Protein AF-D4X879-F1 (afdb_monomer)

Nearest PDB structures (foldseek):
  1i7d-assembly1_A  TM=6.572E-01  e=2.184E-10  Escherichia coli
  2o59-assembly2_B  TM=6.241E-01  e=7.096E-10  Escherichia coli
  2o19-assembly2_B  TM=5.779E-01  e=1.585E-09  Escherichia coli
  2o59-assembly1_A  TM=5.267E-01  e=1.349E-09  Escherichia coli
  1d6m-assembly1_A  TM=5.645E-01  e=8.336E-09  Escherichia coli

Secondary structure (DSSP, 8-state):
------S--SEE-HHHHHHHHTT-GGGHHHHHHH-SBTTB--S--SSTTHHHHHHHHHHHHHHHHTTSS--EETTEE---GGGTT-TTEEEEHHHHHHHHHHH-TTT--TTTS-HHHHHS-SS--HHHHHHHHHHHHHHHHHHHHHHHHHHHHHHHHHHHHHHHHHHHHH------HHHHHHHHHHHHHHHHHHTSB-TTS-B-S--SSHHHHHHHHHHHHTTSTT-SHHHHHHHHHHHHHHHHHHHHHHHTTSPP-EEEEEEEEEEETTEEEEEEEEEEEE-TTHHHH--S-------SS---PPPP---TT--------------PPPPPPPBHHHHHHHHHTGGGG---HHHHHHHHHTTSSS-HHHHHHHHHHHHHTTSEEEETTEEEE-HHHHHHHHHS-HHHH-HHHHHHHHHHHHHHHTTSS-HHHHHHHHHHHHHHHHHHHTT-------------------PPP-----

Sequence (478 aa):
MHKDISTSKVFYRPIEAAIRWAGLLRYLPMILATIASPRVLPRSLNCPRWNECRLHSERIYDGILNGELPYGKNGITLNDPKLLNSLDLTVRHVDLKRWMRTHYPEHRPGFLFSRGERMAHPFITMETGQAILVERLALQAALEQARREMRELQEQHDTLLKQSSVLLASKQCEISERAETTYLNIIGGMLTLMLSQSPSGVPYSSFKTQEALVSALVAHYGGTMGITERTLNGKFANAKRYRLIRAHYLAQFLPHHEFDRTVAELFCGQQKLVATGKQVVAKGWRLLLAEPQADEDGDGAARSQVLPALRDGMACQIAGADIKALKTMPPKPYTQGELVKAMKGVARFVTDPRLKQKLKDTTGIGTEATRANIISGLIARGYIVKKGRSIRASDAAFTLIDAVPAAIADPGTTAVWEQALDMIEGGQLTLDVFIGKQAAWISQLIAQYGSTSLSIKVHRRRALAPDRREHPRREGGP

Foldseek 3Di:
DPPPDDLADQKDQLLRVLCLLQVNNVCVVVLVVPDPWLLDHDPDDPDPCVVSSNVSSVVQLVCLVVVNFFKDFPNDGDSDPVCSRPPRIMGGLVRVLVSCCPPPVQSQGCRNDPPVSNPDRPDCDPVVVVVVVVVVVVVVVVVVVVVVVVVVVVVVVVVVVVVVVVVCVVDPPPQPPLNVQLVCLLVVLLVVQLQDADPVRHHNVDDPDPVVSLVSSCVPPPPRRNNDSVSSVVVVVVVVVVLQVVLVVVLVVKDDWDWDWDWDWDDDPPDTDIDIEIGTPDRISVVSVDDPDDPPPPDPDDDNHHDDDDDPPDDDDDPDDDDDPDDDDDDDADFLVVVVVCQQQVLVVDDDPVLSVLCPVVSGPDDPVCSSVVVVVCVVVVQWDDDPRGIDGDLVVVLVVVLDPPCVVDSSVVSVVVVQVVCCVVVNDPPVRVVVVVVVVVVVVCVVCVPPDRPRPPPPDPPDDPDPDDDDDDDDDD

Mean predicted aligned error: 19.26 Å

Radius of gyration: 40.66 Å; Cα contacts (8 Å, |Δi|>4): 377; chains: 1; bounding box: 103×74×108 Å

Structure (mmCIF, N/CA/C/O backbone):
data_AF-D4X879-F1
#
_entry.id   AF-D4X879-F1
#
loop_
_atom_site.group_PDB
_atom_site.id
_atom_site.type_symbol
_atom_site.label_atom_id
_atom_site.label_alt_id
_atom_site.label_comp_id
_atom_site.label_asym_id
_atom_site.label_entity_id
_atom_site.label_seq_id
_atom_site.pdbx_PDB_ins_code
_atom_site.Cartn_x
_atom_site.Cartn_y
_atom_site.Cartn_z
_atom_site.occupancy
_atom_site.B_iso_or_equiv
_atom_site.auth_seq_id
_atom_site.auth_comp_id
_atom_site.auth_asym_id
_atom_site.auth_atom_id
_atom_site.pdbx_PDB_model_num
ATOM 1 N N . MET A 1 1 ? 5.295 -4.634 -41.785 1.00 31.09 1 MET A N 1
ATOM 2 C CA . MET A 1 1 ? 5.923 -5.967 -41.644 1.00 31.09 1 MET A CA 1
ATOM 3 C C . MET A 1 1 ? 7.384 -5.867 -42.055 1.00 31.09 1 MET A C 1
ATOM 5 O O . MET A 1 1 ? 7.693 -5.990 -43.234 1.00 31.09 1 MET A O 1
ATOM 9 N N . HIS A 1 2 ? 8.286 -5.581 -41.117 1.00 37.91 2 HIS A N 1
ATOM 10 C CA . HIS A 1 2 ? 9.714 -5.727 -41.390 1.00 37.91 2 HIS A CA 1
ATOM 11 C C . HIS A 1 2 ? 10.026 -7.225 -41.359 1.00 37.91 2 HIS A C 1
ATOM 13 O O . HIS A 1 2 ? 9.906 -7.851 -40.314 1.00 37.91 2 HIS A O 1
ATOM 19 N N . LYS A 1 3 ? 10.341 -7.823 -42.515 1.00 43.50 3 LYS A N 1
ATOM 20 C CA . LYS A 1 3 ? 10.988 -9.142 -42.553 1.00 43.50 3 LYS A CA 1
ATOM 21 C C . LYS A 1 3 ? 12.293 -8.997 -41.775 1.00 43.50 3 LYS A C 1
ATOM 23 O O . LYS A 1 3 ? 13.151 -8.235 -42.219 1.00 43.50 3 LYS A O 1
ATOM 28 N N . ASP A 1 4 ? 12.435 -9.688 -40.649 1.00 51.38 4 ASP A N 1
ATOM 29 C CA . ASP A 1 4 ? 13.714 -9.778 -39.949 1.00 51.38 4 ASP A CA 1
ATOM 30 C C . ASP A 1 4 ? 14.750 -10.371 -40.910 1.00 51.38 4 ASP A C 1
ATOM 32 O O . ASP A 1 4 ? 14.702 -11.543 -41.291 1.00 51.38 4 ASP A O 1
ATOM 36 N N . ILE A 1 5 ? 15.656 -9.522 -41.398 1.00 68.50 5 ILE A N 1
ATOM 37 C CA . ILE A 1 5 ? 16.722 -9.937 -42.305 1.00 68.50 5 ILE A CA 1
ATOM 38 C C . ILE A 1 5 ? 17.733 -10.706 -41.460 1.00 68.50 5 ILE A C 1
ATOM 40 O O . ILE A 1 5 ? 18.400 -10.114 -40.613 1.00 68.50 5 ILE A O 1
ATOM 44 N N . SER A 1 6 ? 17.873 -12.010 -41.719 1.00 75.12 6 SER A N 1
ATOM 45 C CA . SER A 1 6 ? 18.851 -12.846 -41.017 1.00 75.12 6 SER A CA 1
ATOM 46 C C . SER A 1 6 ? 20.248 -12.216 -41.050 1.00 75.12 6 SER A C 1
ATOM 48 O O . SER A 1 6 ? 20.764 -11.820 -42.110 1.00 75.12 6 SER A O 1
ATOM 50 N N . THR A 1 7 ? 20.857 -12.129 -39.868 1.00 78.88 7 THR A N 1
ATOM 51 C CA . THR A 1 7 ? 22.186 -11.548 -39.651 1.00 78.88 7 THR A CA 1
ATOM 52 C C . THR A 1 7 ? 23.265 -12.372 -40.354 1.00 78.88 7 THR A C 1
ATOM 54 O O . THR A 1 7 ? 24.156 -11.798 -40.982 1.00 78.88 7 THR A O 1
ATOM 57 N N . SER A 1 8 ? 23.135 -13.703 -40.361 1.00 86.69 8 SER A N 1
ATOM 58 C CA . SER A 1 8 ? 24.001 -14.644 -41.081 1.00 86.69 8 SER A CA 1
ATOM 59 C C . SER A 1 8 ? 23.238 -15.452 -42.149 1.00 86.69 8 SER A C 1
ATOM 61 O O . SER A 1 8 ? 22.017 -15.592 -42.108 1.00 86.69 8 SER A O 1
ATOM 63 N N . LYS A 1 9 ? 23.962 -15.950 -43.156 1.00 91.06 9 LYS A N 1
ATOM 64 C CA . LYS A 1 9 ? 23.484 -16.809 -44.250 1.00 91.06 9 LYS A CA 1
ATOM 65 C C . LYS A 1 9 ? 24.536 -17.893 -44.511 1.00 91.06 9 LYS A C 1
ATOM 67 O O . LYS A 1 9 ? 25.695 -17.723 -44.142 1.00 91.06 9 LYS A O 1
ATOM 72 N N . VAL A 1 10 ? 24.146 -18.972 -45.191 1.00 91.88 10 VAL A N 1
ATOM 73 C CA . VAL A 1 10 ? 25.059 -20.064 -45.598 1.00 91.88 10 VAL A CA 1
ATOM 74 C C . VAL A 1 10 ? 26.029 -19.616 -46.705 1.00 91.88 10 VAL A C 1
ATOM 76 O O . VAL A 1 10 ? 27.157 -20.100 -46.792 1.00 91.88 10 VAL A O 1
ATOM 79 N N . PHE A 1 11 ? 25.614 -18.652 -47.527 1.00 94.06 11 PHE A N 1
ATOM 80 C CA . PHE A 1 11 ? 26.414 -18.009 -48.568 1.00 94.06 11 PHE A CA 1
ATOM 81 C C . PHE A 1 11 ? 25.920 -16.576 -48.807 1.00 94.06 11 PHE A C 1
ATOM 83 O O . PHE A 1 11 ? 24.808 -16.214 -48.412 1.00 94.06 11 PHE A O 1
ATOM 90 N N . TYR A 1 12 ? 26.749 -15.764 -49.458 1.00 94.31 12 TYR A N 1
ATOM 91 C CA . TYR A 1 12 ? 26.496 -14.344 -49.693 1.00 94.31 12 TYR A CA 1
ATOM 92 C C . TYR A 1 12 ? 26.890 -13.958 -51.114 1.00 94.31 12 TYR A C 1
ATOM 94 O O . TYR A 1 12 ? 27.888 -14.455 -51.632 1.00 94.31 12 TYR A O 1
ATOM 102 N N . ARG A 1 13 ? 26.166 -13.013 -51.721 1.00 92.88 13 ARG A N 1
ATOM 103 C CA . ARG A 1 13 ? 26.720 -12.256 -52.856 1.00 92.88 13 ARG A CA 1
ATOM 104 C C . ARG A 1 13 ? 27.835 -11.328 -52.340 1.00 92.88 13 ARG A C 1
ATOM 106 O O . ARG A 1 13 ? 27.693 -10.834 -51.218 1.00 92.88 13 ARG A O 1
ATOM 113 N N . PRO A 1 14 ? 28.893 -11.021 -53.114 1.00 93.69 14 PRO A N 1
ATOM 114 C CA . PRO A 1 14 ? 29.991 -10.158 -52.655 1.00 93.69 14 PRO A CA 1
ATOM 115 C C . PRO A 1 14 ? 29.515 -8.831 -52.061 1.00 93.69 14 PRO A C 1
ATOM 117 O O . PRO A 1 14 ? 29.904 -8.456 -50.958 1.00 93.69 14 PRO A O 1
ATOM 120 N N . ILE A 1 15 ? 28.567 -8.177 -52.735 1.00 91.56 15 ILE A N 1
ATOM 121 C CA . ILE A 1 15 ? 27.972 -6.929 -52.257 1.00 91.56 15 ILE A CA 1
ATOM 122 C C . ILE A 1 15 ? 27.161 -7.105 -50.964 1.00 91.56 15 ILE A C 1
ATOM 124 O O . ILE A 1 15 ? 27.210 -6.266 -50.071 1.00 91.56 15 ILE A O 1
ATOM 128 N N . GLU A 1 16 ? 26.457 -8.227 -50.798 1.00 92.31 16 GLU A N 1
ATOM 129 C CA . GLU A 1 16 ? 25.711 -8.525 -49.573 1.00 92.31 16 GLU A CA 1
ATOM 130 C C . GLU A 1 16 ? 26.634 -8.786 -48.375 1.00 92.31 16 GLU A C 1
ATOM 132 O O . GLU A 1 16 ? 26.268 -8.463 -47.238 1.00 92.31 16 GLU A O 1
ATOM 137 N N . ALA A 1 17 ? 27.798 -9.393 -48.617 1.00 93.81 17 ALA A N 1
ATOM 138 C CA . ALA A 1 17 ? 28.842 -9.584 -47.619 1.00 93.81 17 ALA A CA 1
ATOM 139 C C . ALA A 1 17 ? 29.510 -8.250 -47.260 1.00 93.81 17 ALA A C 1
ATOM 141 O O . ALA A 1 17 ? 29.666 -7.957 -46.078 1.00 93.81 17 ALA A O 1
ATOM 142 N N . ALA A 1 18 ? 29.807 -7.402 -48.249 1.00 93.88 18 ALA A N 1
ATOM 143 C CA . ALA A 1 18 ? 30.372 -6.070 -48.037 1.00 93.88 18 ALA A CA 1
ATOM 144 C C . ALA A 1 18 ? 29.451 -5.162 -47.203 1.00 93.88 18 ALA A C 1
ATOM 146 O O . ALA A 1 18 ? 29.901 -4.535 -46.245 1.00 9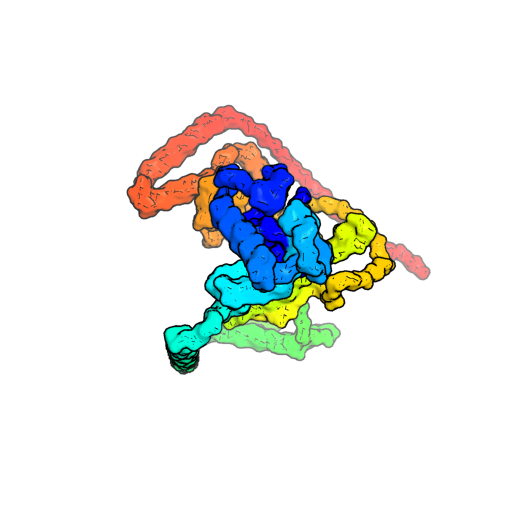3.88 18 ALA A O 1
ATOM 147 N N . ILE A 1 19 ? 28.143 -5.164 -47.489 1.00 92.75 19 ILE A N 1
ATOM 148 C CA . ILE A 1 19 ? 27.133 -4.424 -46.711 1.00 92.75 19 ILE A CA 1
ATOM 149 C C . ILE A 1 19 ? 27.111 -4.892 -45.250 1.00 92.75 19 ILE A C 1
ATOM 151 O O . ILE A 1 19 ? 27.023 -4.076 -44.331 1.00 92.75 19 ILE A O 1
ATOM 155 N N . ARG A 1 20 ? 27.199 -6.208 -45.014 1.00 93.62 20 ARG A N 1
ATOM 156 C CA . ARG A 1 20 ? 27.253 -6.780 -43.658 1.00 93.62 20 ARG A CA 1
ATOM 157 C C . ARG A 1 20 ? 28.563 -6.459 -42.950 1.00 93.62 20 ARG A C 1
ATOM 159 O O . ARG A 1 20 ? 28.537 -6.173 -41.756 1.00 93.62 20 ARG A O 1
ATOM 166 N N . TRP A 1 21 ? 29.677 -6.465 -43.676 1.00 94.06 21 TRP A N 1
ATOM 167 C CA . TRP A 1 21 ? 30.990 -6.096 -43.158 1.00 94.06 21 TRP A CA 1
ATOM 168 C C . TRP A 1 21 ? 31.023 -4.620 -42.731 1.00 94.06 21 TRP A C 1
ATOM 170 O O . TRP A 1 21 ? 31.459 -4.320 -41.624 1.00 94.06 21 TRP A O 1
ATOM 180 N N . ALA A 1 22 ? 30.434 -3.719 -43.521 1.00 91.88 22 ALA A N 1
ATOM 181 C CA . ALA A 1 22 ? 30.335 -2.291 -43.201 1.00 91.88 22 ALA A CA 1
ATOM 182 C C . ALA A 1 22 ? 29.278 -1.952 -42.122 1.00 91.88 22 ALA A C 1
ATOM 184 O O . ALA A 1 22 ? 29.148 -0.798 -41.715 1.00 91.88 22 ALA A O 1
ATOM 185 N N . GLY A 1 23 ? 28.489 -2.931 -41.656 1.00 89.94 23 GLY A N 1
ATOM 186 C CA . GLY A 1 23 ? 27.417 -2.707 -40.678 1.00 89.94 23 GLY A CA 1
ATOM 187 C C . GLY A 1 23 ? 26.180 -1.996 -41.246 1.00 89.94 23 GLY A C 1
ATOM 188 O O . GLY A 1 23 ? 25.425 -1.371 -40.503 1.00 89.94 23 GLY A O 1
ATOM 189 N N . LEU A 1 24 ? 25.944 -2.091 -42.558 1.00 91.00 24 LEU A N 1
ATOM 190 C CA . LEU A 1 24 ? 24.885 -1.373 -43.280 1.00 91.00 24 LEU A CA 1
ATOM 191 C C . LEU A 1 24 ? 23.652 -2.233 -43.583 1.00 91.00 24 LEU A C 1
ATOM 193 O O . LEU A 1 24 ? 22.895 -1.932 -44.503 1.00 91.00 24 LEU A O 1
ATOM 197 N N . LEU A 1 25 ? 23.404 -3.284 -42.793 1.00 88.38 25 LEU A N 1
ATOM 198 C CA . LEU A 1 25 ? 22.318 -4.245 -43.038 1.00 88.38 25 LEU A CA 1
ATOM 199 C C . LEU A 1 25 ? 20.932 -3.579 -43.149 1.00 88.38 25 LEU A C 1
ATOM 201 O O . LEU A 1 25 ? 20.115 -4.005 -43.961 1.00 88.38 25 LEU A O 1
ATOM 205 N N . ARG A 1 26 ? 20.695 -2.486 -42.408 1.00 88.12 26 ARG A N 1
ATOM 206 C CA . ARG A 1 26 ? 19.449 -1.697 -42.474 1.00 88.12 26 ARG A CA 1
ATOM 207 C C . ARG A 1 26 ? 19.214 -1.006 -43.824 1.00 88.12 26 ARG A C 1
ATOM 209 O O . ARG A 1 26 ? 18.073 -0.747 -44.180 1.00 88.12 26 ARG A O 1
ATOM 216 N N . TYR A 1 27 ? 20.279 -0.735 -44.579 1.00 88.06 27 TYR A N 1
ATOM 217 C CA . TYR A 1 27 ? 20.226 -0.107 -45.903 1.00 88.06 27 TYR A CA 1
ATOM 218 C C . TYR A 1 27 ? 20.260 -1.131 -47.046 1.00 88.06 27 TYR A C 1
ATOM 220 O O . TYR A 1 27 ? 20.237 -0.735 -48.208 1.00 88.06 27 TYR A O 1
ATOM 228 N N . LEU A 1 28 ? 20.294 -2.438 -46.743 1.00 87.12 28 LEU A N 1
ATOM 229 C CA . LEU A 1 28 ? 20.413 -3.510 -47.736 1.00 87.12 28 LEU A CA 1
ATOM 230 C C . LEU A 1 28 ? 19.389 -3.387 -48.886 1.00 87.12 28 LEU A C 1
ATOM 232 O O . LEU A 1 28 ? 19.827 -3.434 -50.034 1.00 87.12 28 LEU A O 1
ATOM 236 N N . PRO A 1 29 ? 18.074 -3.176 -48.648 1.00 86.50 29 PRO A N 1
ATOM 237 C CA . PRO A 1 29 ? 17.106 -3.066 -49.744 1.00 86.50 29 PRO A CA 1
ATOM 238 C C . PRO A 1 29 ? 17.358 -1.852 -50.649 1.00 86.50 29 PRO A C 1
ATOM 240 O O . PRO A 1 29 ? 17.282 -1.968 -51.867 1.00 86.50 29 PRO A O 1
ATOM 243 N N . MET A 1 30 ? 17.710 -0.706 -50.059 1.00 88.00 30 MET A N 1
ATOM 244 C CA . MET A 1 30 ? 17.992 0.539 -50.783 1.00 88.00 30 MET A CA 1
ATOM 245 C C . MET A 1 30 ? 19.259 0.418 -51.638 1.00 88.00 30 MET A C 1
ATOM 247 O O . MET A 1 30 ? 19.271 0.811 -52.803 1.00 88.00 30 MET A O 1
ATOM 251 N N . ILE A 1 31 ? 20.321 -0.157 -51.070 1.00 86.56 31 ILE A N 1
ATOM 252 C CA . ILE A 1 31 ? 21.598 -0.342 -51.763 1.00 86.56 31 ILE A CA 1
ATOM 253 C C . ILE A 1 31 ? 21.418 -1.311 -52.935 1.00 86.56 31 ILE A C 1
ATOM 255 O O . ILE A 1 31 ? 21.822 -0.996 -54.051 1.00 86.56 31 ILE A O 1
ATOM 259 N N . LEU A 1 32 ? 20.761 -2.456 -52.714 1.00 86.19 32 LEU A N 1
ATOM 260 C CA . LEU A 1 32 ? 20.522 -3.439 -53.775 1.00 86.19 32 LEU A CA 1
ATOM 261 C C . LEU A 1 32 ? 19.632 -2.893 -54.898 1.00 86.19 32 LEU A C 1
ATOM 263 O O . LEU A 1 32 ? 19.857 -3.245 -56.049 1.00 86.19 32 LEU A O 1
ATOM 267 N N . ALA A 1 33 ? 18.673 -2.014 -54.590 1.00 84.81 33 ALA A N 1
ATOM 268 C CA . ALA A 1 33 ? 17.827 -1.377 -55.601 1.00 84.81 33 ALA A CA 1
ATOM 269 C C . ALA A 1 33 ? 18.582 -0.364 -56.484 1.00 84.81 33 ALA A C 1
ATOM 271 O O . ALA A 1 33 ? 18.148 -0.084 -57.596 1.00 84.81 33 ALA A O 1
ATOM 272 N N . THR A 1 34 ? 19.704 0.182 -56.004 1.00 82.38 34 THR A N 1
ATOM 273 C CA . THR A 1 34 ? 20.465 1.231 -56.710 1.00 82.38 34 THR A CA 1
ATOM 274 C C . THR A 1 34 ? 21.604 0.663 -57.566 1.00 82.38 34 THR A C 1
ATOM 276 O O . THR A 1 34 ? 22.155 1.350 -58.424 1.00 82.38 34 THR A O 1
ATOM 279 N N . ILE A 1 35 ? 21.997 -0.592 -57.338 1.00 80.75 35 ILE A N 1
ATOM 280 C CA . ILE A 1 35 ? 23.139 -1.210 -58.015 1.00 80.75 35 ILE A CA 1
ATOM 281 C C . ILE A 1 35 ? 22.664 -1.933 -59.276 1.00 80.75 35 ILE A C 1
ATOM 283 O O . ILE A 1 35 ? 22.012 -2.969 -59.199 1.00 80.75 35 ILE A O 1
ATOM 287 N N . ALA A 1 36 ? 23.056 -1.414 -60.441 1.00 70.44 36 ALA A N 1
ATOM 288 C CA . ALA A 1 36 ? 22.773 -2.038 -61.735 1.00 70.44 36 ALA A CA 1
ATOM 289 C C . ALA A 1 36 ? 23.758 -3.167 -62.096 1.00 70.44 36 ALA A C 1
ATOM 291 O O . ALA A 1 36 ? 23.415 -4.069 -62.855 1.00 70.44 36 ALA A O 1
ATOM 292 N N . SER A 1 37 ? 24.984 -3.132 -61.559 1.00 77.38 37 SER A N 1
ATOM 293 C CA . SER A 1 37 ? 26.033 -4.116 -61.845 1.00 77.38 37 SER A CA 1
ATOM 294 C C . SER A 1 37 ? 26.783 -4.508 -60.572 1.00 77.38 37 SER A C 1
ATOM 296 O O . SER A 1 37 ? 27.181 -3.631 -59.805 1.00 77.38 37 SER A O 1
ATOM 298 N N . PRO A 1 38 ? 27.053 -5.807 -60.350 1.00 72.06 38 PRO A N 1
ATOM 299 C CA . PRO A 1 38 ? 27.671 -6.286 -59.118 1.00 72.06 38 PRO A CA 1
ATOM 300 C C . PRO A 1 38 ? 29.138 -5.850 -58.954 1.00 72.06 38 PRO A C 1
ATOM 302 O O . PRO A 1 38 ? 29.683 -6.018 -57.863 1.00 72.06 38 PRO A O 1
ATOM 305 N N . ARG A 1 39 ? 29.762 -5.283 -60.001 1.00 75.44 39 ARG A N 1
ATOM 306 C CA . ARG A 1 39 ? 31.142 -4.761 -59.991 1.00 75.44 39 ARG A CA 1
ATOM 307 C C . ARG A 1 39 ? 31.242 -3.237 -60.092 1.00 75.44 39 ARG A C 1
ATOM 309 O O . ARG A 1 39 ? 32.292 -2.687 -59.781 1.00 75.44 39 ARG A O 1
ATOM 316 N N . VAL A 1 40 ? 30.180 -2.553 -60.518 1.00 79.56 40 VAL A N 1
ATOM 317 C CA . VAL A 1 40 ? 30.189 -1.095 -60.712 1.00 79.56 40 VAL A CA 1
ATOM 318 C C . VAL A 1 40 ? 29.271 -0.460 -59.679 1.00 79.56 40 VAL A C 1
ATOM 320 O O . VAL A 1 40 ? 28.054 -0.407 -59.845 1.00 79.56 40 VAL A O 1
ATOM 323 N N . LEU A 1 41 ? 29.877 0.002 -58.585 1.00 85.19 41 LEU A N 1
ATOM 324 C CA . LEU A 1 41 ? 29.170 0.653 -57.488 1.00 85.19 41 LEU A CA 1
ATOM 325 C C . LEU A 1 41 ? 29.151 2.183 -57.682 1.00 85.19 41 LEU A C 1
ATOM 327 O O . LEU A 1 41 ? 30.182 2.754 -58.049 1.00 85.19 41 LEU A O 1
ATOM 331 N N . PRO A 1 42 ? 28.021 2.867 -57.410 1.00 84.75 42 PRO A N 1
ATOM 332 C CA . PRO A 1 42 ? 27.931 4.327 -57.468 1.00 84.75 42 PRO A CA 1
ATOM 333 C C . PRO A 1 42 ? 29.010 5.031 -56.637 1.00 84.75 42 PRO A C 1
ATOM 335 O O . PRO A 1 42 ? 29.320 4.609 -55.518 1.00 84.75 42 PRO A O 1
ATOM 338 N N . ARG A 1 43 ? 29.557 6.143 -57.153 1.00 80.94 43 ARG A N 1
ATOM 339 C CA . ARG A 1 43 ? 30.625 6.890 -56.463 1.00 80.94 43 ARG A CA 1
ATOM 340 C C . ARG A 1 43 ? 30.171 7.460 -55.121 1.00 80.94 43 ARG A C 1
ATOM 342 O O . ARG A 1 43 ? 30.924 7.379 -54.155 1.00 80.94 43 ARG A O 1
ATOM 349 N N . SER A 1 44 ? 28.944 7.963 -55.062 1.00 80.50 44 SER A N 1
ATOM 350 C CA . SER A 1 44 ? 28.284 8.449 -53.855 1.00 80.50 44 SER A CA 1
ATOM 351 C C . SER A 1 44 ? 26.899 7.817 -53.730 1.00 80.50 44 SER A C 1
ATOM 353 O O . SER A 1 44 ? 26.220 7.558 -54.723 1.00 80.50 44 SER A O 1
ATOM 355 N N . LEU A 1 45 ? 26.492 7.547 -52.494 1.00 85.06 45 LEU A N 1
ATOM 356 C CA . LEU A 1 45 ? 25.159 7.076 -52.141 1.00 85.06 45 LEU A CA 1
ATOM 357 C C . LEU A 1 45 ? 24.805 7.682 -50.783 1.00 85.06 45 LEU A C 1
ATOM 359 O O . LEU A 1 45 ? 25.684 7.821 -49.931 1.00 85.06 45 LEU A O 1
ATOM 363 N N . ASN A 1 46 ? 23.537 8.042 -50.573 1.00 82.62 46 ASN A N 1
ATOM 364 C CA . ASN A 1 46 ? 23.071 8.624 -49.314 1.00 82.62 46 ASN A CA 1
ATOM 365 C C . ASN A 1 46 ? 22.942 7.549 -48.215 1.00 82.62 46 ASN A C 1
ATOM 367 O O . ASN A 1 46 ? 21.849 7.211 -47.762 1.00 82.62 46 ASN A O 1
ATOM 371 N N . CYS A 1 47 ? 24.069 6.953 -47.824 1.00 82.62 47 CYS A N 1
ATOM 372 C CA . CYS A 1 47 ? 24.160 6.043 -46.693 1.00 82.62 47 CYS A CA 1
ATOM 373 C C . CYS A 1 47 ? 25.475 6.249 -45.924 1.00 82.62 47 CYS A C 1
ATOM 375 O O . CYS A 1 47 ? 26.533 6.445 -46.533 1.00 82.62 47 CYS A O 1
ATOM 377 N N . PRO A 1 48 ? 25.444 6.170 -44.582 1.00 82.12 48 PRO A N 1
ATOM 378 C CA . PRO A 1 48 ? 26.651 6.274 -43.772 1.00 82.12 48 PRO A CA 1
ATOM 379 C C . PRO A 1 48 ? 27.638 5.164 -44.156 1.00 82.12 48 PRO A C 1
ATOM 381 O O . PRO A 1 48 ? 27.217 4.057 -44.474 1.00 82.12 48 PRO A O 1
ATOM 384 N N . ARG A 1 49 ? 28.946 5.451 -44.128 1.00 87.00 49 ARG A N 1
ATOM 385 C CA . ARG A 1 49 ? 30.026 4.474 -44.399 1.00 87.00 49 ARG A CA 1
ATOM 386 C C . ARG A 1 49 ? 29.963 3.802 -45.785 1.00 87.00 49 ARG A C 1
ATOM 388 O O . ARG A 1 49 ? 30.519 2.723 -45.977 1.00 87.00 49 ARG A O 1
ATOM 395 N N . TRP A 1 50 ? 29.336 4.443 -46.780 1.00 90.38 50 TRP A N 1
ATOM 396 C CA . TRP A 1 50 ? 29.269 3.924 -48.158 1.00 90.38 50 TRP A CA 1
ATOM 397 C C . TRP A 1 50 ? 30.648 3.610 -48.752 1.00 90.38 50 TRP A C 1
ATOM 399 O O . TRP A 1 50 ? 30.842 2.559 -49.361 1.00 90.38 50 TRP A O 1
ATOM 409 N N . ASN A 1 51 ? 31.621 4.495 -48.523 1.00 90.00 51 ASN A N 1
ATOM 410 C CA . ASN A 1 51 ? 32.992 4.324 -49.005 1.00 90.00 51 ASN A CA 1
ATOM 411 C C . ASN A 1 51 ? 33.644 3.048 -48.444 1.00 90.00 51 ASN A C 1
ATOM 413 O O . ASN A 1 51 ? 34.340 2.346 -49.172 1.00 90.00 51 ASN A O 1
ATOM 417 N N . GLU A 1 52 ? 33.364 2.698 -47.186 1.00 91.56 52 GLU A N 1
ATOM 418 C CA . GLU A 1 52 ? 33.855 1.457 -46.576 1.00 91.56 52 GLU A CA 1
ATOM 419 C C . GLU A 1 52 ? 33.179 0.225 -47.185 1.00 91.56 52 GLU A C 1
ATOM 421 O O . GLU A 1 52 ? 33.842 -0.768 -47.472 1.00 91.56 52 GLU A O 1
ATOM 426 N N . CYS A 1 53 ? 31.872 0.297 -47.455 1.00 92.06 53 CYS A N 1
ATOM 427 C CA . CYS A 1 53 ? 31.152 -0.771 -48.149 1.00 92.06 53 CYS A CA 1
ATOM 428 C C . CYS A 1 53 ? 31.721 -1.024 -49.553 1.00 92.06 53 CYS A C 1
ATOM 430 O O . CYS A 1 53 ? 31.869 -2.179 -49.956 1.00 92.06 53 CYS A O 1
ATOM 432 N N . ARG A 1 54 ? 32.071 0.037 -50.291 1.00 92.31 54 ARG A N 1
ATOM 433 C CA . ARG A 1 54 ? 32.736 -0.081 -51.597 1.00 92.31 54 ARG A CA 1
ATOM 434 C C . ARG A 1 54 ? 34.096 -0.757 -51.470 1.00 92.31 54 ARG A C 1
ATOM 436 O O . ARG A 1 54 ? 34.329 -1.749 -52.151 1.00 92.31 54 ARG A O 1
ATOM 443 N N . LEU A 1 55 ? 34.926 -0.290 -50.538 1.00 92.19 55 LEU A N 1
ATOM 444 C CA . LEU A 1 55 ? 36.242 -0.871 -50.276 1.00 92.19 55 LEU A CA 1
ATOM 445 C C . LEU A 1 55 ? 36.152 -2.358 -49.894 1.00 92.19 55 LEU A C 1
ATOM 447 O O . LEU A 1 55 ? 36.932 -3.176 -50.369 1.00 92.19 55 LEU A O 1
ATOM 451 N N . HIS A 1 56 ? 35.193 -2.741 -49.049 1.00 94.38 56 HIS A N 1
ATOM 452 C CA . HIS A 1 56 ? 34.968 -4.142 -48.686 1.00 94.38 56 HIS A CA 1
ATOM 453 C C . HIS A 1 56 ? 34.524 -4.990 -49.878 1.00 94.38 56 HIS A C 1
ATOM 455 O O . HIS A 1 56 ? 34.970 -6.126 -50.013 1.00 94.38 56 HIS A O 1
ATOM 461 N N . SER A 1 57 ? 33.677 -4.444 -50.753 1.00 93.12 57 SER A N 1
ATOM 462 C CA . SER A 1 57 ? 33.285 -5.127 -51.986 1.00 93.12 57 SER A CA 1
ATOM 463 C C . SER A 1 57 ? 34.486 -5.335 -52.906 1.00 93.12 57 SER A C 1
ATOM 465 O O . SER A 1 57 ? 34.661 -6.435 -53.421 1.00 93.12 57 SER A O 1
ATOM 467 N N . GLU A 1 58 ? 35.323 -4.312 -53.085 1.00 92.75 58 GLU A N 1
ATOM 468 C CA . GLU A 1 58 ? 36.549 -4.388 -53.887 1.00 92.75 58 GLU A CA 1
ATOM 469 C C . GLU A 1 58 ? 37.508 -5.447 -53.334 1.00 92.75 58 GLU A C 1
ATOM 471 O O . GLU A 1 58 ? 37.944 -6.304 -54.092 1.00 92.75 58 GLU A O 1
ATOM 476 N N . ARG A 1 59 ? 37.733 -5.487 -52.014 1.00 95.00 59 ARG A N 1
ATOM 477 C CA . ARG A 1 59 ? 38.563 -6.517 -51.357 1.00 95.00 59 ARG A CA 1
ATOM 478 C C . ARG A 1 59 ? 38.045 -7.939 -51.567 1.00 95.00 59 ARG A C 1
ATOM 480 O O . ARG A 1 59 ? 38.831 -8.853 -51.774 1.00 95.00 59 ARG A O 1
ATOM 487 N N . ILE A 1 60 ? 36.728 -8.143 -51.502 1.00 94.56 60 ILE A N 1
ATOM 488 C CA . ILE A 1 60 ? 36.139 -9.471 -51.736 1.00 94.56 60 ILE A CA 1
ATOM 489 C C . ILE A 1 60 ? 36.369 -9.905 -53.188 1.00 94.56 60 ILE A C 1
ATOM 491 O O . ILE A 1 60 ? 36.712 -11.060 -53.428 1.00 94.56 60 ILE A O 1
ATOM 495 N N . TYR A 1 61 ? 36.199 -8.999 -54.156 1.00 93.31 61 TYR A N 1
ATOM 496 C CA . TYR A 1 61 ? 36.496 -9.306 -55.557 1.00 93.31 61 TYR A CA 1
ATOM 497 C C . TYR A 1 61 ? 37.986 -9.503 -55.814 1.00 93.31 61 TYR A C 1
ATOM 499 O O . TYR A 1 61 ? 38.333 -10.366 -56.610 1.00 93.31 61 TYR A O 1
ATOM 507 N N . ASP A 1 62 ? 38.851 -8.752 -55.142 1.00 94.19 62 ASP A N 1
ATOM 508 C CA . ASP A 1 62 ? 40.299 -8.920 -55.222 1.00 94.19 62 ASP A CA 1
ATOM 509 C C . ASP A 1 62 ? 40.720 -10.319 -54.745 1.00 94.19 62 ASP A C 1
ATOM 511 O O . ASP A 1 62 ? 41.382 -11.046 -55.483 1.00 94.19 62 ASP A O 1
ATOM 515 N N . GLY A 1 63 ? 40.210 -10.772 -53.594 1.00 94.50 63 GLY 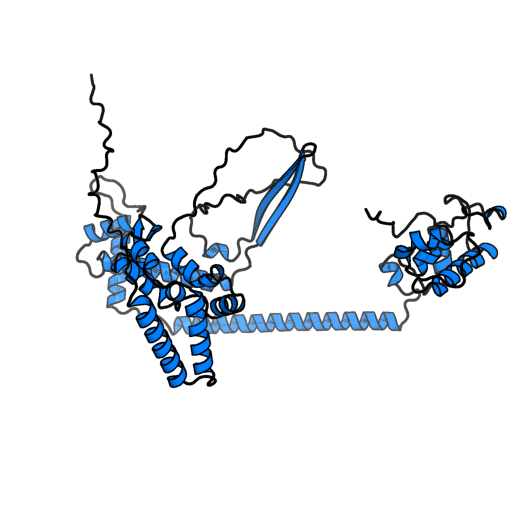A N 1
ATOM 516 C CA . GLY A 1 63 ? 40.440 -12.140 -53.116 1.00 94.50 63 GLY A CA 1
ATOM 517 C C . GLY A 1 63 ? 39.908 -13.214 -54.075 1.00 94.50 63 GLY A C 1
ATOM 518 O O . GLY A 1 63 ? 40.524 -14.264 -54.240 1.00 94.50 63 GLY A O 1
ATOM 519 N N . ILE A 1 64 ? 38.787 -12.958 -54.758 1.00 93.62 64 ILE A N 1
ATOM 520 C CA . ILE A 1 64 ? 38.246 -13.864 -55.785 1.00 93.62 64 ILE A CA 1
ATOM 521 C C . ILE A 1 64 ? 39.157 -13.916 -57.021 1.00 93.62 64 ILE A C 1
ATOM 523 O O . ILE A 1 64 ? 39.461 -14.999 -57.519 1.00 93.62 64 ILE A O 1
ATOM 527 N N . LEU A 1 65 ? 39.580 -12.756 -57.530 1.00 91.50 65 LEU A N 1
ATOM 528 C CA . LEU A 1 65 ? 40.371 -12.637 -58.758 1.00 91.50 65 LEU A CA 1
ATOM 529 C C . LEU A 1 65 ? 41.782 -13.212 -58.596 1.00 91.50 65 LEU A C 1
ATOM 531 O O . LEU A 1 65 ? 42.305 -13.787 -59.545 1.00 91.50 65 LEU A O 1
ATOM 535 N N . ASN A 1 66 ? 42.355 -13.112 -57.395 1.00 92.06 66 ASN A N 1
ATOM 536 C CA . ASN A 1 66 ? 43.664 -13.677 -57.065 1.00 92.06 66 ASN A CA 1
ATOM 537 C C . ASN A 1 66 ? 43.598 -15.142 -56.589 1.00 92.06 66 ASN A C 1
ATOM 539 O O . ASN A 1 66 ? 44.616 -15.720 -56.220 1.00 92.06 66 ASN A O 1
ATOM 543 N N . GLY A 1 67 ? 42.414 -15.768 -56.599 1.00 90.44 67 GLY A N 1
ATOM 544 C CA . GLY A 1 67 ? 42.245 -17.181 -56.242 1.00 90.44 67 GLY A CA 1
ATOM 545 C C . GLY A 1 67 ? 42.333 -17.489 -54.741 1.00 90.44 67 GLY A C 1
ATOM 546 O O . GLY A 1 67 ? 42.381 -18.658 -54.362 1.00 90.44 67 GLY A O 1
ATOM 547 N N . GLU A 1 68 ? 42.318 -16.472 -53.879 1.00 93.94 68 GLU A N 1
ATOM 548 C CA . GLU A 1 68 ? 42.353 -16.616 -52.417 1.00 93.94 68 GLU A CA 1
ATOM 549 C C . GLU A 1 68 ? 40.983 -16.983 -51.829 1.00 93.94 68 GLU A C 1
ATOM 551 O O . GLU A 1 68 ? 40.890 -17.645 -50.791 1.00 93.94 68 GLU A O 1
ATOM 556 N N . LEU A 1 69 ? 39.906 -16.534 -52.482 1.00 95.12 69 LEU A N 1
ATOM 557 C CA . LEU A 1 69 ? 38.531 -16.704 -52.030 1.00 95.12 69 LEU A CA 1
ATOM 558 C C . LEU A 1 69 ? 37.720 -17.542 -53.033 1.00 95.12 69 LEU A C 1
ATOM 560 O O . LEU A 1 69 ? 37.318 -17.029 -54.081 1.00 95.12 69 LEU A O 1
ATOM 564 N N . PRO A 1 70 ? 37.421 -18.814 -52.709 1.00 94.00 70 PRO A N 1
ATOM 565 C CA . PRO A 1 70 ? 36.586 -19.661 -53.551 1.00 94.00 70 PRO A CA 1
ATOM 566 C C . PRO A 1 70 ? 35.178 -19.088 -53.748 1.00 94.00 70 PRO A C 1
ATOM 568 O O . PRO A 1 70 ? 34.552 -18.581 -52.811 1.00 94.00 70 PRO A O 1
ATOM 571 N N . TYR A 1 71 ? 34.648 -19.225 -54.961 1.00 94.88 71 TYR A N 1
ATOM 572 C CA . TYR A 1 71 ? 33.341 -18.691 -55.338 1.00 94.88 71 TYR A CA 1
ATOM 573 C C . TYR A 1 71 ? 32.571 -19.651 -56.250 1.00 94.88 71 TYR A C 1
ATOM 575 O O . TYR A 1 71 ? 33.094 -20.625 -56.795 1.00 94.88 71 TYR A O 1
ATOM 583 N N . GLY A 1 72 ? 31.281 -19.394 -56.412 1.00 93.56 72 GLY A N 1
ATOM 584 C CA . GLY A 1 72 ? 30.444 -20.140 -57.341 1.00 93.56 72 GLY A CA 1
ATOM 585 C C . GLY A 1 72 ? 29.017 -19.624 -57.343 1.00 93.56 72 GLY A C 1
ATOM 586 O O . GLY A 1 72 ? 28.799 -18.419 -57.235 1.00 93.56 72 GLY A O 1
ATOM 587 N N . LYS A 1 73 ? 28.031 -20.509 -57.470 1.00 91.88 73 LYS A N 1
ATOM 588 C CA . LYS A 1 73 ? 26.620 -20.136 -57.637 1.00 91.88 73 LYS A CA 1
ATOM 589 C C . LYS A 1 73 ? 25.745 -20.896 -56.649 1.00 91.88 73 LYS A C 1
ATOM 591 O O . LYS A 1 73 ? 25.942 -22.088 -56.434 1.00 91.88 73 LYS A O 1
ATOM 596 N N . ASN A 1 74 ? 24.774 -20.204 -56.049 1.00 86.19 74 ASN A N 1
ATOM 597 C CA . ASN A 1 74 ? 23.820 -20.774 -55.088 1.00 86.19 74 ASN A CA 1
ATOM 598 C C . ASN A 1 74 ? 24.482 -21.557 -53.932 1.00 86.19 74 ASN A C 1
ATOM 600 O O . ASN A 1 74 ? 23.945 -22.556 -53.463 1.00 86.19 74 ASN A O 1
ATOM 604 N N . GLY A 1 75 ? 25.661 -21.115 -53.478 1.00 82.81 75 GLY A N 1
ATOM 605 C CA . GLY A 1 75 ? 26.395 -21.759 -52.384 1.00 82.81 75 GLY A CA 1
ATOM 606 C C . GLY A 1 75 ? 27.212 -22.998 -52.771 1.00 82.81 75 GLY A C 1
ATOM 607 O O . GLY A 1 75 ? 27.832 -23.591 -51.889 1.00 82.81 75 GLY A O 1
ATOM 608 N N . ILE A 1 76 ? 27.256 -23.364 -54.055 1.00 88.56 76 ILE A N 1
ATOM 609 C CA . ILE A 1 76 ? 28.140 -24.405 -54.593 1.00 88.56 76 ILE A CA 1
ATOM 610 C C . ILE A 1 76 ? 29.397 -23.730 -55.141 1.00 88.56 76 ILE A C 1
ATOM 612 O O . ILE A 1 76 ? 29.301 -22.839 -55.985 1.00 88.56 76 ILE A O 1
ATOM 616 N N . THR A 1 77 ? 30.568 -24.148 -54.664 1.00 90.44 77 THR A N 1
ATOM 617 C CA . THR A 1 77 ? 31.867 -23.656 -55.140 1.00 90.44 77 THR A CA 1
ATOM 618 C C . THR A 1 77 ? 32.179 -24.277 -56.501 1.00 90.44 77 THR A C 1
ATOM 620 O O . THR A 1 77 ? 32.202 -25.498 -56.623 1.00 90.44 77 THR A O 1
ATOM 623 N N . LEU A 1 78 ? 32.402 -23.440 -57.516 1.00 86.81 78 LEU A N 1
ATOM 624 C CA . LEU A 1 78 ? 32.657 -23.861 -58.902 1.00 86.81 78 LEU A CA 1
ATOM 625 C C . LEU A 1 78 ? 33.938 -23.238 -59.470 1.00 86.81 78 LEU A C 1
ATOM 627 O O . LEU A 1 78 ? 34.551 -23.828 -60.350 1.00 86.81 78 LEU A O 1
ATOM 631 N N . ASN A 1 79 ? 34.330 -22.054 -58.977 1.00 84.38 79 ASN A N 1
ATOM 632 C CA . ASN A 1 79 ? 35.449 -21.247 -59.475 1.00 84.38 79 ASN A CA 1
ATOM 633 C C . ASN A 1 79 ? 35.416 -21.010 -61.000 1.00 84.38 79 ASN A C 1
ATOM 635 O O . ASN A 1 79 ? 36.461 -20.865 -61.629 1.00 84.38 79 ASN A O 1
ATOM 639 N N . ASP A 1 80 ? 34.218 -20.969 -61.594 1.00 87.56 80 ASP A N 1
ATOM 640 C CA . ASP A 1 80 ? 34.022 -20.718 -63.025 1.00 87.56 80 ASP A CA 1
ATOM 641 C C . ASP A 1 80 ? 34.192 -19.216 -63.337 1.00 87.56 80 ASP A C 1
ATOM 643 O O . ASP A 1 80 ? 33.375 -18.408 -62.870 1.00 87.56 80 ASP A O 1
ATOM 647 N N . PRO A 1 81 ? 35.177 -18.820 -64.171 1.00 85.12 81 PRO A N 1
ATOM 648 C CA . PRO A 1 81 ? 35.394 -17.426 -64.560 1.00 85.12 81 PRO A CA 1
ATOM 649 C C . PRO A 1 81 ? 34.167 -16.748 -65.184 1.00 85.12 81 PRO A C 1
ATOM 651 O O . PRO A 1 81 ? 34.016 -15.529 -65.079 1.00 85.12 81 PRO A O 1
ATOM 654 N N . LYS A 1 82 ? 33.242 -17.509 -65.790 1.00 86.19 82 LYS A N 1
ATOM 655 C CA . LYS A 1 82 ? 31.996 -16.966 -66.363 1.00 86.19 82 LYS A CA 1
ATOM 656 C C . LYS A 1 82 ? 31.094 -16.319 -65.309 1.00 86.19 82 LYS A C 1
ATOM 658 O O . LYS A 1 82 ? 30.271 -15.466 -65.641 1.00 86.19 82 LYS A O 1
ATOM 663 N N . LEU A 1 83 ? 31.249 -16.689 -64.036 1.00 85.94 83 LEU A N 1
ATOM 664 C CA . LEU A 1 83 ? 30.466 -16.135 -62.934 1.00 85.94 83 LEU A CA 1
ATOM 665 C C . LEU A 1 83 ? 30.981 -14.778 -62.445 1.00 85.94 83 LEU A C 1
ATOM 667 O O . LEU A 1 83 ? 30.228 -14.086 -61.768 1.00 85.94 83 LEU A O 1
ATOM 671 N N . LEU A 1 84 ? 32.201 -14.355 -62.798 1.00 84.00 84 LEU A N 1
ATOM 672 C CA . LEU A 1 84 ? 32.826 -13.132 -62.264 1.00 84.00 84 LEU A CA 1
ATOM 673 C C . LEU A 1 84 ? 32.010 -11.854 -62.510 1.00 84.00 84 LEU A C 1
ATOM 675 O O . LEU A 1 84 ? 32.075 -10.915 -61.719 1.00 84.00 84 LEU A O 1
ATOM 679 N N . ASN A 1 85 ? 31.221 -11.825 -63.586 1.00 82.62 85 ASN A N 1
ATOM 680 C CA . ASN A 1 85 ? 30.335 -10.707 -63.922 1.00 82.62 85 ASN A CA 1
ATOM 681 C C . ASN A 1 85 ? 28.845 -11.032 -63.693 1.00 82.62 85 ASN A C 1
ATOM 683 O O . ASN A 1 85 ? 27.978 -10.233 -64.041 1.00 82.62 85 ASN A O 1
ATOM 687 N N . SER A 1 86 ? 28.531 -12.197 -63.118 1.00 85.50 86 SER A N 1
ATOM 688 C CA . SER A 1 86 ? 27.162 -12.651 -62.880 1.00 85.50 86 SER A CA 1
ATOM 689 C C . SER A 1 86 ? 26.610 -12.134 -61.552 1.00 85.50 86 SER A C 1
ATOM 691 O O . SER A 1 86 ? 27.285 -12.142 -60.523 1.00 85.50 86 SER A O 1
ATOM 693 N N . LEU A 1 87 ? 25.327 -11.763 -61.547 1.00 82.00 87 LEU A N 1
ATOM 694 C CA . LEU A 1 87 ? 24.573 -11.443 -60.327 1.00 82.00 87 LEU A CA 1
ATOM 695 C C . LEU A 1 87 ? 24.352 -12.666 -59.421 1.00 82.00 87 LEU A C 1
ATOM 697 O O . LEU A 1 87 ? 23.992 -12.512 -58.252 1.00 82.00 87 LEU A O 1
ATOM 701 N N . ASP A 1 88 ? 24.573 -13.869 -59.950 1.00 85.88 88 ASP A N 1
ATOM 702 C CA . ASP A 1 88 ? 24.426 -15.129 -59.225 1.00 85.88 88 ASP A CA 1
ATOM 703 C C . ASP A 1 88 ? 25.710 -15.573 -58.515 1.00 85.88 88 ASP A C 1
ATOM 705 O O . ASP A 1 88 ? 25.716 -16.631 -57.877 1.00 85.88 88 ASP A O 1
ATOM 709 N N . LEU A 1 89 ? 26.792 -14.790 -58.609 1.00 92.12 89 LEU A N 1
ATOM 710 C CA . LEU A 1 89 ? 28.031 -15.097 -57.909 1.00 92.12 89 LEU A CA 1
ATOM 711 C C . LEU A 1 89 ? 27.799 -15.070 -56.396 1.00 92.12 89 LEU A C 1
ATOM 713 O O . LEU A 1 89 ? 27.295 -14.102 -55.820 1.00 92.12 89 LEU A O 1
ATOM 717 N N . THR A 1 90 ? 28.206 -16.152 -55.746 1.00 94.25 90 THR A N 1
ATOM 718 C CA . THR A 1 90 ? 28.101 -16.350 -54.306 1.00 94.25 90 THR A CA 1
ATOM 719 C C . THR A 1 90 ? 29.411 -16.866 -53.733 1.00 94.25 90 THR A C 1
ATOM 721 O O . THR A 1 90 ? 30.126 -17.639 -54.368 1.00 94.25 90 THR A O 1
ATOM 724 N N . VAL A 1 91 ? 29.688 -16.458 -52.501 1.00 95.00 91 VAL A N 1
ATOM 725 C CA . VAL A 1 91 ? 30.789 -16.942 -51.671 1.00 95.00 91 VAL A CA 1
ATOM 726 C C . VAL A 1 91 ? 30.184 -17.629 -50.453 1.00 95.00 91 VAL A C 1
ATOM 728 O O . VAL A 1 91 ? 29.270 -17.091 -49.815 1.00 95.00 91 VAL A O 1
ATOM 731 N N . ARG A 1 92 ? 30.662 -18.829 -50.117 1.00 95.62 92 ARG A N 1
ATOM 732 C CA . ARG A 1 92 ? 30.174 -19.565 -48.944 1.00 95.62 92 ARG A CA 1
ATOM 733 C C . ARG A 1 92 ? 30.626 -18.878 -47.660 1.00 95.62 92 ARG A C 1
ATOM 735 O O . ARG A 1 92 ? 31.729 -18.347 -47.575 1.00 95.62 92 ARG A O 1
ATOM 742 N N . HIS A 1 93 ? 29.793 -18.950 -46.626 1.00 94.44 93 HIS A N 1
ATOM 743 C CA . HIS A 1 93 ? 30.101 -18.390 -45.310 1.00 94.44 93 HIS A CA 1
ATOM 744 C C . HIS A 1 93 ? 31.428 -18.914 -44.753 1.00 94.44 93 HIS A C 1
ATOM 746 O O . HIS A 1 93 ? 32.224 -18.145 -44.226 1.00 94.44 93 HIS A O 1
ATOM 752 N N . VAL A 1 94 ? 31.665 -20.223 -44.877 1.00 93.31 94 VAL A N 1
ATOM 753 C CA . VAL A 1 94 ? 32.867 -20.885 -44.350 1.00 93.31 94 VAL A CA 1
ATOM 754 C C . VAL A 1 94 ? 34.127 -20.390 -45.059 1.00 93.31 94 VAL A C 1
ATOM 756 O O . VAL A 1 94 ? 35.120 -20.104 -44.393 1.00 93.31 94 VAL A O 1
ATOM 759 N N . ASP A 1 95 ? 34.064 -20.232 -46.381 1.00 95.25 95 ASP A N 1
ATOM 760 C CA . ASP A 1 95 ? 35.194 -19.784 -47.198 1.00 95.25 95 ASP A CA 1
ATOM 761 C C . ASP A 1 95 ? 35.507 -18.308 -46.928 1.00 95.25 95 ASP A C 1
ATOM 763 O O . ASP A 1 95 ? 36.654 -17.961 -46.652 1.00 95.25 95 ASP A O 1
ATOM 767 N N . LEU A 1 96 ? 34.477 -17.457 -46.857 1.00 95.44 96 LEU A N 1
ATOM 768 C CA . LEU A 1 96 ? 34.636 -16.049 -46.492 1.00 95.44 96 LEU A CA 1
ATOM 769 C C . LEU A 1 96 ? 35.180 -15.884 -45.066 1.00 95.44 96 LEU A C 1
ATOM 771 O O . LEU A 1 96 ? 36.082 -15.082 -44.835 1.00 95.44 96 LEU A O 1
ATOM 775 N N . LYS A 1 97 ? 34.673 -16.664 -44.102 1.00 93.81 97 LYS A N 1
ATOM 776 C CA . LYS A 1 97 ? 35.163 -16.663 -42.717 1.00 93.81 97 LYS A CA 1
ATOM 777 C C . LYS A 1 97 ? 36.634 -17.077 -42.640 1.00 93.81 97 LYS A C 1
ATOM 779 O O . LYS A 1 97 ? 37.389 -16.468 -41.884 1.00 93.81 97 LYS A O 1
ATOM 784 N N . ARG A 1 98 ? 37.042 -18.096 -43.406 1.00 93.12 98 ARG A N 1
ATOM 785 C CA . ARG A 1 98 ? 38.434 -18.564 -43.469 1.00 93.12 98 ARG A CA 1
ATOM 786 C C . ARG A 1 98 ? 39.345 -17.501 -44.079 1.00 93.12 98 ARG A C 1
ATOM 788 O O . ARG A 1 98 ? 40.332 -17.146 -43.448 1.00 93.12 98 ARG A O 1
ATOM 795 N N . TRP A 1 99 ? 38.978 -16.951 -45.233 1.00 95.12 99 TRP A N 1
ATOM 796 C CA . TRP A 1 99 ? 39.744 -15.897 -45.902 1.00 95.12 99 TRP A CA 1
ATOM 797 C C . TRP A 1 99 ? 39.908 -14.658 -45.013 1.00 95.12 99 TRP A C 1
ATOM 799 O O . TRP A 1 99 ? 41.022 -14.181 -44.815 1.00 95.12 99 TRP A O 1
ATOM 809 N N . MET A 1 100 ? 38.837 -14.197 -44.354 1.00 92.81 100 MET A N 1
ATOM 810 C CA . MET A 1 100 ? 38.934 -13.064 -43.426 1.00 92.81 100 MET A CA 1
ATOM 811 C C . MET A 1 100 ? 39.809 -13.359 -42.206 1.00 92.81 100 MET A C 1
ATOM 813 O O . MET A 1 100 ? 40.488 -12.459 -41.726 1.00 92.81 100 MET A O 1
ATOM 817 N N . ARG A 1 101 ? 39.819 -14.600 -41.702 1.00 88.88 101 ARG A N 1
ATOM 818 C CA . ARG A 1 101 ? 40.693 -14.988 -40.584 1.00 88.88 101 ARG A CA 1
ATOM 819 C C . ARG A 1 101 ? 42.175 -14.905 -40.964 1.00 88.88 101 ARG A C 1
ATOM 821 O O . ARG A 1 101 ? 42.976 -14.567 -40.102 1.00 88.88 101 ARG A O 1
ATOM 828 N N . THR A 1 102 ? 42.511 -15.198 -42.217 1.00 86.94 102 THR A N 1
ATOM 829 C CA . THR A 1 102 ? 43.891 -15.181 -42.717 1.00 86.94 102 THR A CA 1
ATOM 830 C C . THR A 1 102 ? 44.345 -13.779 -43.129 1.00 86.94 102 THR A C 1
ATOM 832 O O . THR A 1 102 ? 45.402 -13.338 -42.698 1.00 86.94 102 THR A O 1
ATOM 835 N N . HIS A 1 103 ? 43.545 -13.059 -43.923 1.00 88.88 103 HIS A N 1
ATOM 836 C CA . HIS A 1 103 ? 43.967 -11.801 -44.560 1.00 88.88 103 HIS A CA 1
ATOM 837 C C . HIS A 1 103 ? 43.535 -10.536 -43.795 1.00 88.88 103 HIS A C 1
ATOM 839 O O . HIS A 1 103 ? 44.146 -9.483 -43.953 1.00 88.88 103 HIS A O 1
ATOM 845 N N . TYR A 1 104 ? 42.498 -10.616 -42.947 1.00 89.44 104 TYR A N 1
ATOM 846 C CA . TYR A 1 104 ? 41.967 -9.476 -42.180 1.00 89.44 104 TYR A CA 1
ATOM 847 C C . TYR A 1 104 ? 41.635 -9.850 -40.718 1.00 89.44 104 TYR A C 1
ATOM 849 O O . TYR A 1 104 ? 40.490 -9.656 -40.278 1.00 89.44 104 TYR A O 1
ATOM 857 N N . PRO A 1 105 ? 42.607 -10.374 -39.940 1.00 83.94 105 PRO A N 1
ATOM 858 C CA . PRO A 1 105 ? 42.368 -10.953 -38.613 1.00 83.94 105 PRO A CA 1
ATOM 859 C C . PRO A 1 105 ? 41.776 -9.973 -37.588 1.00 83.94 105 PRO A C 1
ATOM 861 O O . PRO A 1 105 ? 41.105 -10.427 -36.662 1.00 83.94 105 PRO A O 1
ATOM 864 N N . GLU A 1 106 ? 41.956 -8.663 -37.783 1.00 80.38 106 GLU A N 1
ATOM 865 C CA . GLU A 1 106 ? 41.475 -7.599 -36.888 1.00 80.38 106 GLU A CA 1
ATOM 866 C C . GLU A 1 106 ? 40.012 -7.180 -37.131 1.00 80.38 106 GLU A C 1
ATOM 868 O O . GLU A 1 106 ? 39.362 -6.623 -36.253 1.00 80.38 106 GLU A O 1
ATOM 873 N N . HIS A 1 107 ? 39.445 -7.438 -38.317 1.00 86.19 107 HIS A N 1
ATOM 874 C CA . HIS A 1 107 ? 38.137 -6.867 -38.685 1.00 86.19 107 HIS A CA 1
ATOM 875 C C . HIS A 1 107 ? 36.929 -7.666 -38.160 1.00 86.19 107 HIS A C 1
ATOM 877 O O . HIS A 1 107 ? 35.857 -7.095 -37.970 1.00 86.19 107 HIS A O 1
ATOM 883 N N . ARG A 1 108 ? 37.079 -8.989 -38.000 1.00 85.31 108 ARG A N 1
ATOM 884 C CA . ARG A 1 108 ? 36.107 -9.985 -37.481 1.00 85.31 108 ARG A CA 1
ATOM 885 C C . ARG A 1 108 ? 34.638 -9.526 -37.399 1.00 85.31 108 ARG A C 1
ATOM 887 O O . ARG A 1 108 ? 34.085 -9.369 -36.305 1.00 85.31 108 ARG A O 1
ATOM 894 N N . PRO A 1 109 ? 33.954 -9.338 -38.538 1.00 89.94 109 PRO A N 1
ATOM 895 C CA . PRO A 1 109 ? 32.597 -8.817 -38.531 1.00 89.94 109 PRO A CA 1
ATOM 896 C C . PRO A 1 109 ? 31.615 -9.821 -37.906 1.00 89.94 109 PRO A C 1
ATOM 898 O O . PRO A 1 109 ? 31.702 -11.034 -38.115 1.00 89.94 109 PRO A O 1
ATOM 901 N N . GLY A 1 110 ? 30.636 -9.310 -37.155 1.00 88.00 110 GLY A N 1
ATOM 902 C CA . GLY A 1 110 ? 29.724 -10.130 -36.343 1.00 88.00 110 GLY A CA 1
ATOM 903 C C . GLY A 1 110 ? 28.829 -11.103 -37.121 1.00 88.00 110 GLY A C 1
ATOM 904 O O . GLY A 1 110 ? 28.249 -11.995 -36.514 1.00 88.00 110 GLY A O 1
ATOM 905 N N . PHE A 1 111 ? 28.724 -10.964 -38.448 1.00 92.38 111 PHE A N 1
ATOM 906 C CA . PHE A 1 111 ? 27.979 -11.908 -39.286 1.00 92.38 111 PHE A CA 1
ATOM 907 C C . PHE A 1 111 ? 28.760 -13.189 -39.623 1.00 92.38 111 PHE A C 1
ATOM 909 O O . PHE A 1 111 ? 28.140 -14.142 -40.089 1.00 92.38 111 PHE A O 1
ATOM 916 N N . LEU A 1 112 ? 30.082 -13.214 -39.398 1.00 91.25 112 LEU A N 1
ATOM 917 C CA . LEU A 1 112 ? 30.963 -14.378 -39.606 1.00 91.25 112 LEU A CA 1
ATOM 918 C C . LEU A 1 112 ? 31.544 -14.919 -38.294 1.00 91.25 112 LEU A C 1
ATOM 920 O O . LEU A 1 112 ? 31.804 -16.118 -38.170 1.00 91.25 112 LEU A O 1
ATOM 924 N N . PHE A 1 113 ? 31.758 -14.046 -37.309 1.00 88.75 113 PHE A N 1
ATOM 925 C CA . PHE A 1 113 ? 32.418 -14.387 -36.051 1.00 88.75 113 PHE A CA 1
ATOM 926 C C . PHE A 1 113 ? 31.476 -14.190 -34.863 1.00 88.75 113 PHE A C 1
ATOM 928 O O . PHE A 1 113 ? 30.867 -13.130 -34.688 1.00 88.75 113 PHE A O 1
ATOM 935 N N . SER A 1 114 ? 31.379 -15.219 -34.021 1.00 84.25 114 SER A N 1
ATOM 936 C CA . SER A 1 114 ? 30.627 -15.171 -32.765 1.00 84.25 114 SER A CA 1
ATOM 937 C C . SER A 1 114 ? 31.198 -14.119 -31.803 1.00 84.25 114 SER A C 1
ATOM 939 O O . SER A 1 114 ? 32.310 -13.622 -31.979 1.00 84.25 114 SER A O 1
ATOM 941 N N . ARG A 1 115 ? 30.450 -13.752 -30.751 1.00 75.62 115 ARG A N 1
ATOM 942 C CA . ARG A 1 115 ? 30.941 -12.806 -29.729 1.00 75.62 115 ARG A CA 1
ATOM 943 C C . ARG A 1 115 ? 32.249 -13.290 -29.085 1.00 75.62 115 ARG A C 1
ATOM 945 O O . ARG A 1 115 ? 33.155 -12.482 -28.935 1.00 75.62 115 ARG A O 1
ATOM 952 N N . GLY A 1 116 ? 32.363 -14.587 -28.788 1.00 71.44 116 GLY A N 1
ATOM 953 C CA . GLY A 1 116 ? 33.591 -15.181 -28.249 1.00 71.44 116 GLY A CA 1
ATOM 954 C C . GLY A 1 116 ? 34.775 -15.068 -29.214 1.00 71.44 116 GLY A C 1
ATOM 955 O O . GLY A 1 116 ? 35.837 -14.602 -28.824 1.00 71.44 116 GLY A O 1
ATOM 956 N N . GLU A 1 117 ? 34.576 -15.383 -30.498 1.00 75.12 117 GLU A N 1
ATOM 957 C CA . GLU A 1 117 ? 35.626 -15.253 -31.525 1.00 75.12 117 GLU A CA 1
ATOM 958 C C . GLU A 1 117 ? 36.040 -13.797 -31.790 1.00 75.12 117 GLU A C 1
ATOM 960 O O . GLU A 1 117 ? 37.175 -13.541 -32.180 1.00 75.12 117 GLU A O 1
ATOM 965 N N . ARG A 1 118 ? 35.131 -12.835 -31.592 1.00 77.44 118 ARG A N 1
ATOM 966 C CA . ARG A 1 118 ? 35.438 -11.402 -31.709 1.00 77.44 118 ARG A CA 1
ATOM 967 C C . ARG A 1 118 ? 36.243 -10.875 -30.523 1.00 77.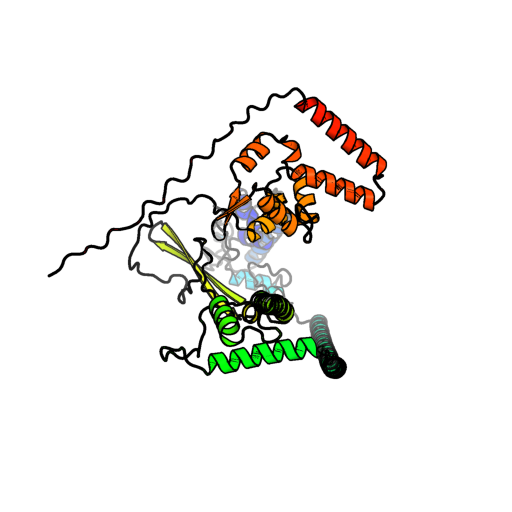44 118 ARG A C 1
ATOM 969 O O . ARG A 1 118 ? 37.067 -9.995 -30.725 1.00 77.44 118 ARG A O 1
ATOM 976 N N . MET A 1 119 ? 36.018 -11.419 -29.327 1.00 64.19 119 MET A N 1
ATOM 977 C CA . MET A 1 119 ? 36.736 -11.035 -28.106 1.00 64.19 119 MET A CA 1
ATOM 978 C C . MET A 1 119 ? 38.086 -11.751 -27.947 1.00 64.19 119 MET A C 1
ATOM 980 O O . MET A 1 119 ? 38.971 -11.239 -27.273 1.00 64.19 119 MET A O 1
ATOM 984 N N . ALA A 1 120 ? 38.271 -12.915 -28.573 1.00 59.56 120 ALA A N 1
ATOM 985 C CA . ALA A 1 120 ? 39.512 -13.682 -28.493 1.00 59.56 120 ALA A CA 1
ATOM 986 C C . ALA A 1 120 ? 40.583 -13.124 -29.448 1.00 59.56 120 ALA A C 1
ATOM 988 O O . ALA A 1 120 ? 40.599 -13.507 -30.617 1.00 59.56 120 ALA A O 1
ATOM 989 N N . HIS A 1 121 ? 41.461 -12.211 -29.012 1.00 53.94 121 HIS A N 1
ATOM 990 C CA . HIS A 1 121 ? 42.551 -11.676 -29.855 1.00 53.94 121 HIS A CA 1
ATOM 991 C C . HIS A 1 121 ? 43.373 -12.807 -30.524 1.00 53.94 121 HIS A C 1
ATOM 993 O O . HIS A 1 121 ? 43.566 -13.856 -29.912 1.00 53.94 121 HIS A O 1
ATOM 999 N N . PRO A 1 122 ? 43.823 -12.652 -31.791 1.00 57.09 122 PRO A N 1
ATOM 1000 C CA . PRO A 1 122 ? 44.447 -13.736 -32.570 1.00 57.09 122 PRO A CA 1
ATOM 1001 C C . PRO A 1 122 ? 45.771 -14.264 -31.992 1.00 57.09 122 PRO A C 1
ATOM 1003 O O . PRO A 1 122 ? 46.250 -15.310 -32.419 1.00 57.09 122 PRO A O 1
ATOM 1006 N N . PHE A 1 123 ? 46.342 -13.562 -31.018 1.00 53.28 123 PHE A N 1
ATOM 1007 C CA . PHE A 1 123 ? 47.543 -13.924 -30.286 1.00 53.28 123 PHE A CA 1
ATOM 1008 C C . PHE A 1 123 ? 47.255 -13.592 -28.819 1.00 53.28 123 PHE A C 1
ATOM 1010 O O . PHE A 1 123 ? 46.878 -12.457 -28.526 1.00 53.28 123 PHE A O 1
ATOM 1017 N N . ILE A 1 124 ? 47.383 -14.542 -27.889 1.00 56.97 124 ILE A N 1
ATOM 1018 C CA . ILE A 1 124 ? 47.387 -14.193 -26.462 1.00 56.97 124 ILE A CA 1
ATOM 1019 C C . ILE A 1 124 ? 48.700 -13.442 -26.230 1.00 56.97 124 ILE A C 1
ATOM 1021 O O . ILE A 1 124 ? 49.755 -14.050 -26.064 1.00 56.97 124 ILE A O 1
ATOM 1025 N N . THR A 1 125 ? 48.656 -12.116 -26.318 1.00 60.31 125 THR A N 1
ATOM 1026 C CA . THR A 1 125 ? 49.792 -11.257 -25.992 1.00 60.31 125 THR A CA 1
ATOM 1027 C C . THR A 1 125 ? 50.049 -11.311 -24.490 1.00 60.31 125 THR A C 1
ATOM 1029 O O . THR A 1 125 ? 49.128 -11.498 -23.689 1.00 60.31 125 THR A O 1
ATOM 1032 N N . MET A 1 126 ? 51.309 -11.129 -24.098 1.00 58.84 126 MET A N 1
ATOM 1033 C CA . MET A 1 126 ? 51.720 -11.079 -22.692 1.00 58.84 126 MET A CA 1
ATOM 1034 C C . MET A 1 126 ? 50.916 -10.023 -21.906 1.00 58.84 126 MET A C 1
ATOM 1036 O O . MET A 1 126 ? 50.503 -10.286 -20.781 1.00 58.84 126 MET A O 1
ATOM 1040 N N . GLU A 1 127 ? 50.553 -8.914 -22.556 1.00 60.75 127 GLU A N 1
ATOM 1041 C CA . GLU A 1 127 ? 49.672 -7.863 -22.028 1.00 60.75 127 GLU A CA 1
ATOM 1042 C C . GLU A 1 127 ? 48.244 -8.353 -21.722 1.00 60.75 127 GLU A C 1
ATOM 1044 O O . GLU A 1 127 ? 47.684 -8.011 -20.684 1.00 60.75 127 GLU A O 1
ATOM 1049 N N . THR A 1 128 ? 47.656 -9.210 -22.568 1.00 60.12 128 THR A N 1
ATOM 1050 C CA . THR A 1 128 ? 46.324 -9.794 -22.308 1.00 60.12 128 THR A CA 1
ATOM 1051 C C . THR A 1 128 ? 46.383 -10.781 -21.137 1.00 60.12 128 THR A C 1
ATOM 1053 O O . THR A 1 128 ? 45.486 -10.811 -20.296 1.00 60.12 128 THR A O 1
ATOM 1056 N N . GLY A 1 129 ? 47.466 -11.561 -21.039 1.00 69.69 129 GLY A N 1
ATOM 1057 C CA . GLY A 1 129 ? 47.722 -12.428 -19.886 1.00 69.69 129 GLY A CA 1
ATOM 1058 C C . GLY A 1 129 ? 47.899 -11.635 -18.587 1.00 69.69 129 GLY A C 1
ATOM 1059 O O . GLY A 1 129 ? 47.328 -12.001 -17.560 1.00 69.69 129 GLY A O 1
ATOM 1060 N N . GLN A 1 130 ? 48.624 -10.514 -18.639 1.00 75.62 130 GLN A N 1
ATOM 1061 C CA . GLN A 1 130 ? 48.763 -9.584 -17.519 1.00 75.62 130 GLN A CA 1
ATOM 1062 C C . GLN A 1 130 ? 47.422 -8.955 -17.128 1.00 75.62 130 GLN A C 1
ATOM 1064 O O . GLN A 1 130 ? 47.111 -8.909 -15.942 1.00 75.62 130 GLN A O 1
ATOM 1069 N N . ALA A 1 131 ? 46.592 -8.545 -18.090 1.00 72.25 131 ALA A N 1
ATOM 1070 C CA . ALA A 1 131 ? 45.269 -7.983 -17.817 1.00 72.25 131 ALA A CA 1
ATOM 1071 C C . ALA A 1 131 ? 44.346 -8.987 -17.102 1.00 72.25 131 ALA A C 1
ATOM 1073 O O . ALA A 1 131 ? 43.721 -8.641 -16.102 1.00 72.25 131 ALA A O 1
ATOM 1074 N N . ILE A 1 132 ? 44.322 -10.249 -17.547 1.00 74.75 132 ILE A N 1
ATOM 1075 C CA . ILE A 1 132 ? 43.543 -11.317 -16.897 1.00 74.75 132 ILE A CA 1
ATOM 1076 C C . ILE A 1 132 ? 44.085 -11.621 -15.491 1.00 74.75 132 ILE A C 1
ATOM 1078 O O . ILE A 1 132 ? 43.311 -11.873 -14.568 1.00 74.75 132 ILE A O 1
ATOM 1082 N N . LEU A 1 133 ? 45.407 -11.588 -15.295 1.00 86.75 133 LEU A N 1
ATOM 1083 C CA . LEU A 1 133 ? 46.011 -11.748 -13.970 1.00 86.75 133 LEU A CA 1
ATOM 1084 C C . LEU A 1 133 ? 45.630 -10.600 -13.030 1.00 86.75 133 LEU A C 1
ATOM 1086 O O . LEU A 1 133 ? 45.276 -10.863 -11.882 1.00 86.75 133 LEU A O 1
ATOM 1090 N N . VAL A 1 134 ? 45.648 -9.356 -13.512 1.00 87.56 134 VAL A N 1
ATOM 1091 C CA . VAL A 1 134 ? 45.198 -8.181 -12.750 1.00 87.56 134 VAL A CA 1
ATOM 1092 C C . VAL A 1 134 ? 43.716 -8.302 -12.395 1.00 87.56 134 VAL A C 1
ATOM 1094 O O . VAL A 1 134 ? 43.355 -8.082 -11.243 1.00 87.56 134 VAL A O 1
ATOM 1097 N N . GLU A 1 135 ? 42.863 -8.725 -13.331 1.00 83.94 135 GLU A N 1
ATOM 1098 C CA . GLU A 1 135 ? 41.433 -8.939 -13.075 1.00 83.94 135 GLU A CA 1
ATOM 1099 C C . GLU A 1 135 ? 41.195 -10.060 -12.052 1.00 83.94 135 GLU A C 1
ATOM 1101 O O . GLU A 1 135 ? 40.415 -9.895 -11.114 1.00 83.94 135 GLU A O 1
ATOM 1106 N N . ARG A 1 136 ? 41.924 -11.180 -12.154 1.00 91.19 136 ARG A N 1
ATOM 1107 C CA . ARG A 1 136 ? 41.870 -12.263 -11.161 1.00 91.19 136 ARG A CA 1
ATOM 1108 C C . ARG A 1 136 ? 42.288 -11.774 -9.774 1.00 91.19 136 ARG A C 1
ATOM 1110 O O . ARG A 1 136 ? 41.620 -12.111 -8.798 1.00 91.19 136 ARG A O 1
ATOM 1117 N N . LEU A 1 137 ? 43.375 -11.010 -9.679 1.00 95.12 137 LEU A N 1
ATOM 1118 C CA . LEU A 1 137 ? 43.849 -10.449 -8.412 1.00 95.12 137 LEU A CA 1
ATOM 1119 C C . LEU A 1 137 ? 42.837 -9.454 -7.832 1.00 95.12 137 LEU A C 1
ATOM 1121 O O . LEU A 1 137 ? 42.556 -9.503 -6.637 1.00 95.12 137 LEU A O 1
ATOM 1125 N N . ALA A 1 138 ? 42.226 -8.615 -8.673 1.00 90.06 138 ALA A N 1
ATOM 1126 C CA . ALA A 1 138 ? 41.164 -7.701 -8.263 1.00 90.06 138 ALA A CA 1
ATOM 1127 C C . ALA A 1 138 ? 39.934 -8.455 -7.728 1.00 90.06 138 ALA A C 1
ATOM 1129 O O . ALA A 1 138 ? 39.402 -8.103 -6.676 1.00 90.06 138 ALA A O 1
ATOM 1130 N N . LEU A 1 139 ? 39.519 -9.537 -8.395 1.00 91.19 139 LEU A N 1
ATOM 1131 C CA . LEU A 1 139 ? 38.422 -10.393 -7.933 1.00 91.19 139 LEU A CA 1
ATOM 1132 C C . LEU A 1 139 ? 38.756 -11.111 -6.619 1.00 91.19 139 LEU A C 1
ATOM 1134 O O . LEU A 1 139 ? 37.894 -11.220 -5.748 1.00 91.19 139 LEU A O 1
ATOM 1138 N N . GLN A 1 140 ? 39.996 -11.577 -6.445 1.00 95.19 140 GLN A N 1
ATOM 1139 C CA . GLN A 1 140 ? 40.448 -12.166 -5.181 1.00 95.19 140 GLN A CA 1
ATOM 1140 C C . GLN A 1 140 ? 40.416 -11.140 -4.042 1.00 95.19 140 GLN A C 1
ATOM 1142 O O . GLN A 1 140 ? 39.880 -11.443 -2.977 1.00 95.19 140 GLN A O 1
ATOM 1147 N N . ALA A 1 141 ? 40.893 -9.916 -4.283 1.00 93.81 141 ALA A N 1
ATOM 1148 C CA . ALA A 1 141 ? 40.841 -8.833 -3.305 1.00 93.81 141 ALA A CA 1
ATOM 1149 C C . ALA A 1 141 ? 39.395 -8.456 -2.935 1.00 93.81 141 ALA A C 1
ATOM 1151 O O . ALA A 1 141 ? 39.080 -8.317 -1.752 1.00 93.81 141 ALA A O 1
ATOM 1152 N N . ALA A 1 142 ? 38.496 -8.366 -3.921 1.00 93.00 142 ALA A N 1
ATOM 1153 C CA . ALA A 1 142 ? 37.077 -8.094 -3.692 1.00 93.00 142 ALA A CA 1
ATOM 1154 C C . ALA A 1 142 ? 36.402 -9.202 -2.866 1.00 93.00 142 ALA A C 1
ATOM 1156 O O . ALA A 1 142 ? 35.631 -8.921 -1.949 1.00 93.00 142 ALA A O 1
ATOM 1157 N N . LEU A 1 143 ? 36.727 -10.469 -3.135 1.00 94.31 143 LEU A N 1
ATOM 1158 C CA . LEU A 1 143 ? 36.218 -11.607 -2.369 1.00 94.31 143 LEU A CA 1
ATOM 1159 C C . LEU A 1 143 ? 36.734 -11.605 -0.921 1.00 94.31 143 LEU A C 1
ATOM 1161 O O . LEU A 1 143 ? 35.983 -11.902 0.009 1.00 94.31 143 LEU A O 1
ATOM 1165 N N . GLU A 1 144 ? 38.000 -11.257 -0.703 1.00 95.88 144 GLU A N 1
ATOM 1166 C CA . GLU A 1 144 ? 38.555 -11.094 0.643 1.00 95.88 144 GLU A CA 1
ATOM 1167 C C . GLU A 1 144 ? 37.942 -9.913 1.395 1.00 95.88 144 GLU A C 1
ATOM 1169 O O . GLU A 1 144 ? 37.726 -10.007 2.605 1.00 95.88 144 GLU A O 1
ATOM 1174 N N . GLN A 1 145 ? 37.643 -8.813 0.701 1.00 94.88 145 GLN A N 1
ATOM 1175 C CA . GLN A 1 145 ? 36.918 -7.682 1.270 1.00 94.88 145 GLN A CA 1
ATOM 1176 C C . GLN A 1 145 ? 35.498 -8.085 1.681 1.00 94.88 145 GLN A C 1
ATOM 1178 O O . GLN A 1 145 ? 35.150 -7.918 2.845 1.00 94.88 145 GLN A O 1
ATOM 1183 N N . ALA A 1 146 ? 34.731 -8.731 0.800 1.00 91.38 146 ALA A N 1
ATOM 1184 C CA . ALA A 1 146 ? 33.387 -9.213 1.126 1.00 91.38 146 ALA A CA 1
ATOM 1185 C C . ALA A 1 146 ? 33.390 -10.198 2.313 1.00 91.38 146 ALA A C 1
ATOM 1187 O O . ALA A 1 146 ? 32.523 -10.152 3.184 1.00 91.38 146 ALA A O 1
ATOM 1188 N N . ARG A 1 147 ? 34.401 -11.076 2.400 1.00 96.12 147 ARG A N 1
ATOM 1189 C CA . ARG A 1 147 ? 34.584 -11.971 3.557 1.00 96.12 147 ARG A CA 1
ATOM 1190 C C . ARG A 1 147 ? 34.911 -11.217 4.847 1.00 96.12 147 ARG A C 1
ATOM 1192 O O . ARG A 1 147 ? 34.516 -11.676 5.916 1.00 96.12 147 ARG A O 1
ATOM 1199 N N . ARG A 1 148 ? 35.661 -10.112 4.773 1.00 95.62 148 ARG A N 1
ATOM 1200 C CA . ARG A 1 148 ? 35.933 -9.242 5.928 1.00 95.62 148 ARG A CA 1
ATOM 1201 C C . ARG A 1 148 ? 34.665 -8.526 6.381 1.00 95.62 148 ARG A C 1
ATOM 1203 O O . ARG A 1 148 ? 34.343 -8.631 7.556 1.00 95.62 148 ARG A O 1
ATOM 1210 N N . GLU A 1 149 ? 33.922 -7.924 5.457 1.00 93.88 149 GLU A N 1
ATOM 1211 C CA . GLU A 1 149 ? 32.637 -7.269 5.737 1.00 93.88 149 GLU A CA 1
ATOM 1212 C C . GLU A 1 149 ? 31.639 -8.240 6.384 1.00 93.88 149 GLU A C 1
ATOM 1214 O O . GLU A 1 149 ? 30.999 -7.908 7.378 1.00 93.88 149 GLU A O 1
ATOM 1219 N N . MET A 1 150 ? 31.558 -9.479 5.886 1.00 93.62 150 MET A N 1
ATOM 1220 C CA . MET A 1 150 ? 30.720 -10.516 6.493 1.00 93.62 150 MET A CA 1
ATOM 1221 C C . MET A 1 150 ? 31.135 -10.828 7.939 1.00 93.62 150 MET A C 1
ATOM 1223 O O . MET A 1 150 ? 30.267 -10.942 8.802 1.00 93.62 150 MET A O 1
ATOM 1227 N N . ARG A 1 151 ? 32.440 -10.972 8.213 1.00 95.56 151 ARG A N 1
ATOM 1228 C CA . ARG A 1 151 ? 32.934 -11.231 9.575 1.00 95.56 151 ARG A CA 1
ATOM 1229 C C . ARG A 1 151 ? 32.660 -10.060 10.512 1.00 95.56 151 ARG A C 1
ATOM 1231 O O . ARG A 1 151 ? 32.204 -10.285 11.625 1.00 95.56 151 ARG A O 1
ATOM 1238 N N . GLU A 1 152 ? 32.876 -8.832 10.052 1.00 95.00 152 GLU A N 1
ATOM 1239 C CA . GLU A 1 152 ? 32.585 -7.626 10.830 1.00 95.00 152 GLU A CA 1
ATOM 1240 C C . GLU A 1 152 ? 31.091 -7.530 11.170 1.00 95.00 152 GLU A C 1
ATOM 1242 O O . GLU A 1 152 ? 30.728 -7.313 12.324 1.00 95.00 152 GLU A O 1
ATOM 1247 N N . LEU A 1 153 ? 30.211 -7.790 10.199 1.00 92.38 153 LEU A N 1
ATOM 1248 C CA . LEU A 1 153 ? 28.765 -7.859 10.427 1.00 92.38 153 LEU A CA 1
ATOM 1249 C C . LEU A 1 153 ? 28.379 -8.969 11.416 1.00 92.38 153 LEU A C 1
ATOM 1251 O O . LEU A 1 153 ? 27.478 -8.770 12.231 1.00 92.38 153 LEU A O 1
ATOM 1255 N N . GLN A 1 154 ? 29.047 -10.125 11.370 1.00 94.00 154 GLN A N 1
ATOM 1256 C CA . GLN A 1 154 ? 28.829 -11.207 12.337 1.00 94.00 154 GLN A CA 1
ATOM 1257 C C . GLN A 1 154 ? 29.263 -10.803 13.751 1.00 94.00 154 GLN A C 1
ATOM 1259 O O . GLN A 1 154 ? 28.504 -11.002 14.695 1.00 94.00 154 GLN A O 1
ATOM 1264 N N . GLU A 1 155 ? 30.425 -10.171 13.910 1.00 94.75 155 GLU A N 1
ATOM 1265 C CA . GLU A 1 155 ? 30.884 -9.677 15.214 1.00 94.75 155 GLU A CA 1
ATOM 1266 C C . GLU A 1 155 ? 29.974 -8.569 15.766 1.00 94.75 155 GLU A C 1
ATOM 1268 O O . GLU A 1 155 ? 29.648 -8.561 16.958 1.00 94.75 155 GLU A O 1
ATOM 1273 N N . GLN A 1 156 ? 29.504 -7.656 14.908 1.00 91.88 156 GLN A N 1
ATOM 1274 C CA . GLN A 1 156 ? 28.507 -6.647 15.275 1.00 91.88 156 GLN A CA 1
ATOM 1275 C C . GLN A 1 156 ? 27.197 -7.301 15.729 1.00 91.88 156 GLN A C 1
ATOM 1277 O O . GLN A 1 156 ? 26.634 -6.901 16.751 1.00 91.88 156 GLN A O 1
ATOM 1282 N N . HIS A 1 157 ? 26.729 -8.331 15.018 1.00 89.81 157 HIS A N 1
ATOM 1283 C CA . HIS A 1 157 ? 25.542 -9.095 15.393 1.00 89.81 157 HIS A CA 1
ATOM 1284 C C . HIS A 1 157 ? 25.700 -9.767 16.764 1.00 89.81 157 HIS A C 1
ATOM 1286 O O . HIS A 1 157 ? 24.836 -9.605 17.627 1.00 89.81 157 HIS A O 1
ATOM 1292 N N . ASP A 1 158 ? 26.821 -10.448 17.004 1.00 91.50 158 ASP A N 1
ATOM 1293 C CA . ASP A 1 158 ? 27.107 -11.113 18.279 1.00 91.50 158 ASP A CA 1
ATOM 1294 C C . ASP A 1 158 ? 27.227 -10.112 19.436 1.00 91.50 158 ASP A C 1
ATOM 1296 O O . ASP A 1 158 ? 26.764 -10.365 20.554 1.00 91.50 158 ASP A O 1
ATOM 1300 N N . THR A 1 159 ? 27.813 -8.944 19.174 1.00 92.06 159 THR A N 1
ATOM 1301 C CA . THR A 1 159 ? 27.917 -7.856 20.153 1.00 92.06 159 THR A CA 1
ATOM 1302 C C . THR A 1 159 ? 26.538 -7.299 20.501 1.00 92.06 159 THR A C 1
ATOM 1304 O O . THR A 1 159 ? 26.213 -7.162 21.683 1.00 92.06 159 THR A O 1
ATOM 1307 N N . LEU A 1 160 ? 25.694 -7.041 19.498 1.00 87.00 160 LEU A N 1
ATOM 1308 C CA . LEU A 1 160 ? 24.312 -6.596 19.694 1.00 87.00 160 LEU A CA 1
ATOM 1309 C C . LEU A 1 160 ? 23.469 -7.645 20.427 1.00 87.00 160 LEU A C 1
ATOM 1311 O O . LEU A 1 160 ? 22.669 -7.282 21.287 1.00 87.00 160 LEU A O 1
ATOM 1315 N N . LEU A 1 161 ? 23.663 -8.936 20.150 1.00 84.50 161 LEU A N 1
ATOM 1316 C CA . LEU A 1 161 ? 23.006 -10.022 20.881 1.00 84.50 161 LEU A CA 1
ATOM 1317 C C . LEU A 1 161 ? 23.390 -10.018 22.364 1.00 84.50 161 LEU A C 1
ATOM 1319 O O . LEU A 1 161 ? 22.512 -10.075 23.230 1.00 84.50 161 LEU A O 1
ATOM 1323 N N . LYS A 1 162 ? 24.686 -9.885 22.676 1.00 85.19 162 LYS A N 1
ATOM 1324 C CA . LYS A 1 162 ? 25.164 -9.770 24.064 1.00 85.19 162 LYS A CA 1
ATOM 1325 C C . LYS A 1 162 ? 24.582 -8.530 24.745 1.00 85.19 162 LYS A C 1
ATOM 1327 O O . LYS A 1 162 ? 24.015 -8.651 25.829 1.00 85.19 162 LYS A O 1
ATOM 1332 N N . GLN A 1 163 ? 24.623 -7.366 24.095 1.00 81.38 163 GLN A N 1
ATOM 1333 C CA . GLN A 1 163 ? 24.022 -6.131 24.615 1.00 81.38 163 GLN A CA 1
ATOM 1334 C C . GLN A 1 163 ? 22.509 -6.260 24.831 1.00 81.38 163 GLN A C 1
ATOM 1336 O O . GLN A 1 163 ? 21.996 -5.815 25.855 1.00 81.38 163 GLN A O 1
ATOM 1341 N N . SER A 1 164 ? 21.790 -6.906 23.909 1.00 71.81 164 SER A N 1
ATOM 1342 C CA . SER A 1 164 ? 20.353 -7.154 24.031 1.00 71.81 164 SER A CA 1
ATOM 1343 C C . SER A 1 164 ? 20.037 -8.051 25.227 1.00 71.81 164 SER A C 1
ATOM 1345 O O . SER A 1 164 ? 19.131 -7.726 25.990 1.00 71.81 164 SER A O 1
ATOM 1347 N N . SER A 1 165 ? 20.808 -9.120 25.453 1.00 70.31 165 SER A N 1
ATOM 1348 C CA . SER A 1 165 ? 20.626 -9.992 26.623 1.00 70.31 165 SER A CA 1
ATOM 1349 C C . SER A 1 165 ? 20.823 -9.246 27.953 1.00 70.31 165 SER A C 1
ATOM 1351 O O . SER A 1 165 ? 20.027 -9.410 28.876 1.00 70.31 165 SER A O 1
ATOM 1353 N N . VAL A 1 166 ? 21.805 -8.340 28.021 1.00 68.75 166 VAL A N 1
ATOM 1354 C CA . VAL A 1 166 ? 22.069 -7.484 29.191 1.00 68.75 166 VAL A CA 1
ATOM 1355 C C . VAL A 1 166 ? 20.987 -6.410 29.369 1.00 68.75 166 VAL A C 1
ATOM 1357 O O . VAL A 1 166 ? 20.546 -6.154 30.490 1.00 68.75 166 VAL A O 1
ATOM 1360 N N . LEU A 1 167 ? 20.493 -5.808 28.284 1.00 61.56 167 LEU A N 1
ATOM 1361 C CA . LEU A 1 167 ? 19.368 -4.864 28.320 1.00 61.56 167 LEU A CA 1
ATOM 1362 C C . LEU A 1 167 ? 18.059 -5.538 28.755 1.00 61.56 167 LEU A C 1
ATOM 1364 O O . LEU A 1 167 ? 17.286 -4.943 29.499 1.00 61.56 167 LEU A O 1
ATOM 1368 N N . LEU A 1 168 ? 17.816 -6.780 28.330 1.00 58.28 168 LEU A N 1
ATOM 1369 C CA . LEU A 1 168 ? 16.659 -7.573 28.753 1.00 58.28 168 LEU A CA 1
ATOM 1370 C C . LEU A 1 168 ? 16.752 -7.979 30.228 1.00 58.28 168 LEU A C 1
ATOM 1372 O O . LEU A 1 168 ? 15.738 -7.966 30.920 1.00 58.28 168 LEU A O 1
ATOM 1376 N N . ALA A 1 169 ? 17.955 -8.277 30.726 1.00 56.81 169 ALA A N 1
ATOM 1377 C CA . ALA A 1 169 ? 18.184 -8.528 32.147 1.00 56.81 169 ALA A CA 1
ATOM 1378 C C . ALA A 1 169 ? 18.024 -7.259 33.007 1.00 56.81 169 ALA A C 1
ATOM 1380 O O . ALA A 1 169 ? 17.513 -7.335 34.119 1.00 56.81 169 ALA A O 1
ATOM 1381 N N . SER A 1 170 ? 18.419 -6.090 32.490 1.00 52.91 170 SER A N 1
ATOM 1382 C CA . SER A 1 170 ? 18.368 -4.805 33.216 1.00 52.91 170 SER A CA 1
ATOM 1383 C C . SER A 1 170 ? 17.040 -4.046 33.087 1.00 52.91 170 SER A C 1
ATOM 1385 O O . SER A 1 170 ? 16.761 -3.169 33.900 1.00 52.91 170 SER A O 1
ATOM 1387 N N . LYS A 1 171 ? 16.186 -4.389 32.114 1.00 54.59 171 LYS A N 1
ATOM 1388 C CA . LYS A 1 171 ? 14.803 -3.902 31.992 1.00 54.59 171 LYS A CA 1
ATOM 1389 C C . LYS A 1 171 ? 13.807 -5.049 32.137 1.00 54.59 171 LYS A C 1
ATOM 1391 O O . LYS A 1 171 ? 13.011 -5.311 31.233 1.00 54.59 171 LYS A O 1
ATOM 1396 N N . GLN A 1 172 ? 13.786 -5.695 33.298 1.00 56.00 172 GLN A N 1
ATOM 1397 C CA . GLN A 1 172 ? 12.525 -6.278 33.744 1.00 56.00 172 GLN A CA 1
ATOM 1398 C C . GLN A 1 172 ? 11.552 -5.107 33.904 1.00 56.00 172 GLN A C 1
ATOM 1400 O O . GLN A 1 172 ? 11.728 -4.235 34.747 1.00 56.00 172 GLN A O 1
ATOM 1405 N N . CYS A 1 173 ? 10.596 -5.000 32.985 1.00 54.50 173 CYS A N 1
ATOM 1406 C CA . CYS A 1 173 ? 9.531 -4.018 33.084 1.00 54.50 173 CYS A CA 1
ATOM 1407 C C . CYS A 1 173 ? 8.695 -4.428 34.297 1.00 54.50 173 CYS A C 1
ATOM 1409 O O . CYS A 1 173 ? 7.867 -5.327 34.175 1.00 54.50 173 CYS A O 1
ATOM 1411 N N . GLU A 1 174 ? 8.979 -3.842 35.461 1.00 62.84 174 GLU A N 1
ATOM 1412 C CA . GLU A 1 174 ? 8.231 -4.108 36.685 1.00 62.84 174 GLU A CA 1
ATOM 1413 C C . GLU A 1 174 ? 6.759 -3.783 36.418 1.00 62.84 174 GLU A C 1
ATOM 1415 O O . GLU A 1 174 ? 6.351 -2.629 36.245 1.00 62.84 174 GLU A O 1
ATOM 1420 N N . ILE A 1 175 ? 5.955 -4.834 36.271 1.00 74.50 175 ILE A N 1
ATOM 1421 C CA . ILE A 1 175 ? 4.509 -4.709 36.179 1.00 74.50 175 ILE A CA 1
ATOM 1422 C C . ILE A 1 175 ? 4.072 -4.215 37.553 1.00 74.50 175 ILE A C 1
ATOM 1424 O O . ILE A 1 175 ? 4.436 -4.812 38.560 1.00 74.50 175 ILE A O 1
ATOM 1428 N N . SER A 1 176 ? 3.307 -3.123 37.619 1.00 84.88 176 SER A N 1
ATOM 1429 C CA . SER A 1 176 ? 2.814 -2.667 38.919 1.00 84.88 176 SER A CA 1
ATOM 1430 C C . SER A 1 176 ? 2.001 -3.773 39.592 1.00 84.88 176 SER A C 1
ATOM 1432 O O . SER A 1 176 ? 1.237 -4.467 38.920 1.00 84.88 176 SER A O 1
ATOM 1434 N N . GLU A 1 177 ? 2.099 -3.893 40.913 1.00 83.69 177 GLU A N 1
ATOM 1435 C CA . GLU A 1 177 ? 1.415 -4.927 41.708 1.00 83.69 177 GLU A CA 1
ATOM 1436 C C . GLU A 1 177 ? -0.095 -5.011 41.388 1.00 83.69 177 GLU A C 1
ATOM 1438 O O . GLU A 1 177 ? -0.692 -6.081 41.238 1.00 83.69 177 GLU A O 1
ATOM 1443 N N . ARG A 1 178 ? -0.719 -3.851 41.141 1.00 86.69 178 ARG A N 1
ATOM 1444 C CA . ARG A 1 178 ? -2.113 -3.741 40.687 1.00 86.69 178 ARG A CA 1
ATOM 1445 C C . ARG A 1 178 ? -2.352 -4.341 39.295 1.00 86.69 178 ARG A C 1
ATOM 1447 O O . ARG A 1 178 ? -3.392 -4.964 39.054 1.00 86.69 178 ARG A O 1
ATOM 1454 N N . ALA A 1 179 ? -1.455 -4.087 38.346 1.00 86.00 179 ALA A N 1
ATOM 1455 C CA . ALA A 1 179 ? -1.553 -4.631 36.997 1.00 86.00 179 ALA A CA 1
ATOM 1456 C C . ALA A 1 179 ? -1.274 -6.138 36.987 1.00 86.00 179 ALA A C 1
ATOM 1458 O O . ALA A 1 179 ? -1.978 -6.862 36.286 1.00 86.00 179 ALA A O 1
ATOM 1459 N N . GLU A 1 180 ? -0.323 -6.600 37.795 1.00 89.12 180 GLU A N 1
ATOM 1460 C CA . GLU A 1 180 ? -0.014 -8.015 37.985 1.00 89.12 180 GLU A CA 1
ATOM 1461 C C . GLU A 1 180 ? -1.222 -8.766 38.543 1.00 89.12 180 GLU A C 1
ATOM 1463 O O . GLU A 1 180 ? -1.709 -9.692 37.898 1.00 89.12 180 GLU A O 1
ATOM 1468 N N . THR A 1 181 ? -1.808 -8.276 39.640 1.00 90.62 181 THR A N 1
ATOM 1469 C CA . THR A 1 181 ? -3.043 -8.829 40.225 1.00 90.62 181 THR A CA 1
ATOM 1470 C C . THR A 1 181 ? -4.169 -8.905 39.190 1.00 90.62 181 THR A C 1
ATOM 1472 O O . THR A 1 181 ? -4.855 -9.917 39.064 1.00 90.62 181 THR A O 1
ATOM 1475 N N . THR A 1 182 ? -4.337 -7.851 38.383 1.00 91.31 182 THR A N 1
ATOM 1476 C CA . THR A 1 182 ? -5.331 -7.832 37.299 1.00 91.31 182 THR A CA 1
ATOM 1477 C C . THR A 1 182 ? -5.067 -8.935 36.270 1.00 91.31 182 THR A C 1
ATOM 1479 O O . THR A 1 182 ? -6.001 -9.622 35.863 1.00 91.31 182 THR A O 1
ATOM 1482 N N . TYR A 1 183 ? -3.819 -9.114 35.828 1.00 91.62 183 TYR A N 1
ATOM 1483 C CA . TYR A 1 183 ? -3.480 -10.161 34.865 1.00 91.62 183 TYR A CA 1
ATOM 1484 C C . TYR A 1 183 ? -3.641 -11.560 35.456 1.00 91.62 183 TYR A C 1
ATOM 1486 O O . TYR A 1 183 ? -4.227 -12.409 34.792 1.00 91.62 183 TYR A O 1
ATOM 1494 N N . LEU A 1 184 ? -3.192 -11.787 36.692 1.00 92.81 184 LEU A N 1
ATOM 1495 C CA . LEU A 1 184 ? -3.328 -13.068 37.384 1.00 92.81 184 LEU A CA 1
ATOM 1496 C C . LEU A 1 184 ? -4.795 -13.467 37.549 1.00 92.81 184 LEU A C 1
ATOM 1498 O O . LEU A 1 184 ? -5.147 -14.599 37.232 1.00 92.81 184 LEU A O 1
ATOM 1502 N N . ASN A 1 185 ? -5.668 -12.532 37.933 1.00 93.44 185 ASN A N 1
ATOM 1503 C CA . ASN A 1 185 ? -7.105 -12.793 38.029 1.00 93.44 185 ASN A CA 1
ATOM 1504 C C . ASN A 1 185 ? -7.717 -13.156 36.671 1.00 93.44 185 ASN A C 1
ATOM 1506 O O . ASN A 1 185 ? -8.498 -14.100 36.578 1.00 93.44 185 ASN A O 1
ATOM 1510 N N . ILE A 1 186 ? -7.350 -12.437 35.603 1.00 92.19 186 ILE A N 1
ATOM 1511 C CA . ILE A 1 186 ? -7.837 -12.734 34.248 1.00 92.19 186 ILE A CA 1
ATOM 1512 C C . ILE A 1 186 ? -7.344 -14.113 33.789 1.00 92.19 186 ILE A C 1
ATOM 1514 O O . ILE A 1 186 ? -8.139 -14.904 33.289 1.00 92.19 186 ILE A O 1
ATOM 1518 N N . ILE A 1 187 ? -6.055 -14.416 33.968 1.00 92.06 187 ILE A N 1
ATOM 1519 C CA . ILE A 1 187 ? -5.442 -15.689 33.563 1.00 92.06 187 ILE A CA 1
ATOM 1520 C C . ILE A 1 187 ? -6.038 -16.847 34.367 1.00 92.06 187 ILE A C 1
ATOM 1522 O O . ILE A 1 187 ? -6.477 -17.831 33.776 1.00 92.06 187 ILE A O 1
ATOM 1526 N N . GLY A 1 188 ? -6.100 -16.725 35.694 1.00 92.19 188 GLY A N 1
ATOM 1527 C CA . GLY A 1 188 ? -6.674 -17.737 36.579 1.00 92.19 188 GLY A CA 1
ATOM 1528 C C . GLY A 1 188 ? -8.156 -17.980 36.294 1.00 92.19 188 GLY A C 1
ATOM 1529 O O . GLY A 1 188 ? -8.575 -19.132 36.176 1.00 92.19 188 GLY A O 1
ATOM 1530 N N . GLY A 1 189 ? -8.930 -16.909 36.086 1.00 90.69 189 GLY A N 1
ATOM 1531 C CA . GLY A 1 189 ? -10.326 -16.994 35.663 1.00 90.69 189 GLY A CA 1
ATOM 1532 C C . GLY A 1 189 ? -10.473 -17.707 34.319 1.00 90.69 189 GLY A C 1
ATOM 1533 O O . GLY A 1 189 ? -11.281 -18.620 34.198 1.00 90.69 189 GLY A O 1
ATOM 1534 N N . MET A 1 190 ? -9.647 -17.366 33.323 1.00 89.31 190 MET A N 1
ATOM 1535 C CA . MET A 1 190 ? -9.654 -18.034 32.015 1.00 89.31 190 MET A CA 1
ATOM 1536 C C . MET A 1 190 ? -9.304 -19.518 32.111 1.00 89.31 190 MET A C 1
ATOM 1538 O O . MET A 1 190 ? -10.013 -20.333 31.531 1.00 89.31 190 MET A O 1
ATOM 1542 N N . LEU A 1 191 ? -8.244 -19.879 32.837 1.00 89.25 191 LEU A N 1
ATOM 1543 C CA . LEU A 1 191 ? -7.818 -21.272 32.988 1.00 89.25 191 LEU A CA 1
ATOM 1544 C C . LEU A 1 191 ? -8.890 -22.107 33.686 1.00 89.25 191 LEU A C 1
ATOM 1546 O O . LEU A 1 191 ? -9.262 -23.166 33.189 1.00 89.25 191 LEU A O 1
ATOM 1550 N N . THR A 1 192 ? -9.429 -21.605 34.796 1.00 88.81 192 THR A N 1
ATOM 1551 C CA . THR A 1 192 ? -10.480 -22.301 35.548 1.00 88.81 192 THR A CA 1
ATOM 1552 C C . THR A 1 192 ? -11.734 -22.470 34.694 1.00 88.81 192 THR A C 1
ATOM 1554 O O . THR A 1 192 ? -12.304 -23.557 34.633 1.00 88.81 192 THR A O 1
ATOM 1557 N N . LEU A 1 193 ? -12.121 -21.423 33.961 1.00 88.25 193 LEU A N 1
ATOM 1558 C CA . LEU A 1 193 ? -13.275 -21.457 33.074 1.00 88.25 193 LEU A CA 1
ATOM 1559 C C . LEU A 1 193 ? -13.067 -22.458 31.927 1.00 88.25 193 LEU A C 1
ATOM 1561 O O . LEU A 1 193 ? -13.938 -23.287 31.696 1.00 88.25 193 LEU A O 1
ATOM 1565 N N . MET A 1 194 ? -11.901 -22.469 31.276 1.00 84.88 194 MET A N 1
ATOM 1566 C CA . MET A 1 194 ? -11.581 -23.417 30.196 1.00 84.88 194 MET A CA 1
ATOM 1567 C C . MET A 1 194 ? -11.487 -24.879 30.661 1.00 84.88 194 MET A C 1
ATOM 1569 O O . MET A 1 194 ? -11.750 -25.781 29.867 1.00 84.88 194 MET A O 1
ATOM 1573 N N . LEU A 1 195 ? -11.139 -25.121 31.928 1.00 85.56 195 LEU A N 1
ATOM 1574 C CA . LEU A 1 195 ? -11.094 -26.458 32.535 1.00 85.56 195 LEU A CA 1
ATOM 1575 C C . LEU A 1 195 ? -12.450 -26.920 33.098 1.00 85.56 195 LEU A C 1
ATOM 1577 O O . LEU A 1 195 ? -12.574 -28.063 33.534 1.00 85.56 195 LEU A O 1
ATOM 1581 N N . SER A 1 196 ? -13.467 -26.054 33.089 1.00 81.56 196 SER A N 1
ATOM 1582 C CA . SER A 1 196 ? -14.794 -26.338 33.644 1.00 81.56 196 SER A CA 1
ATOM 1583 C C . SER A 1 196 ? -15.826 -26.721 32.576 1.00 81.56 196 SER A C 1
ATOM 1585 O O . SER A 1 196 ? -15.557 -26.754 31.370 1.00 81.56 196 SER A O 1
ATOM 1587 N N . GLN A 1 197 ? -17.034 -27.047 33.034 1.00 79.62 197 GLN A N 1
ATOM 1588 C CA . GLN A 1 197 ? -18.172 -27.415 32.199 1.00 79.62 197 GLN A CA 1
ATOM 1589 C C . GLN A 1 197 ? -19.343 -26.465 32.465 1.00 79.62 197 GLN A C 1
ATOM 1591 O O . GLN A 1 197 ? -19.492 -25.923 33.561 1.00 79.62 197 GLN A O 1
ATOM 1596 N N . SER A 1 198 ? -20.184 -26.265 31.455 1.00 73.31 198 SER A N 1
ATOM 1597 C CA . SER A 1 198 ? -21.462 -25.569 31.601 1.00 73.31 198 SER A CA 1
ATOM 1598 C C . SER A 1 198 ? -22.399 -26.319 32.561 1.00 73.31 198 SER A C 1
ATOM 1600 O O . SER A 1 198 ? -22.235 -27.527 32.746 1.00 73.31 198 SER A O 1
ATOM 1602 N N . PRO A 1 199 ? -23.438 -25.656 33.109 1.00 70.19 199 PRO A N 1
ATOM 1603 C CA . PRO A 1 199 ? -24.470 -26.318 33.917 1.00 70.19 199 PRO A CA 1
ATOM 1604 C C . PRO A 1 199 ? -25.142 -27.509 33.210 1.00 70.19 199 PRO A C 1
ATOM 1606 O O . PRO A 1 199 ? -25.665 -28.406 33.861 1.00 70.19 199 PRO A O 1
ATOM 1609 N N . SER A 1 200 ? -25.096 -27.529 31.875 1.00 72.25 200 SER A N 1
ATOM 1610 C CA . SER A 1 200 ? -25.626 -28.583 31.006 1.00 72.25 200 SER A CA 1
ATOM 1611 C C . SER A 1 200 ? -24.612 -29.699 30.690 1.00 72.25 200 SER A C 1
ATOM 1613 O O . SER A 1 200 ? -24.882 -30.533 29.830 1.00 72.25 200 SER A O 1
ATOM 1615 N N . GLY A 1 201 ? -23.422 -29.689 31.303 1.00 74.31 201 GLY A N 1
ATOM 1616 C CA . GLY A 1 201 ? -22.361 -30.693 31.119 1.00 74.31 201 GLY A CA 1
ATOM 1617 C C . GLY A 1 201 ? -21.451 -30.490 29.899 1.00 74.31 201 GLY A C 1
ATOM 1618 O O . GLY A 1 201 ? -20.523 -31.264 29.684 1.00 74.31 201 GLY A O 1
ATOM 1619 N N . VAL A 1 202 ? -21.667 -29.450 29.085 1.00 74.31 202 VAL A N 1
ATOM 1620 C CA . VAL A 1 202 ? -20.801 -29.164 27.922 1.00 74.31 202 VAL A CA 1
ATOM 1621 C C . VAL A 1 202 ? -19.473 -28.549 28.385 1.00 74.31 202 VAL A C 1
ATOM 1623 O O . VAL A 1 202 ? -19.518 -27.522 29.064 1.00 74.31 202 VAL A O 1
ATOM 1626 N N . PRO A 1 203 ? -18.303 -29.093 28.005 1.00 73.69 203 PRO A N 1
ATOM 1627 C CA . PRO A 1 203 ? -17.005 -28.530 28.379 1.00 73.69 203 PRO A CA 1
ATOM 1628 C C . PRO A 1 203 ? -16.759 -27.147 27.762 1.00 73.69 203 PRO A C 1
ATOM 1630 O O . PRO A 1 203 ? -16.867 -26.980 26.547 1.00 73.69 203 PRO A O 1
ATOM 1633 N N . TYR A 1 204 ? -16.307 -26.182 28.566 1.00 76.62 204 TYR A N 1
ATOM 1634 C CA . TYR A 1 204 ? -15.901 -24.843 28.105 1.00 76.62 204 TYR A CA 1
ATOM 1635 C C . TYR A 1 204 ? -14.513 -24.805 27.442 1.00 76.62 204 TYR A C 1
ATOM 1637 O O . TYR A 1 204 ? -13.987 -23.733 27.147 1.00 76.62 204 TYR A O 1
ATOM 1645 N N . SER A 1 205 ? -13.935 -25.977 27.167 1.00 69.62 205 SER A N 1
ATOM 1646 C CA . SER A 1 205 ? -12.611 -26.201 26.566 1.00 69.62 205 SER A CA 1
ATOM 1647 C C . SER A 1 205 ? -12.266 -25.335 25.340 1.00 69.62 205 SER A C 1
ATOM 1649 O O . SER A 1 205 ? -11.087 -25.151 25.038 1.00 69.62 205 SER A O 1
ATOM 1651 N N . SER A 1 206 ? -13.253 -24.762 24.640 1.00 76.25 206 SER A N 1
ATOM 1652 C CA . SER A 1 206 ? -13.019 -23.744 23.613 1.00 76.25 206 SER A CA 1
ATOM 1653 C C . SER A 1 206 ? -14.169 -22.734 23.504 1.00 76.25 206 SER A C 1
ATOM 1655 O O . SER A 1 206 ? -15.344 -23.099 23.472 1.00 76.25 206 SER A O 1
ATOM 1657 N N . PHE A 1 207 ? -13.824 -21.448 23.382 1.00 81.69 207 PHE A N 1
ATOM 1658 C CA . PHE A 1 207 ? -14.762 -20.373 23.038 1.00 81.69 207 PHE A CA 1
ATOM 1659 C C . PHE A 1 207 ? -14.593 -19.991 21.571 1.00 81.69 207 PHE A C 1
ATOM 1661 O O . PHE A 1 207 ? -13.477 -19.769 21.105 1.00 81.69 207 PHE A O 1
ATOM 1668 N N . LYS A 1 208 ? -15.707 -19.880 20.838 1.00 82.25 208 LYS A N 1
ATOM 1669 C CA . LYS A 1 208 ? -15.690 -19.514 19.409 1.00 82.25 208 LYS A CA 1
ATOM 1670 C C . LYS A 1 208 ? -15.459 -18.023 19.171 1.00 82.25 208 LYS A C 1
ATOM 1672 O O . LYS A 1 208 ? -14.971 -17.649 18.109 1.00 82.25 208 LYS A O 1
ATOM 1677 N N . THR A 1 209 ? -15.834 -17.175 20.126 1.00 87.12 209 THR A N 1
ATOM 1678 C CA . THR A 1 209 ? -15.710 -15.718 20.014 1.00 87.12 209 THR A CA 1
ATOM 1679 C C . THR A 1 209 ? -15.143 -15.119 21.294 1.00 87.12 209 THR A C 1
ATOM 1681 O O . THR A 1 209 ? -15.328 -15.657 22.389 1.00 87.12 209 THR A O 1
ATOM 1684 N N . GLN A 1 210 ? -14.456 -13.983 21.153 1.00 87.38 210 GLN A N 1
ATOM 1685 C CA . GLN A 1 210 ? -13.948 -13.229 22.297 1.00 87.38 210 GLN A CA 1
ATOM 1686 C C . GLN A 1 210 ? -15.107 -12.730 23.168 1.00 87.38 210 GLN A C 1
ATOM 1688 O O . GLN A 1 210 ? -15.008 -12.751 24.388 1.00 87.38 210 GLN A O 1
ATOM 1693 N N . GLU A 1 211 ? -16.220 -12.328 22.555 1.00 88.38 211 GLU A N 1
ATOM 1694 C CA . GLU A 1 211 ? -17.419 -11.863 23.251 1.00 88.38 211 GLU A CA 1
ATOM 1695 C C . GLU A 1 211 ? -18.012 -12.962 24.142 1.00 88.38 211 GLU A C 1
ATOM 1697 O O . GLU A 1 211 ? -18.368 -12.694 25.287 1.00 88.38 211 GLU A O 1
ATOM 1702 N N . ALA A 1 212 ? -18.052 -14.211 23.660 1.00 87.81 212 ALA A N 1
ATOM 1703 C CA . ALA A 1 212 ? -18.522 -15.343 24.454 1.00 87.81 212 ALA A CA 1
ATOM 1704 C C . ALA A 1 212 ? -17.608 -15.608 25.661 1.00 87.81 212 ALA A C 1
ATOM 1706 O O . ALA A 1 212 ? -18.101 -15.837 26.764 1.00 87.81 212 ALA A O 1
ATOM 1707 N N . LEU A 1 213 ? -16.287 -15.515 25.471 1.00 88.44 213 LEU A N 1
ATOM 1708 C CA . LEU A 1 213 ? -15.313 -15.646 26.557 1.00 88.44 213 LEU A CA 1
ATOM 1709 C C . LEU A 1 213 ? -15.474 -14.531 27.601 1.00 88.44 213 LEU A C 1
ATOM 1711 O O . LEU A 1 213 ? -15.504 -14.806 28.798 1.00 88.44 213 LEU A O 1
ATOM 1715 N N . VAL A 1 214 ? -15.592 -13.274 27.160 1.00 90.38 214 VAL A N 1
ATOM 1716 C CA . VAL A 1 214 ? -15.781 -12.116 28.049 1.00 90.38 214 VAL A CA 1
ATOM 1717 C C . VAL A 1 214 ? -17.073 -12.262 28.846 1.00 90.38 214 VAL A C 1
ATOM 1719 O O . VAL A 1 214 ? -17.054 -12.092 30.063 1.00 90.38 214 VAL A O 1
ATOM 1722 N N . SER A 1 215 ? -18.172 -12.628 28.183 1.00 90.56 215 SER A N 1
ATOM 1723 C CA . SER A 1 215 ? -19.462 -12.843 28.840 1.00 90.56 215 SER A CA 1
ATOM 1724 C C . SER A 1 215 ? -19.385 -13.946 29.898 1.00 90.56 215 SER A C 1
ATOM 1726 O O . SER A 1 215 ? -19.918 -13.772 30.991 1.00 90.56 215 SER A O 1
ATOM 1728 N N . ALA A 1 216 ? -18.707 -15.059 29.605 1.00 89.19 216 ALA A N 1
ATOM 1729 C CA . ALA A 1 216 ? -18.560 -16.166 30.546 1.00 89.19 216 ALA A CA 1
ATOM 1730 C C . ALA A 1 216 ? -17.687 -15.785 31.756 1.00 89.19 216 ALA A C 1
ATOM 1732 O O . ALA A 1 216 ? -18.061 -16.053 32.896 1.00 89.19 216 ALA A O 1
ATOM 1733 N N . LEU A 1 217 ? -16.565 -15.094 31.536 1.00 90.00 217 LEU A N 1
ATOM 1734 C CA . LEU A 1 217 ? -15.693 -14.619 32.617 1.00 90.00 217 LEU A CA 1
ATOM 1735 C C . LEU A 1 217 ? -16.408 -13.652 33.560 1.00 90.00 217 LEU A C 1
ATOM 1737 O O . LEU A 1 217 ? -16.288 -13.781 34.775 1.00 90.00 217 LEU A O 1
ATOM 1741 N N . VAL A 1 218 ? -17.160 -12.697 33.009 1.00 91.94 218 VAL A N 1
ATOM 1742 C CA . VAL A 1 218 ? -17.920 -11.729 33.809 1.00 91.94 218 VAL A CA 1
ATOM 1743 C C . VAL A 1 218 ? -19.050 -12.415 34.580 1.00 91.94 218 VAL A C 1
ATOM 1745 O O . VAL A 1 218 ? -19.301 -12.046 35.723 1.00 91.94 218 VAL A O 1
ATOM 1748 N N . ALA A 1 219 ? -19.698 -13.430 34.000 1.00 89.56 219 ALA A N 1
ATOM 1749 C CA . ALA A 1 219 ? -20.756 -14.179 34.676 1.00 89.56 219 ALA A CA 1
ATOM 1750 C C . ALA A 1 219 ? -20.236 -15.030 35.849 1.00 89.56 219 ALA A C 1
ATOM 1752 O O . ALA A 1 219 ? -20.875 -15.073 36.895 1.00 89.56 219 ALA A O 1
ATOM 1753 N N . HIS A 1 220 ? -19.084 -15.692 35.693 1.00 86.94 220 HIS A N 1
ATOM 1754 C CA . HIS A 1 220 ? -18.545 -16.612 36.704 1.00 86.94 220 HIS A CA 1
ATOM 1755 C C . HIS A 1 220 ? -17.639 -15.943 37.749 1.00 86.94 220 HIS A C 1
ATOM 1757 O O . HIS A 1 220 ? -17.562 -16.424 38.876 1.00 86.94 220 HIS A O 1
ATOM 1763 N N . TYR A 1 221 ? -16.966 -14.845 37.395 1.00 89.69 221 TYR A N 1
ATOM 1764 C CA . TYR A 1 221 ? -15.988 -14.162 38.257 1.00 89.69 221 TYR A CA 1
ATOM 1765 C C . TYR A 1 221 ? -16.258 -12.655 38.376 1.00 89.69 221 TYR A C 1
ATOM 1767 O O . TYR A 1 221 ? -15.350 -11.849 38.607 1.00 89.69 221 TYR A O 1
ATOM 1775 N N . GLY A 1 222 ? -17.515 -12.250 38.188 1.00 82.88 222 GLY A N 1
ATOM 1776 C CA . GLY A 1 222 ? -17.946 -10.871 38.383 1.00 82.88 222 GLY A CA 1
ATOM 1777 C C . GLY A 1 222 ? -17.632 -10.389 39.802 1.00 82.88 222 GLY A C 1
ATOM 1778 O O . GLY A 1 222 ? -17.949 -11.058 40.779 1.00 82.88 222 GLY A O 1
ATOM 1779 N N . GLY A 1 223 ? -16.988 -9.224 39.913 1.00 83.44 223 GLY A N 1
ATOM 1780 C CA . GLY A 1 223 ? -16.571 -8.635 41.194 1.00 83.44 223 GLY A CA 1
ATOM 1781 C C . GLY A 1 223 ? -15.092 -8.838 41.536 1.00 83.44 223 GLY A C 1
ATOM 1782 O O . GLY A 1 223 ? -14.550 -8.095 42.353 1.00 83.44 223 GLY A O 1
ATOM 1783 N N . THR A 1 224 ? -14.395 -9.757 40.865 1.00 89.06 224 THR A N 1
ATOM 1784 C CA . THR A 1 224 ? -12.940 -9.885 40.991 1.00 89.06 224 THR A CA 1
ATOM 1785 C C . THR A 1 224 ? -12.229 -8.722 40.291 1.00 89.06 224 THR A C 1
ATOM 1787 O O . THR A 1 224 ? -12.607 -8.288 39.196 1.00 89.06 224 THR A O 1
ATOM 1790 N N . MET A 1 225 ? -11.161 -8.205 40.906 1.00 87.69 225 MET A N 1
ATOM 1791 C CA . MET A 1 225 ? -10.387 -7.089 40.362 1.00 87.69 225 MET A CA 1
ATOM 1792 C C . MET A 1 225 ? -9.911 -7.386 38.935 1.00 87.69 225 MET A C 1
ATOM 1794 O O . MET A 1 225 ? -9.178 -8.344 38.697 1.00 87.69 225 MET A O 1
ATOM 1798 N N . GLY A 1 226 ? -10.298 -6.524 37.993 1.00 85.38 226 GLY A N 1
ATOM 1799 C CA . GLY A 1 226 ? -9.891 -6.632 36.592 1.00 85.38 226 GLY A CA 1
ATOM 1800 C C . GLY A 1 226 ? -10.850 -7.418 35.695 1.00 85.38 226 GLY A C 1
ATOM 1801 O O . GLY A 1 226 ? -10.759 -7.282 34.475 1.00 85.38 226 GLY A O 1
ATOM 1802 N N . ILE A 1 227 ? -11.814 -8.146 36.269 1.00 91.00 227 ILE A N 1
ATOM 1803 C CA . ILE A 1 227 ? -12.817 -8.924 35.532 1.00 91.00 227 ILE A CA 1
ATOM 1804 C C . ILE A 1 227 ? -14.085 -8.081 35.358 1.00 91.00 227 ILE A C 1
ATOM 1806 O O . ILE A 1 227 ? -15.107 -8.260 36.011 1.00 91.00 227 ILE A O 1
ATOM 1810 N N . THR A 1 228 ? -13.994 -7.103 34.458 1.00 92.75 228 THR A N 1
ATOM 1811 C CA . THR A 1 228 ? -15.154 -6.357 33.951 1.00 92.75 228 THR A CA 1
ATOM 1812 C C . THR A 1 228 ? -15.119 -6.367 32.433 1.00 92.75 228 THR A C 1
ATOM 1814 O O . THR A 1 228 ? -14.036 -6.402 31.843 1.00 92.75 228 THR A O 1
ATOM 1817 N N . GLU A 1 229 ? -16.281 -6.275 31.786 1.00 90.88 229 GLU A N 1
ATOM 1818 C CA . GLU A 1 229 ? -16.366 -6.244 30.323 1.00 90.88 229 GLU A CA 1
ATOM 1819 C C . GLU A 1 229 ? -15.475 -5.140 29.727 1.00 90.88 229 GLU A C 1
ATOM 1821 O O . GLU A 1 229 ? -14.695 -5.383 28.804 1.00 90.88 229 GLU A O 1
ATOM 1826 N N . ARG A 1 230 ? -15.506 -3.935 30.315 1.00 90.00 230 ARG A N 1
ATOM 1827 C CA . ARG A 1 230 ? -14.672 -2.800 29.893 1.00 90.00 230 ARG A CA 1
ATOM 1828 C C . ARG A 1 230 ? -13.177 -3.108 30.003 1.00 90.00 230 ARG A C 1
ATOM 1830 O O . ARG A 1 230 ? -12.430 -2.821 29.066 1.00 90.00 230 ARG A O 1
ATOM 1837 N N . THR A 1 231 ? -12.732 -3.659 31.134 1.00 91.06 231 THR A N 1
ATOM 1838 C CA . THR A 1 231 ? -11.311 -3.959 31.361 1.00 91.06 231 THR A CA 1
ATOM 1839 C C . THR A 1 231 ? -10.826 -5.072 30.439 1.00 91.06 231 THR A C 1
ATOM 1841 O O . THR A 1 231 ? -9.795 -4.902 29.788 1.00 91.06 231 THR A O 1
ATOM 1844 N N . LEU A 1 232 ? -11.578 -6.171 30.327 1.00 91.94 232 LEU A N 1
ATOM 1845 C CA . LEU A 1 232 ? -11.241 -7.312 29.474 1.00 91.94 232 LEU A CA 1
ATOM 1846 C C . LEU A 1 232 ? -11.148 -6.897 28.003 1.00 91.94 232 LEU A C 1
ATOM 1848 O O . LEU A 1 232 ? -10.113 -7.108 27.368 1.00 91.94 232 LEU A O 1
ATOM 1852 N N . ASN A 1 233 ? -12.170 -6.208 27.485 1.00 91.88 233 ASN A N 1
ATOM 1853 C CA . ASN A 1 233 ? -12.161 -5.701 26.112 1.00 91.88 233 ASN A CA 1
ATOM 1854 C C . ASN A 1 233 ? -10.997 -4.730 25.873 1.00 91.88 233 ASN A C 1
ATOM 1856 O O . ASN A 1 233 ? -10.336 -4.797 24.835 1.00 91.88 233 ASN A O 1
ATOM 1860 N N . GLY A 1 234 ? -10.687 -3.867 26.846 1.00 90.62 234 GLY A N 1
ATOM 1861 C CA . GLY A 1 234 ? -9.523 -2.984 26.791 1.00 90.62 234 GLY A CA 1
ATOM 1862 C C . GLY A 1 234 ? -8.197 -3.748 26.703 1.00 90.62 234 GLY A C 1
ATOM 1863 O O . GLY A 1 234 ? -7.353 -3.423 25.863 1.00 90.62 234 GLY A O 1
ATOM 1864 N N . LYS A 1 235 ? -8.013 -4.788 27.527 1.00 90.50 235 LYS A N 1
ATOM 1865 C CA . LYS A 1 235 ? -6.804 -5.626 27.533 1.00 90.50 235 LYS A CA 1
ATOM 1866 C C . LYS A 1 235 ? -6.659 -6.433 26.243 1.00 90.50 235 LYS A C 1
ATOM 1868 O O . LYS A 1 235 ? -5.585 -6.394 25.645 1.00 90.50 235 LYS A O 1
ATOM 1873 N N . PHE A 1 236 ? -7.721 -7.076 25.762 1.00 90.75 236 PHE A N 1
ATOM 1874 C CA . PHE A 1 236 ? -7.686 -7.821 24.501 1.00 90.75 236 PHE A CA 1
ATOM 1875 C C . PHE A 1 236 ? -7.430 -6.910 23.296 1.00 90.75 236 PHE A C 1
ATOM 1877 O O . PHE A 1 236 ? -6.594 -7.227 22.449 1.00 90.75 236 PHE A O 1
ATOM 1884 N N . ALA A 1 237 ? -8.056 -5.729 23.245 1.00 89.06 237 ALA A N 1
ATOM 1885 C CA . ALA A 1 237 ? -7.796 -4.753 22.188 1.00 89.06 237 ALA A CA 1
ATOM 1886 C C . ALA A 1 237 ? -6.343 -4.240 22.211 1.00 89.06 237 ALA A C 1
ATOM 1888 O O . ALA A 1 237 ? -5.719 -4.113 21.155 1.00 89.06 237 ALA A O 1
ATOM 1889 N N . ASN A 1 238 ? -5.786 -3.973 23.399 1.00 89.88 238 ASN A N 1
ATOM 1890 C CA . ASN A 1 238 ? -4.375 -3.611 23.563 1.00 89.88 238 ASN A CA 1
ATOM 1891 C C . ASN A 1 238 ? -3.446 -4.730 23.080 1.00 89.88 238 ASN A C 1
ATOM 1893 O O . ASN A 1 238 ? -2.534 -4.463 22.299 1.00 89.88 238 ASN A O 1
ATOM 1897 N N . ALA A 1 239 ? -3.707 -5.975 23.485 1.00 89.00 239 ALA A N 1
ATOM 1898 C CA . ALA A 1 239 ? -2.930 -7.133 23.061 1.00 89.00 239 ALA A CA 1
ATOM 1899 C C . ALA A 1 239 ? -2.981 -7.327 21.537 1.00 89.00 239 ALA A C 1
ATOM 1901 O O . ALA A 1 239 ? -1.943 -7.554 20.917 1.00 89.00 239 ALA A O 1
ATOM 1902 N N . LYS A 1 240 ? -4.155 -7.160 20.909 1.00 89.06 240 LYS A N 1
ATOM 1903 C CA . LYS A 1 240 ? -4.304 -7.248 19.448 1.00 89.06 240 LYS A CA 1
ATOM 1904 C C . LYS A 1 240 ? -3.514 -6.156 18.722 1.00 89.06 240 LYS A C 1
ATOM 1906 O O . LYS A 1 240 ? -2.796 -6.462 17.772 1.00 89.06 240 LYS A O 1
ATOM 1911 N N . ARG A 1 241 ? -3.581 -4.900 19.188 1.00 89.31 241 ARG A N 1
ATOM 1912 C CA . ARG A 1 241 ? -2.771 -3.795 18.637 1.00 89.31 241 ARG A CA 1
ATOM 1913 C C . ARG A 1 241 ? -1.276 -4.057 18.786 1.00 89.31 241 ARG A C 1
ATOM 1915 O O . ARG A 1 241 ? -0.542 -3.932 17.813 1.00 89.31 241 ARG A O 1
ATOM 1922 N N . TYR A 1 242 ? -0.836 -4.454 19.978 1.00 89.69 242 TYR A N 1
ATOM 1923 C CA . TYR A 1 242 ? 0.570 -4.751 20.238 1.00 89.69 242 TYR A CA 1
ATOM 1924 C C . TYR A 1 242 ? 1.071 -5.915 19.379 1.00 89.69 242 TYR A C 1
ATOM 1926 O O . TYR A 1 242 ? 2.133 -5.814 18.772 1.00 89.69 242 TYR A O 1
ATOM 1934 N N . ARG A 1 243 ? 0.282 -6.991 19.247 1.00 90.19 243 ARG A N 1
ATOM 1935 C CA . ARG A 1 243 ? 0.596 -8.119 18.360 1.00 90.19 243 ARG A CA 1
ATOM 1936 C C . ARG A 1 243 ? 0.755 -7.663 16.912 1.00 90.19 243 ARG A C 1
ATOM 1938 O O . ARG A 1 243 ? 1.710 -8.085 16.271 1.00 90.19 243 ARG A O 1
ATOM 1945 N N . LEU A 1 244 ? -0.132 -6.796 16.419 1.00 89.31 244 LEU A N 1
ATOM 1946 C CA . LEU A 1 244 ? -0.044 -6.243 15.066 1.00 89.31 244 LEU A CA 1
ATOM 1947 C C . LEU A 1 244 ? 1.240 -5.422 14.876 1.00 89.31 244 LEU A C 1
ATOM 1949 O O . LEU A 1 244 ? 1.949 -5.637 13.896 1.00 89.31 244 LEU A O 1
ATOM 1953 N N . ILE A 1 245 ? 1.564 -4.532 15.821 1.00 89.19 245 ILE A N 1
ATOM 1954 C CA . ILE A 1 245 ? 2.784 -3.707 15.792 1.00 89.19 245 ILE A CA 1
ATOM 1955 C C . ILE A 1 245 ? 4.030 -4.597 15.820 1.00 89.19 245 ILE A C 1
ATOM 1957 O O . ILE A 1 245 ? 4.893 -4.478 14.955 1.00 89.19 245 ILE A O 1
ATOM 1961 N N . ARG A 1 246 ? 4.097 -5.538 16.768 1.00 91.62 246 ARG A N 1
ATOM 1962 C CA . ARG A 1 246 ? 5.202 -6.493 16.902 1.00 91.62 246 ARG A CA 1
ATOM 1963 C C . ARG A 1 246 ? 5.377 -7.330 15.637 1.00 91.62 246 ARG A C 1
ATOM 1965 O O . ARG A 1 246 ? 6.504 -7.512 15.193 1.00 91.62 246 ARG A O 1
ATOM 1972 N N . ALA A 1 247 ? 4.289 -7.829 15.052 1.00 89.88 247 ALA A N 1
ATOM 1973 C CA . ALA A 1 247 ? 4.347 -8.613 13.823 1.00 89.88 247 ALA A CA 1
ATOM 1974 C C . ALA A 1 247 ? 4.894 -7.789 12.648 1.00 89.88 247 ALA A C 1
ATOM 1976 O O . ALA A 1 247 ? 5.757 -8.282 11.930 1.00 89.88 247 ALA A O 1
ATOM 1977 N N . HIS A 1 248 ? 4.464 -6.531 12.488 1.00 90.12 248 HIS A N 1
ATOM 1978 C CA . HIS A 1 248 ? 4.994 -5.633 11.453 1.00 90.12 248 HIS A CA 1
ATOM 1979 C C . HIS A 1 248 ? 6.454 -5.239 11.698 1.00 90.12 248 HIS A C 1
ATOM 1981 O O . HIS A 1 248 ? 7.209 -5.098 10.743 1.00 90.12 248 HIS A O 1
ATOM 1987 N N . TYR A 1 249 ? 6.866 -5.071 12.955 1.00 90.69 249 TYR A N 1
ATOM 1988 C CA . TYR A 1 249 ? 8.264 -4.813 13.296 1.00 90.69 249 TYR A CA 1
ATOM 1989 C C . TYR A 1 249 ? 9.149 -6.008 12.932 1.00 90.69 249 TYR A C 1
ATOM 1991 O O . TYR A 1 249 ? 10.099 -5.869 12.172 1.00 90.69 249 TYR A O 1
ATOM 1999 N N . LEU A 1 250 ? 8.783 -7.205 13.395 1.00 90.00 250 LEU A N 1
ATOM 2000 C CA . LEU A 1 250 ? 9.525 -8.435 13.110 1.00 90.00 250 LEU A CA 1
ATOM 2001 C C . LEU A 1 250 ? 9.527 -8.793 11.614 1.00 90.00 250 LEU A C 1
ATOM 2003 O O . LEU A 1 250 ? 10.514 -9.326 11.115 1.00 90.00 250 LEU A O 1
ATOM 2007 N N . ALA A 1 251 ? 8.456 -8.467 10.883 1.00 91.00 251 ALA A N 1
ATOM 2008 C CA . ALA A 1 251 ? 8.356 -8.688 9.441 1.00 91.00 251 ALA A CA 1
ATOM 2009 C C . ALA A 1 251 ? 9.448 -7.966 8.635 1.00 91.00 251 ALA A C 1
ATOM 2011 O O . ALA A 1 251 ? 9.811 -8.459 7.571 1.00 91.00 251 ALA A O 1
ATOM 2012 N N . GLN A 1 252 ? 9.996 -6.852 9.138 1.00 91.06 252 GLN A N 1
ATOM 2013 C CA . GLN A 1 252 ? 11.085 -6.114 8.480 1.00 91.06 252 GLN A CA 1
ATOM 2014 C C . GLN A 1 252 ? 12.398 -6.908 8.425 1.00 91.06 252 GLN A C 1
ATOM 2016 O O . GLN A 1 252 ? 13.232 -6.637 7.568 1.00 91.06 252 GLN A O 1
ATOM 2021 N N . PHE A 1 253 ? 12.568 -7.894 9.311 1.00 91.56 253 PHE A N 1
ATOM 2022 C CA . PHE A 1 253 ? 13.771 -8.726 9.406 1.00 91.56 253 PHE A CA 1
ATOM 2023 C C . PHE A 1 253 ? 13.595 -10.112 8.776 1.00 91.56 253 PHE A C 1
ATOM 2025 O O . PHE A 1 253 ? 14.510 -10.932 8.817 1.00 91.56 253 PHE A O 1
ATOM 2032 N N . LEU A 1 254 ? 12.415 -10.406 8.222 1.00 89.69 254 LEU A N 1
ATOM 2033 C CA . LEU A 1 254 ? 12.167 -11.657 7.517 1.00 89.69 254 LEU A CA 1
ATOM 2034 C C . LEU A 1 254 ? 12.434 -11.503 6.013 1.00 89.69 254 LEU A C 1
ATOM 2036 O O . LEU A 1 254 ? 12.212 -10.424 5.461 1.00 89.69 254 LEU A O 1
ATOM 2040 N N . PRO A 1 255 ? 12.834 -12.589 5.323 1.00 92.19 255 PRO A N 1
ATOM 2041 C CA . PRO A 1 255 ? 13.012 -12.578 3.876 1.00 92.19 255 PRO A CA 1
ATOM 2042 C C . PRO A 1 255 ? 11.757 -12.132 3.118 1.00 92.19 255 PRO A C 1
ATOM 2044 O O . PRO A 1 255 ? 10.623 -12.213 3.615 1.00 92.19 255 PRO A O 1
ATOM 2047 N N . HIS A 1 256 ? 11.950 -11.705 1.872 1.00 91.81 256 HIS A N 1
ATOM 2048 C CA . HIS A 1 256 ? 10.847 -11.350 0.991 1.00 91.81 256 HIS A CA 1
ATOM 2049 C C . HIS A 1 256 ? 9.894 -12.533 0.760 1.00 91.81 256 HIS A C 1
ATOM 2051 O O . HIS A 1 256 ? 10.260 -13.705 0.823 1.00 91.81 256 HIS A O 1
ATOM 2057 N N . HIS A 1 257 ? 8.625 -12.208 0.516 1.00 91.50 257 HIS A N 1
ATOM 2058 C CA . HIS A 1 257 ? 7.658 -13.186 0.041 1.00 91.50 257 HIS A CA 1
ATOM 2059 C C . HIS A 1 257 ? 7.852 -13.386 -1.463 1.00 91.50 257 HIS A C 1
ATOM 2061 O O . HIS A 1 257 ? 7.574 -12.473 -2.242 1.00 91.50 257 HIS A O 1
ATOM 2067 N N . GLU A 1 258 ? 8.283 -14.579 -1.852 1.00 91.50 258 GLU A N 1
ATOM 2068 C CA . GLU A 1 258 ? 8.597 -14.934 -3.233 1.00 91.50 258 GLU A CA 1
ATOM 2069 C C . GLU A 1 258 ? 7.550 -15.892 -3.796 1.00 91.50 258 GLU A C 1
ATOM 2071 O O . GLU A 1 258 ? 7.064 -16.808 -3.119 1.00 91.50 258 GLU A O 1
ATOM 2076 N N . PHE A 1 259 ? 7.178 -15.670 -5.051 1.00 90.31 259 PHE A N 1
ATOM 2077 C CA . PHE A 1 259 ? 6.234 -16.512 -5.764 1.00 90.31 259 PHE A CA 1
ATOM 2078 C C . PHE A 1 259 ? 6.551 -16.536 -7.255 1.00 90.31 259 PHE A C 1
ATOM 2080 O O . PHE A 1 259 ? 6.878 -15.506 -7.843 1.00 90.31 259 PHE A O 1
ATOM 2087 N N . ASP A 1 260 ? 6.345 -17.695 -7.867 1.00 90.12 260 ASP A N 1
ATOM 2088 C CA . ASP A 1 260 ? 6.392 -17.867 -9.307 1.00 90.12 260 ASP A CA 1
ATOM 2089 C C . ASP A 1 260 ? 5.048 -17.463 -9.897 1.00 90.12 260 ASP A C 1
ATOM 2091 O O . ASP A 1 260 ? 3.982 -17.942 -9.492 1.00 90.12 260 ASP A O 1
ATOM 2095 N N . ARG A 1 261 ? 5.095 -16.540 -10.857 1.00 92.38 261 ARG A N 1
ATOM 2096 C CA . ARG A 1 261 ? 3.937 -16.146 -11.653 1.00 92.38 261 ARG A CA 1
ATOM 2097 C C . ARG A 1 261 ? 4.051 -16.775 -13.033 1.00 92.38 261 ARG A C 1
ATOM 2099 O O . ARG A 1 261 ? 4.894 -16.374 -13.828 1.00 92.38 261 ARG A O 1
ATOM 2106 N N . THR A 1 262 ? 3.138 -17.684 -13.344 1.00 90.69 262 THR A N 1
ATOM 2107 C CA . THR A 1 262 ? 3.033 -18.302 -14.669 1.00 90.69 262 THR A CA 1
ATOM 2108 C C . THR A 1 262 ? 1.922 -17.619 -15.450 1.00 90.69 262 THR A C 1
ATOM 2110 O O . THR A 1 262 ? 0.807 -17.489 -14.951 1.00 90.69 262 THR A O 1
ATOM 2113 N N . VAL A 1 263 ? 2.195 -17.183 -16.676 1.00 92.38 263 VAL A N 1
ATOM 2114 C CA . VAL A 1 263 ? 1.165 -16.697 -17.602 1.00 92.38 263 VAL A CA 1
ATOM 2115 C C . VAL A 1 263 ? 1.189 -17.610 -18.816 1.00 92.38 263 VAL A C 1
ATOM 2117 O O . VAL A 1 263 ? 2.161 -17.618 -19.560 1.00 92.38 263 VAL A O 1
ATOM 2120 N N . ALA A 1 264 ? 0.137 -18.404 -18.977 1.00 92.44 264 ALA A N 1
ATOM 2121 C CA . ALA A 1 264 ? -0.032 -19.303 -20.105 1.00 92.44 264 ALA A CA 1
ATOM 2122 C C . ALA A 1 264 ? -0.969 -18.662 -21.129 1.00 92.44 264 ALA A C 1
ATOM 2124 O O . ALA A 1 264 ? -2.123 -18.346 -20.819 1.00 92.44 264 ALA A O 1
ATOM 2125 N N . GLU A 1 265 ? -0.466 -18.478 -22.344 1.00 93.69 265 GLU A N 1
ATOM 2126 C CA . GLU A 1 265 ? -1.264 -18.081 -23.498 1.00 93.69 265 GLU A CA 1
ATOM 2127 C C . GLU A 1 265 ? -1.667 -19.337 -24.268 1.00 93.69 265 GLU A C 1
ATOM 2129 O O . GLU A 1 265 ? -0.821 -20.103 -24.724 1.00 93.69 265 GLU A O 1
ATOM 2134 N N . LEU A 1 266 ? -2.969 -19.569 -24.378 1.00 91.94 266 LEU A N 1
ATOM 2135 C CA . LEU A 1 266 ? -3.546 -20.753 -24.999 1.00 91.94 266 LEU A CA 1
ATOM 2136 C C . LEU A 1 266 ? -4.340 -20.327 -26.230 1.00 91.94 266 LEU A C 1
ATOM 2138 O O . LEU A 1 266 ? -5.068 -19.334 -26.193 1.00 91.94 266 LEU A O 1
ATOM 2142 N N . PHE A 1 267 ? -4.229 -21.093 -27.310 1.00 91.94 267 PHE A N 1
ATOM 2143 C CA . PHE A 1 267 ? -4.960 -20.837 -28.546 1.00 91.94 267 PHE A CA 1
ATOM 2144 C C . PHE A 1 267 ? -5.977 -21.945 -28.787 1.00 91.94 267 PHE A C 1
ATOM 2146 O O . PHE A 1 267 ? -5.629 -23.123 -28.832 1.00 91.94 267 PHE A O 1
ATOM 2153 N N . CYS A 1 268 ? -7.237 -21.556 -28.961 1.00 88.88 268 CYS A N 1
ATOM 2154 C CA . CYS A 1 268 ? -8.308 -22.442 -29.396 1.00 88.88 268 CYS A CA 1
ATOM 2155 C C . CYS A 1 268 ? -8.873 -21.906 -30.715 1.00 88.88 268 CYS A C 1
ATOM 2157 O O . CYS A 1 268 ? -9.644 -20.943 -30.731 1.00 88.88 268 CYS A O 1
ATOM 2159 N N . GLY A 1 269 ? -8.452 -22.493 -31.838 1.00 86.38 269 GLY A N 1
ATOM 2160 C CA . GLY A 1 269 ? -8.741 -21.943 -33.163 1.00 86.38 269 GLY A CA 1
ATOM 2161 C C . GLY A 1 269 ? -8.145 -20.538 -33.309 1.00 86.38 269 GLY A C 1
ATOM 2162 O O . GLY A 1 269 ? -6.938 -20.364 -33.184 1.00 86.38 269 GLY A O 1
ATOM 2163 N N . GLN A 1 270 ? -8.991 -19.532 -33.544 1.00 89.25 270 GLN A N 1
ATOM 2164 C CA . GLN A 1 270 ? -8.575 -18.122 -33.623 1.00 89.25 270 GLN A CA 1
ATOM 2165 C C . GLN A 1 270 ? -8.643 -17.371 -32.281 1.00 89.25 270 GLN A C 1
ATOM 2167 O O . GLN A 1 270 ? -8.253 -16.208 -32.208 1.00 89.25 270 GLN A O 1
ATOM 2172 N N . GLN A 1 271 ? -9.152 -18.003 -31.221 1.00 91.50 271 GLN A N 1
ATOM 2173 C CA . GLN A 1 271 ? -9.349 -17.349 -29.929 1.00 91.50 271 GLN A CA 1
ATOM 2174 C C . GLN A 1 271 ? -8.111 -17.507 -29.045 1.00 91.50 271 GLN A C 1
ATOM 2176 O O . GLN A 1 271 ? -7.625 -18.620 -28.833 1.00 91.50 271 GLN A O 1
ATOM 2181 N N . LYS A 1 272 ? -7.631 -16.386 -28.500 1.00 92.94 272 LYS A N 1
ATOM 2182 C CA . LYS A 1 272 ? -6.550 -16.344 -27.510 1.00 92.94 272 LYS A CA 1
ATOM 2183 C C . LYS A 1 272 ? -7.144 -16.325 -26.103 1.00 92.94 272 LYS A C 1
ATOM 2185 O O . LYS A 1 272 ? -7.894 -15.420 -25.748 1.00 92.94 272 LYS A O 1
ATOM 2190 N N . LEU A 1 273 ? -6.773 -17.308 -25.295 1.00 91.69 273 LEU A N 1
ATOM 2191 C CA . LEU A 1 273 ? -7.144 -17.451 -23.891 1.00 91.69 273 LEU A CA 1
ATOM 2192 C C . LEU A 1 273 ? -5.899 -17.236 -23.026 1.00 91.69 273 LEU A C 1
ATOM 2194 O O . LEU A 1 273 ? -4.801 -17.643 -23.398 1.00 91.69 273 LEU A O 1
ATOM 2198 N N . VAL A 1 274 ? -6.057 -16.599 -21.866 1.00 92.38 274 VAL A N 1
ATOM 2199 C CA . VAL A 1 274 ? -4.946 -16.349 -20.936 1.00 92.38 274 VAL A CA 1
ATOM 2200 C C . VAL A 1 274 ? -5.281 -16.942 -19.579 1.00 92.38 274 VAL A C 1
ATOM 2202 O O . VAL A 1 274 ? -6.290 -16.589 -18.968 1.00 92.38 274 VAL A O 1
ATOM 2205 N N . ALA A 1 275 ? -4.405 -17.812 -19.085 1.00 91.06 275 ALA A N 1
ATOM 2206 C CA . ALA A 1 275 ? -4.456 -18.327 -17.727 1.00 91.06 275 ALA A CA 1
ATOM 2207 C C . ALA A 1 275 ? -3.265 -17.781 -16.936 1.00 91.06 275 ALA A C 1
ATOM 2209 O O . ALA A 1 275 ? -2.123 -17.858 -17.376 1.00 91.06 275 ALA A O 1
ATOM 2210 N N . THR A 1 276 ? -3.519 -17.215 -15.756 1.00 91.62 276 THR A N 1
ATOM 2211 C CA . THR A 1 276 ? -2.457 -16.786 -14.834 1.00 91.62 276 THR A CA 1
ATOM 2212 C C . THR A 1 276 ? -2.440 -17.710 -13.626 1.00 91.62 276 THR A C 1
ATOM 2214 O O . THR A 1 276 ? -3.489 -17.963 -13.038 1.00 91.62 276 THR A O 1
ATOM 2217 N N . GLY A 1 277 ? -1.264 -18.218 -13.278 1.00 90.50 277 GLY A N 1
ATOM 2218 C CA . GLY A 1 277 ? -0.994 -19.012 -12.091 1.00 90.50 277 GLY A CA 1
ATOM 2219 C C . GLY A 1 277 ? -0.053 -18.289 -11.141 1.00 90.50 277 GLY A C 1
ATOM 2220 O O . GLY A 1 277 ? 0.794 -17.505 -11.573 1.00 90.50 277 GLY A O 1
ATOM 2221 N N . LYS A 1 278 ? -0.201 -18.560 -9.846 1.00 90.38 278 LYS A N 1
ATOM 2222 C CA . LYS A 1 278 ? 0.689 -18.060 -8.798 1.00 90.38 278 LYS A CA 1
ATOM 2223 C C . LYS A 1 278 ? 1.044 -19.194 -7.842 1.00 90.38 278 LYS A C 1
ATOM 2225 O O . LYS A 1 278 ? 0.159 -19.712 -7.168 1.00 90.38 278 LYS A O 1
ATOM 2230 N N . GLN A 1 279 ? 2.326 -19.522 -7.733 1.00 88.38 279 GLN A N 1
ATOM 2231 C CA . GLN A 1 279 ? 2.840 -20.529 -6.807 1.00 88.38 279 GLN A CA 1
ATOM 2232 C C . GLN A 1 279 ? 3.794 -19.879 -5.807 1.00 88.38 279 GLN A C 1
ATOM 2234 O O . GLN A 1 279 ? 4.756 -19.231 -6.192 1.00 88.38 279 GLN A O 1
ATOM 2239 N N . VAL A 1 280 ? 3.525 -20.018 -4.509 1.00 89.31 280 VAL A N 1
ATOM 2240 C CA . VAL A 1 280 ? 4.402 -19.460 -3.468 1.00 89.31 280 VAL A CA 1
ATOM 2241 C C . VAL A 1 280 ? 5.664 -20.312 -3.355 1.00 89.31 280 VAL A C 1
ATOM 2243 O O . VAL A 1 280 ? 5.565 -21.493 -3.035 1.00 89.31 280 VAL A O 1
ATOM 2246 N N . VAL A 1 281 ? 6.827 -19.696 -3.572 1.00 89.81 281 VAL A N 1
ATOM 2247 C CA . VAL A 1 281 ? 8.150 -20.330 -3.439 1.00 89.81 281 VAL A CA 1
ATOM 2248 C C . VAL A 1 281 ? 8.675 -20.129 -2.020 1.00 89.81 281 VAL A C 1
ATOM 2250 O O . VAL A 1 281 ? 9.058 -21.085 -1.352 1.00 89.81 281 VAL A O 1
ATOM 2253 N N . ALA A 1 282 ? 8.579 -18.899 -1.505 1.00 89.56 282 ALA A N 1
ATOM 2254 C CA . ALA A 1 282 ? 8.931 -18.564 -0.131 1.00 89.56 282 ALA A CA 1
ATOM 2255 C C . ALA A 1 282 ? 7.843 -17.693 0.508 1.00 89.56 282 ALA A C 1
ATOM 2257 O O . ALA A 1 282 ? 7.438 -16.655 -0.017 1.00 89.56 282 ALA A O 1
ATOM 2258 N N . LYS A 1 283 ? 7.350 -18.089 1.687 1.00 88.25 283 LYS A N 1
ATOM 2259 C CA . LYS A 1 283 ? 6.344 -17.292 2.414 1.00 88.25 283 LYS A CA 1
ATOM 2260 C C . LYS A 1 283 ? 6.925 -15.974 2.944 1.00 88.25 283 LYS A C 1
ATOM 2262 O O . LYS A 1 283 ? 6.216 -14.969 2.940 1.00 88.25 283 LYS A O 1
ATOM 2267 N N . GLY A 1 284 ? 8.192 -15.974 3.366 1.00 91.75 284 GLY A N 1
ATOM 2268 C CA . GLY A 1 284 ? 8.885 -14.791 3.881 1.00 91.75 284 GLY A CA 1
ATOM 2269 C C . GLY A 1 284 ? 8.139 -14.116 5.037 1.00 91.75 284 GLY A C 1
ATOM 2270 O O . GLY A 1 284 ? 7.498 -14.776 5.861 1.00 91.75 284 GLY A O 1
ATOM 2271 N N . TRP A 1 285 ? 8.158 -12.784 5.052 1.00 91.69 285 TRP A N 1
ATOM 2272 C CA . TRP A 1 285 ? 7.489 -11.942 6.050 1.00 91.69 285 TRP A CA 1
ATOM 2273 C C . TRP A 1 285 ? 5.990 -12.226 6.254 1.00 91.69 285 TRP A C 1
ATOM 2275 O O . TRP A 1 285 ? 5.454 -11.949 7.331 1.00 91.69 285 TRP A O 1
ATOM 2285 N N . ARG A 1 286 ? 5.293 -12.814 5.267 1.00 86.56 286 ARG A N 1
ATOM 2286 C CA . ARG A 1 286 ? 3.855 -13.127 5.382 1.00 86.56 286 ARG A CA 1
ATOM 2287 C C . ARG A 1 286 ? 3.537 -14.125 6.495 1.00 86.56 286 ARG A C 1
ATOM 2289 O O . ARG A 1 286 ? 2.397 -14.154 6.947 1.00 86.56 286 ARG A O 1
ATOM 2296 N N . LEU A 1 287 ? 4.516 -14.900 6.968 1.00 86.75 287 LEU A N 1
ATOM 2297 C CA . LEU A 1 287 ? 4.347 -15.828 8.094 1.00 86.75 287 LEU A CA 1
ATOM 2298 C C . LEU A 1 287 ? 3.836 -15.141 9.371 1.00 86.75 287 LEU A C 1
ATOM 2300 O O . LEU A 1 287 ? 3.072 -15.743 10.118 1.00 86.75 287 LEU A O 1
ATOM 2304 N N . LEU A 1 288 ? 4.233 -13.889 9.613 1.00 84.88 288 LEU A N 1
ATOM 2305 C CA . LEU A 1 288 ? 3.875 -13.151 10.830 1.00 84.88 288 LEU A CA 1
ATOM 2306 C C . LEU A 1 288 ? 2.548 -12.396 10.727 1.00 84.88 288 LEU A C 1
ATOM 2308 O O . LEU A 1 288 ? 1.943 -12.081 11.751 1.00 84.88 288 LEU A O 1
ATOM 2312 N N . LEU A 1 289 ? 2.120 -12.081 9.502 1.00 79.94 289 LEU A N 1
ATOM 2313 C CA . LEU A 1 289 ? 0.945 -11.252 9.224 1.00 79.94 289 LEU A CA 1
ATOM 2314 C C . LEU A 1 289 ? -0.285 -12.057 8.803 1.00 79.94 289 LEU A C 1
ATOM 2316 O O . LEU A 1 289 ? -1.375 -11.493 8.734 1.00 79.94 289 LEU A O 1
ATOM 2320 N N . ALA A 1 290 ? -0.134 -13.358 8.555 1.00 63.31 290 ALA A N 1
ATOM 2321 C CA . ALA A 1 290 ? -1.260 -14.244 8.314 1.00 63.31 290 ALA A CA 1
ATOM 2322 C C . ALA A 1 290 ? -2.094 -14.402 9.600 1.00 63.31 290 ALA A C 1
ATOM 2324 O O . ALA A 1 290 ? -1.811 -15.249 10.448 1.00 63.31 290 ALA A O 1
ATOM 2325 N N . GLU A 1 291 ? -3.146 -13.594 9.751 1.00 53.19 291 GLU A N 1
ATOM 2326 C CA . GLU A 1 291 ? -4.326 -14.076 10.467 1.00 53.19 291 GLU A CA 1
ATOM 2327 C C . GLU A 1 291 ? -4.973 -15.182 9.609 1.00 53.19 291 GLU A C 1
ATOM 2329 O O . GLU A 1 291 ? -4.939 -15.093 8.378 1.00 53.19 291 GLU A O 1
ATOM 2334 N N . PRO A 1 292 ? -5.548 -16.236 10.213 1.00 39.44 292 PRO A N 1
ATOM 2335 C CA . PRO A 1 292 ? -6.322 -17.244 9.501 1.00 39.44 292 PRO A CA 1
ATOM 2336 C C . PRO A 1 292 ? -7.651 -16.627 9.048 1.00 39.44 292 PRO A C 1
ATOM 2338 O O . PRO A 1 292 ? -8.713 -16.911 9.592 1.00 39.44 292 PRO A O 1
ATOM 2341 N N . GLN A 1 293 ? -7.598 -15.732 8.069 1.00 39.25 293 GLN A N 1
ATOM 2342 C CA . GLN A 1 293 ? -8.746 -15.404 7.247 1.00 39.25 293 GLN A CA 1
ATOM 2343 C C . GLN A 1 293 ? -8.467 -16.003 5.882 1.00 39.25 293 GLN A C 1
ATOM 2345 O O . GLN A 1 293 ? -7.520 -15.619 5.199 1.00 39.25 293 GLN A O 1
ATOM 2350 N N . ALA A 1 294 ? -9.278 -17.006 5.543 1.00 33.88 294 ALA A N 1
ATOM 2351 C CA . ALA A 1 294 ? -9.437 -17.455 4.175 1.00 33.88 294 ALA A CA 1
ATOM 2352 C C . ALA A 1 294 ? -9.599 -16.224 3.279 1.00 33.88 294 ALA A C 1
ATOM 2354 O O . ALA A 1 294 ? -10.224 -15.248 3.694 1.00 33.88 294 ALA A O 1
ATOM 2355 N N . ASP A 1 295 ? -9.004 -16.296 2.094 1.00 32.28 295 ASP A N 1
ATOM 2356 C CA . ASP A 1 295 ? -9.027 -15.293 1.037 1.00 32.28 295 ASP A CA 1
ATOM 2357 C C . ASP A 1 295 ? -10.471 -14.861 0.673 1.00 32.28 295 ASP A C 1
ATOM 2359 O O . ASP A 1 295 ? -11.019 -15.246 -0.356 1.00 32.28 295 ASP A O 1
ATOM 2363 N N . GLU A 1 296 ? -11.106 -14.044 1.515 1.00 33.69 296 GLU A N 1
ATOM 2364 C CA . GLU A 1 296 ? -12.332 -13.295 1.233 1.00 33.69 296 GLU A CA 1
ATOM 2365 C C . GLU A 1 296 ? -11.985 -11.848 0.854 1.00 33.69 296 GLU A C 1
ATOM 2367 O O . GLU A 1 296 ? -12.695 -10.900 1.189 1.00 33.69 296 GLU A O 1
ATOM 2372 N N . ASP A 1 297 ? -10.910 -11.656 0.090 1.00 30.70 297 ASP A N 1
ATOM 2373 C CA . ASP A 1 297 ? -10.826 -10.481 -0.768 1.00 30.70 297 ASP A CA 1
ATOM 2374 C C . ASP A 1 297 ? -11.698 -10.742 -1.996 1.00 30.70 297 ASP A C 1
ATOM 2376 O O . ASP A 1 297 ? -11.294 -11.287 -3.023 1.00 30.70 297 ASP A O 1
ATOM 2380 N N . GLY A 1 298 ? -12.967 -10.364 -1.848 1.00 35.75 298 GLY A N 1
ATOM 2381 C CA . GLY A 1 298 ? -13.895 -10.226 -2.951 1.00 35.75 298 GLY A CA 1
ATOM 2382 C C . GLY A 1 298 ? -13.462 -9.094 -3.877 1.00 35.75 298 GLY A C 1
ATOM 2383 O O . GLY A 1 298 ? -13.959 -7.975 -3.732 1.00 35.75 298 GLY A O 1
ATOM 2384 N N . ASP A 1 299 ? -12.612 -9.416 -4.849 1.00 29.72 299 ASP A N 1
ATOM 2385 C CA . ASP A 1 299 ? -12.597 -8.777 -6.162 1.00 29.72 299 ASP A CA 1
ATOM 2386 C C . ASP A 1 299 ? -12.195 -9.787 -7.252 1.00 29.72 299 ASP A C 1
ATOM 2388 O O . ASP A 1 299 ? -11.246 -10.558 -7.125 1.00 29.72 299 ASP A O 1
ATOM 2392 N N . GLY A 1 300 ? -12.995 -9.844 -8.315 1.00 38.84 300 GLY A N 1
ATOM 2393 C CA . GLY A 1 300 ? -13.058 -10.944 -9.280 1.00 38.84 300 GLY A CA 1
ATOM 2394 C C . GLY A 1 300 ? -11.947 -11.008 -10.333 1.00 38.84 300 GLY A C 1
ATOM 2395 O O . GLY A 1 300 ? -12.255 -11.274 -11.492 1.00 38.84 300 GLY A O 1
ATOM 2396 N N . ALA A 1 301 ? -10.673 -10.824 -9.983 1.00 37.56 301 ALA A N 1
ATOM 2397 C CA . ALA A 1 301 ? -9.573 -11.010 -10.932 1.00 37.56 301 ALA A CA 1
ATOM 2398 C C . ALA A 1 301 ? -8.356 -11.683 -10.278 1.00 37.56 301 ALA A C 1
ATOM 2400 O O . ALA A 1 301 ? -7.731 -11.129 -9.383 1.00 37.56 301 ALA A O 1
ATOM 2401 N N . ALA A 1 302 ? -8.018 -12.872 -10.794 1.00 40.50 302 ALA A N 1
ATOM 2402 C CA . ALA A 1 302 ? -6.944 -13.771 -10.361 1.00 40.50 302 ALA A CA 1
ATOM 2403 C C . ALA A 1 302 ? -7.163 -14.434 -8.989 1.00 40.50 302 ALA A C 1
ATOM 2405 O O . ALA A 1 302 ? -6.478 -14.140 -8.011 1.00 40.50 302 ALA A O 1
ATOM 2406 N N . ARG A 1 303 ? -8.050 -15.444 -8.955 1.00 48.31 303 ARG A N 1
ATOM 2407 C CA . ARG A 1 303 ? -7.896 -16.5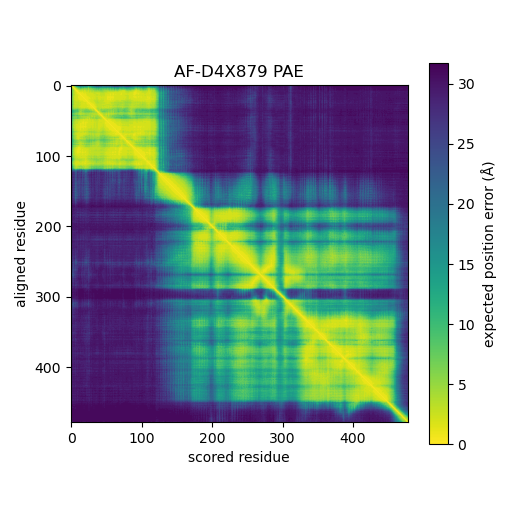40 -7.984 1.00 48.31 303 ARG A CA 1
ATOM 2408 C C . ARG A 1 303 ? -6.436 -16.996 -8.039 1.00 48.31 303 ARG A C 1
ATOM 2410 O O . ARG A 1 303 ? -5.903 -17.172 -9.136 1.00 48.31 303 ARG A O 1
ATOM 2417 N N . SER A 1 304 ? -5.807 -17.167 -6.882 1.00 60.38 304 SER A N 1
ATOM 2418 C CA . SER A 1 304 ? -4.485 -17.773 -6.702 1.00 60.38 304 SER A CA 1
ATOM 2419 C C . SER A 1 304 ? -4.526 -19.251 -7.110 1.00 60.38 304 SER A C 1
ATOM 2421 O O . SER A 1 304 ? -4.370 -20.156 -6.301 1.00 60.38 304 SER A O 1
ATOM 2423 N N . GLN A 1 305 ? -4.803 -19.516 -8.383 1.00 78.81 305 GLN A N 1
ATOM 2424 C CA . GLN A 1 305 ? -4.720 -20.851 -8.938 1.00 78.81 305 GLN A CA 1
ATOM 2425 C C . GLN A 1 305 ? -3.247 -21.190 -9.151 1.00 78.81 305 GLN A C 1
ATOM 2427 O O . GLN A 1 305 ? -2.460 -20.359 -9.611 1.00 78.81 305 GLN A O 1
ATOM 2432 N N . VAL A 1 306 ? -2.877 -22.418 -8.821 1.00 85.00 306 VAL A N 1
ATOM 2433 C CA . VAL A 1 306 ? -1.600 -22.988 -9.240 1.00 85.00 306 VAL A CA 1
ATOM 2434 C C . VAL A 1 306 ? -1.850 -23.624 -10.599 1.00 85.00 306 VAL A C 1
ATOM 2436 O O . VAL A 1 306 ? -2.775 -24.422 -10.748 1.00 85.00 306 VAL A O 1
ATOM 2439 N N . LEU A 1 307 ? -1.078 -23.220 -11.606 1.00 88.19 307 LEU A N 1
ATOM 2440 C CA . LEU A 1 307 ? -1.142 -23.865 -12.911 1.00 88.19 307 LEU A CA 1
ATOM 2441 C C . LEU A 1 307 ? -0.295 -25.143 -12.885 1.00 88.19 307 LEU A C 1
ATOM 2443 O O . LEU A 1 307 ? 0.732 -25.170 -12.205 1.00 88.19 307 LEU A O 1
ATOM 2447 N N . PRO A 1 308 ? -0.700 -26.198 -13.611 1.00 87.88 308 PRO A N 1
ATOM 2448 C CA . PRO A 1 308 ? 0.150 -27.366 -13.796 1.00 87.88 308 PRO A CA 1
ATOM 2449 C C . PRO A 1 308 ? 1.421 -26.987 -14.570 1.00 87.88 308 PRO A C 1
ATOM 2451 O O . PRO A 1 308 ? 1.504 -25.921 -15.181 1.00 87.88 308 PRO A O 1
ATOM 2454 N N . ALA A 1 309 ? 2.412 -27.879 -14.579 1.00 87.12 309 ALA A N 1
ATOM 2455 C CA . ALA A 1 309 ? 3.593 -27.704 -15.414 1.00 87.12 309 ALA A CA 1
ATOM 2456 C C . ALA A 1 309 ? 3.192 -27.721 -16.902 1.00 87.12 309 ALA A C 1
ATOM 2458 O O . ALA A 1 309 ? 2.718 -28.736 -17.411 1.00 87.12 309 ALA A O 1
ATOM 2459 N N . LEU A 1 310 ? 3.386 -26.596 -17.590 1.00 88.44 310 LEU A N 1
ATOM 2460 C CA . LEU A 1 310 ? 3.093 -26.419 -19.014 1.00 88.44 310 LEU A CA 1
ATOM 2461 C C . LEU A 1 310 ? 4.401 -26.289 -19.806 1.00 88.44 310 LEU A C 1
ATOM 2463 O O . LEU A 1 310 ? 5.424 -25.867 -19.266 1.00 88.44 310 LEU A O 1
ATOM 2467 N N . ARG A 1 311 ? 4.372 -26.655 -21.090 1.00 90.50 311 ARG A N 1
ATOM 2468 C CA . ARG A 1 311 ? 5.488 -26.481 -22.033 1.00 90.50 311 ARG A CA 1
ATOM 2469 C C . ARG A 1 311 ? 4.977 -25.847 -23.320 1.00 90.50 311 ARG A C 1
ATOM 2471 O O . ARG A 1 311 ? 3.844 -26.111 -23.719 1.00 90.50 311 ARG A O 1
ATOM 2478 N N . ASP A 1 312 ? 5.822 -25.072 -23.987 1.00 91.06 312 ASP A N 1
ATOM 2479 C CA . ASP A 1 312 ? 5.476 -24.495 -25.284 1.00 91.06 312 ASP A CA 1
ATOM 2480 C C . ASP A 1 312 ? 5.177 -25.595 -26.308 1.00 91.06 312 ASP A C 1
ATOM 2482 O O . ASP A 1 312 ? 5.885 -26.599 -26.403 1.00 91.06 312 ASP A O 1
ATOM 2486 N N . GLY A 1 313 ? 4.083 -25.413 -27.050 1.00 89.62 313 GLY A N 1
ATOM 2487 C CA . GLY A 1 313 ? 3.584 -26.398 -28.010 1.00 89.62 313 GLY A CA 1
ATOM 2488 C C . GLY A 1 313 ? 2.808 -27.567 -27.393 1.00 89.62 313 GLY A C 1
ATOM 2489 O O . GLY A 1 313 ? 2.371 -28.448 -28.132 1.00 89.62 313 GLY A O 1
ATOM 2490 N N . MET A 1 314 ? 2.599 -27.594 -26.071 1.00 91.62 314 MET A N 1
ATOM 2491 C CA . MET A 1 314 ? 1.743 -28.596 -25.434 1.00 91.62 314 MET A CA 1
ATOM 2492 C C . MET A 1 314 ? 0.289 -28.439 -25.899 1.00 91.62 314 MET A C 1
ATOM 2494 O O . MET A 1 314 ? -0.304 -27.366 -25.790 1.00 91.62 314 MET A O 1
ATOM 2498 N N . ALA A 1 315 ? -0.297 -29.532 -26.387 1.00 89.12 315 ALA A N 1
ATOM 2499 C CA . ALA A 1 315 ? -1.714 -29.586 -26.713 1.00 89.12 315 ALA A CA 1
ATOM 2500 C C . ALA A 1 315 ? -2.537 -29.843 -25.440 1.00 89.12 315 ALA A C 1
ATOM 2502 O O . ALA A 1 315 ? -2.336 -30.846 -24.756 1.00 89.12 315 ALA A O 1
ATOM 2503 N N . CYS A 1 316 ? -3.483 -28.952 -25.142 1.00 88.88 316 CYS A N 1
ATOM 2504 C CA . CYS A 1 316 ? -4.420 -29.092 -24.027 1.00 88.88 316 CYS A CA 1
ATOM 2505 C C . CYS A 1 316 ? -5.813 -29.435 -24.565 1.00 88.88 316 CYS A C 1
ATOM 2507 O O . CYS A 1 316 ? -6.311 -28.756 -25.464 1.00 88.88 316 CYS A O 1
ATOM 2509 N N . GLN A 1 317 ? -6.462 -30.459 -24.007 1.00 88.81 317 GLN A N 1
ATOM 2510 C CA . GLN A 1 317 ? -7.846 -30.787 -24.355 1.00 88.81 317 GLN A CA 1
ATOM 2511 C C . GLN A 1 317 ? -8.830 -29.908 -23.578 1.00 88.81 317 GLN A C 1
ATOM 2513 O O . GLN A 1 317 ? -8.647 -29.641 -22.390 1.00 88.81 317 GLN A O 1
ATOM 2518 N N . ILE A 1 318 ? -9.895 -29.474 -24.251 1.00 89.44 318 ILE A N 1
ATOM 2519 C CA . ILE A 1 318 ? -10.984 -28.717 -23.631 1.00 89.44 318 ILE A CA 1
ATOM 2520 C C . ILE A 1 318 ? -11.982 -29.720 -23.056 1.00 89.44 318 ILE A C 1
ATOM 2522 O O . ILE A 1 318 ? -12.657 -30.417 -23.807 1.00 89.44 318 ILE A O 1
ATOM 2526 N N . ALA A 1 319 ? -12.073 -29.787 -21.727 1.00 90.31 319 ALA A N 1
ATOM 2527 C CA . ALA A 1 319 ? -13.024 -30.664 -21.040 1.00 90.31 319 ALA A CA 1
ATOM 2528 C C . ALA A 1 319 ? -14.458 -30.103 -21.030 1.00 90.31 319 ALA A C 1
ATOM 2530 O O . ALA A 1 319 ? -15.422 -30.859 -20.991 1.00 90.31 319 ALA A O 1
ATOM 2531 N N . GLY A 1 320 ? -14.605 -28.778 -21.063 1.00 89.38 320 GLY A N 1
ATOM 2532 C CA . GLY A 1 320 ? -15.896 -28.099 -21.042 1.00 89.38 320 GLY A CA 1
ATOM 2533 C C . GLY A 1 320 ? -15.739 -26.589 -21.187 1.00 89.38 320 GLY A C 1
ATOM 2534 O O . GLY A 1 320 ? -14.642 -26.049 -21.023 1.00 89.38 320 GLY A O 1
ATOM 2535 N N . ALA A 1 321 ? -16.837 -25.913 -21.510 1.00 89.19 321 ALA A N 1
ATOM 2536 C CA . ALA A 1 321 ? -16.899 -24.463 -21.608 1.00 89.19 321 ALA A CA 1
ATOM 2537 C C . ALA A 1 321 ? -18.171 -23.961 -20.923 1.00 89.19 321 ALA A C 1
ATOM 2539 O O . ALA A 1 321 ? -19.273 -24.362 -21.288 1.00 89.19 321 ALA A O 1
ATOM 2540 N N . ASP A 1 322 ? -18.002 -23.053 -19.962 1.00 90.62 322 ASP A N 1
ATOM 2541 C CA . ASP A 1 322 ? -19.106 -22.449 -19.220 1.00 90.62 322 ASP A CA 1
ATOM 2542 C C . ASP A 1 322 ? -19.285 -20.984 -19.619 1.00 90.62 322 ASP A C 1
ATOM 2544 O O . ASP A 1 322 ? -18.351 -20.177 -19.543 1.00 90.62 322 ASP A O 1
ATOM 2548 N N . ILE A 1 323 ? -20.512 -20.610 -19.978 1.00 90.94 323 ILE A N 1
ATOM 2549 C CA . ILE A 1 323 ? -20.872 -19.214 -20.226 1.00 90.94 323 ILE A CA 1
ATOM 2550 C C . ILE A 1 323 ? -21.176 -18.547 -18.884 1.00 90.94 323 ILE A C 1
ATOM 2552 O O . ILE A 1 323 ? -22.199 -18.806 -18.250 1.00 90.94 323 ILE A O 1
ATOM 2556 N N . LYS A 1 324 ? -20.289 -17.648 -18.449 1.00 90.12 324 LYS A N 1
ATOM 2557 C CA . LYS A 1 324 ? -20.495 -16.857 -17.230 1.00 90.12 324 LYS A CA 1
ATOM 2558 C C . LYS A 1 324 ? -21.305 -15.604 -17.538 1.00 90.12 324 LYS A C 1
ATOM 2560 O O . LYS A 1 324 ? -20.768 -14.625 -18.051 1.00 90.12 324 LYS A O 1
ATOM 2565 N N . ALA A 1 325 ? -22.582 -15.613 -17.168 1.00 89.94 325 ALA A N 1
ATOM 2566 C CA . ALA A 1 325 ? -23.401 -14.407 -17.157 1.00 89.94 325 ALA A CA 1
ATOM 2567 C C . ALA A 1 325 ? -22.936 -13.475 -16.023 1.00 89.94 325 ALA A C 1
ATOM 2569 O O . ALA A 1 325 ? -23.238 -13.699 -14.850 1.00 89.94 325 ALA A O 1
ATOM 2570 N N . LEU A 1 326 ? -22.161 -12.445 -16.367 1.00 91.75 326 LEU A N 1
ATOM 2571 C CA . LEU A 1 326 ? -21.662 -11.448 -15.418 1.00 91.75 326 LEU A CA 1
ATOM 2572 C C . LEU A 1 326 ? -22.505 -10.172 -15.475 1.00 91.75 326 LEU A C 1
ATOM 2574 O O . LEU A 1 326 ? -23.004 -9.779 -16.527 1.00 91.75 326 LEU A O 1
ATOM 2578 N N . LYS A 1 327 ? -22.630 -9.501 -14.329 1.00 90.38 327 LYS A N 1
ATOM 2579 C CA . LYS A 1 327 ? -23.303 -8.208 -14.196 1.00 90.38 327 LYS A CA 1
ATOM 2580 C C . LYS A 1 327 ? -22.375 -7.229 -13.492 1.00 90.38 327 LYS A C 1
ATOM 2582 O O . LYS A 1 327 ? -21.699 -7.600 -12.533 1.00 90.38 327 LYS A O 1
ATOM 2587 N N . THR A 1 328 ? -22.359 -5.978 -13.943 1.00 92.50 328 THR A N 1
ATOM 2588 C CA . THR A 1 328 ? -21.649 -4.911 -13.235 1.00 92.50 328 THR A CA 1
ATOM 2589 C C . THR A 1 328 ? -22.284 -4.693 -11.865 1.00 92.50 328 THR A C 1
ATOM 2591 O O . THR A 1 328 ? -23.509 -4.667 -11.713 1.00 92.50 328 THR A O 1
ATOM 2594 N N . MET A 1 329 ? -21.443 -4.566 -10.843 1.00 85.62 329 MET A N 1
ATOM 2595 C CA . MET A 1 329 ? -21.891 -4.247 -9.493 1.00 85.62 329 MET A CA 1
ATOM 2596 C C . MET A 1 329 ? -21.652 -2.762 -9.215 1.00 85.62 329 MET A C 1
ATOM 2598 O O . MET A 1 329 ? -20.627 -2.225 -9.643 1.00 85.62 329 MET A O 1
ATOM 2602 N N . PRO A 1 330 ? -22.566 -2.082 -8.502 1.00 89.44 330 PRO A N 1
ATOM 2603 C CA . PRO A 1 330 ? -22.300 -0.730 -8.038 1.00 89.44 330 PRO A CA 1
ATOM 2604 C C . PRO A 1 330 ? -21.104 -0.725 -7.067 1.00 89.44 330 PRO A C 1
ATOM 2606 O O . PRO A 1 330 ? -20.855 -1.740 -6.404 1.00 89.44 330 PRO A O 1
ATOM 2609 N N . PRO A 1 331 ? -20.386 0.406 -6.934 1.00 88.38 331 PRO A N 1
ATOM 2610 C CA . PRO A 1 331 ? -19.298 0.535 -5.973 1.00 88.38 331 PRO A CA 1
ATOM 2611 C C . PRO A 1 331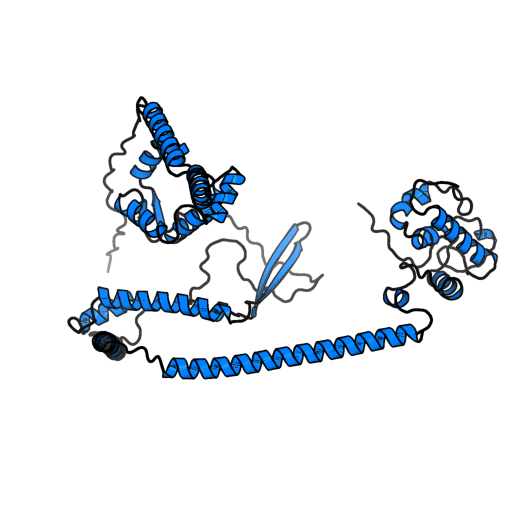 ? -19.741 0.149 -4.559 1.00 88.38 331 PRO A C 1
ATOM 2613 O O . PRO A 1 331 ? -20.823 0.531 -4.098 1.00 88.38 331 PRO A O 1
ATOM 2616 N N . LYS A 1 332 ? -18.896 -0.612 -3.857 1.00 90.06 332 LYS A N 1
ATOM 2617 C CA . LYS A 1 332 ? -19.159 -0.984 -2.465 1.00 90.06 332 LYS A CA 1
ATOM 2618 C C . LYS A 1 332 ? -19.162 0.284 -1.597 1.00 90.06 332 LYS A C 1
ATOM 2620 O O . LYS A 1 332 ? -18.282 1.130 -1.762 1.00 90.06 332 LYS A O 1
ATOM 2625 N N . PRO A 1 333 ? -20.124 0.439 -0.669 1.00 92.06 333 PRO A N 1
ATOM 2626 C CA . PRO A 1 333 ? -20.077 1.523 0.303 1.00 92.06 333 PRO A CA 1
ATOM 2627 C C . PRO A 1 333 ? -18.814 1.424 1.159 1.00 92.06 333 PRO A C 1
ATOM 2629 O O . PRO A 1 333 ? -18.408 0.320 1.519 1.00 92.06 333 PRO A O 1
ATOM 2632 N N . TYR A 1 334 ? -18.245 2.568 1.537 1.00 94.00 334 TYR A N 1
ATOM 2633 C CA . TYR A 1 334 ? -17.062 2.605 2.391 1.00 94.00 334 TYR A CA 1
ATOM 2634 C C . TYR A 1 334 ? -17.322 1.979 3.765 1.00 94.00 334 TYR A C 1
ATOM 2636 O O . TYR A 1 334 ? -18.397 2.115 4.341 1.00 94.00 334 TYR A O 1
ATOM 2644 N N . THR A 1 335 ? -16.306 1.353 4.338 1.00 94.56 335 THR A N 1
ATOM 2645 C CA . THR A 1 335 ? -16.132 1.160 5.783 1.00 94.56 335 THR A CA 1
ATOM 2646 C C . THR A 1 335 ? -15.375 2.354 6.382 1.00 94.56 335 THR A C 1
ATOM 2648 O O . THR A 1 335 ? -14.813 3.176 5.659 1.00 94.56 335 THR A O 1
ATOM 2651 N N . GLN A 1 336 ? -15.305 2.468 7.715 1.00 91.38 336 GLN A N 1
ATOM 2652 C CA . GLN A 1 336 ? -14.520 3.544 8.350 1.00 91.38 336 GLN A CA 1
ATOM 2653 C C . GLN A 1 336 ? -13.037 3.502 7.943 1.00 91.38 336 GLN A C 1
ATOM 2655 O O . GLN A 1 336 ? -12.452 4.543 7.655 1.00 91.38 336 GLN A O 1
ATOM 2660 N N . GLY A 1 337 ? -12.436 2.308 7.874 1.00 89.50 337 GLY A N 1
ATOM 2661 C CA . GLY A 1 337 ? -11.037 2.146 7.467 1.00 89.50 337 GLY A CA 1
ATOM 2662 C C . GLY A 1 337 ? -10.803 2.514 6.000 1.00 89.50 337 GLY A C 1
ATOM 2663 O O . GLY A 1 337 ? -9.831 3.199 5.680 1.00 89.50 337 GLY A O 1
ATOM 2664 N N . GLU A 1 338 ? -11.718 2.129 5.108 1.00 92.06 338 GLU A N 1
ATOM 2665 C CA . GLU A 1 338 ? -11.636 2.520 3.697 1.00 92.06 338 GLU A CA 1
ATOM 2666 C C . GLU A 1 338 ? -11.843 4.021 3.503 1.00 92.06 338 GLU A C 1
ATOM 2668 O O . GLU A 1 338 ? -11.165 4.606 2.663 1.00 92.06 338 GLU A O 1
ATOM 2673 N N . LEU A 1 339 ? -12.698 4.667 4.304 1.00 93.06 339 LEU A N 1
ATOM 2674 C CA . LEU A 1 339 ? -12.838 6.121 4.275 1.00 93.06 339 LEU A CA 1
ATOM 2675 C C . LEU A 1 339 ? -11.550 6.816 4.734 1.00 93.06 339 LEU A C 1
ATOM 2677 O O . LEU A 1 339 ? -11.103 7.740 4.065 1.00 93.06 339 LEU A O 1
ATOM 2681 N N . VAL A 1 340 ? -10.879 6.336 5.790 1.00 92.00 340 VAL A N 1
ATOM 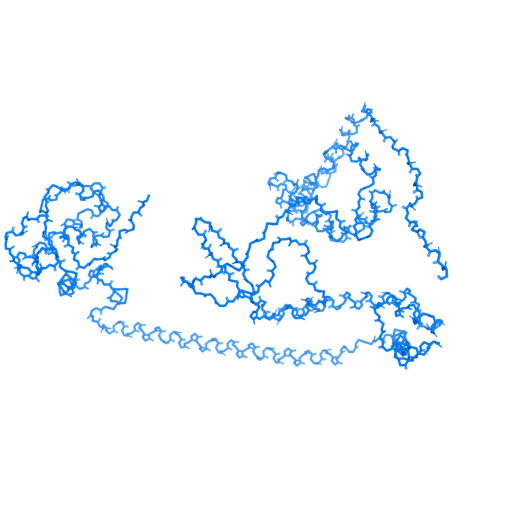2682 C CA . VAL A 1 340 ? -9.545 6.848 6.176 1.00 92.00 340 VAL A CA 1
ATOM 2683 C C . VAL A 1 340 ? -8.539 6.681 5.029 1.00 92.00 340 VAL A C 1
ATOM 2685 O O . VAL A 1 340 ? -7.769 7.598 4.735 1.00 92.00 340 VAL A O 1
ATOM 2688 N N . LYS A 1 341 ? -8.555 5.535 4.337 1.00 89.69 341 LYS A N 1
ATOM 2689 C CA . LYS A 1 341 ? -7.711 5.290 3.155 1.00 89.69 341 LYS A CA 1
ATOM 2690 C C . LYS A 1 341 ? -8.073 6.219 1.987 1.00 89.69 341 LYS A C 1
ATOM 2692 O O . LYS A 1 341 ? -7.182 6.666 1.265 1.00 89.69 341 LYS A O 1
ATOM 2697 N N . ALA A 1 342 ? -9.353 6.528 1.801 1.00 91.25 342 ALA A N 1
ATOM 2698 C CA . ALA A 1 342 ? -9.823 7.481 0.802 1.00 91.25 342 ALA A CA 1
ATOM 2699 C C . ALA A 1 342 ? -9.376 8.911 1.139 1.00 91.25 342 ALA A C 1
ATOM 2701 O O . ALA A 1 342 ? -8.883 9.590 0.247 1.00 91.25 342 ALA A O 1
ATOM 2702 N N . MET A 1 343 ? -9.435 9.321 2.413 1.00 92.25 343 MET A N 1
ATOM 2703 C CA . MET A 1 343 ? -8.911 10.608 2.893 1.00 92.25 343 MET A CA 1
ATOM 2704 C C . MET A 1 343 ? -7.396 10.729 2.664 1.00 92.25 343 MET A C 1
ATOM 2706 O O . MET A 1 343 ? -6.943 11.768 2.192 1.00 92.25 343 MET A O 1
ATOM 2710 N N . LYS A 1 344 ? -6.623 9.655 2.917 1.00 89.31 344 LYS A N 1
ATOM 2711 C CA . LYS A 1 344 ? -5.182 9.570 2.586 1.00 89.31 344 LYS A CA 1
ATOM 2712 C C . LYS A 1 344 ? -4.928 9.726 1.082 1.00 89.31 344 LYS A C 1
ATOM 2714 O O . LYS A 1 344 ? -4.026 10.429 0.654 1.00 89.31 344 LYS A O 1
ATOM 2719 N N . GLY A 1 345 ? -5.733 9.051 0.265 1.00 89.19 345 GLY A N 1
ATOM 2720 C CA . GLY A 1 345 ? -5.590 9.025 -1.191 1.00 89.19 345 GLY A CA 1
ATOM 2721 C C . GLY A 1 345 ? -6.517 9.983 -1.934 1.00 89.19 345 GLY A C 1
ATOM 2722 O O . GLY A 1 345 ? -6.913 9.659 -3.057 1.00 89.19 345 GLY A O 1
ATOM 2723 N N . VAL A 1 346 ? -6.912 11.101 -1.321 1.00 89.75 346 VAL A N 1
ATOM 2724 C CA . VAL A 1 346 ? -7.936 12.005 -1.873 1.00 89.75 346 VAL A CA 1
ATOM 2725 C C . VAL A 1 346 ? -7.469 12.730 -3.135 1.00 89.75 346 VAL A C 1
ATOM 2727 O O . VAL A 1 346 ? -8.281 13.060 -3.991 1.00 89.75 346 VAL A O 1
ATOM 2730 N N . ALA A 1 347 ? -6.151 12.835 -3.332 1.00 88.44 347 ALA A N 1
ATOM 2731 C CA . ALA A 1 347 ? -5.516 13.344 -4.546 1.00 88.44 347 ALA A CA 1
ATOM 2732 C C . ALA A 1 347 ? -6.045 12.697 -5.846 1.00 88.44 347 ALA A C 1
ATOM 2734 O O . ALA A 1 347 ? -5.979 13.290 -6.919 1.00 88.44 347 ALA A O 1
ATOM 2735 N N . ARG A 1 348 ? -6.589 11.470 -5.787 1.00 88.12 348 ARG A N 1
ATOM 2736 C CA . ARG A 1 348 ? -7.200 10.807 -6.954 1.00 88.12 348 ARG A CA 1
ATOM 2737 C C . ARG A 1 348 ? -8.458 11.516 -7.477 1.00 88.12 348 ARG A C 1
ATOM 2739 O O . ARG A 1 348 ? -8.796 11.310 -8.636 1.00 88.12 348 ARG A O 1
ATOM 2746 N N . PHE A 1 349 ? -9.126 12.298 -6.630 1.00 84.19 349 PHE A N 1
ATOM 2747 C CA . PHE A 1 349 ? -10.362 13.022 -6.935 1.00 84.19 349 PHE A CA 1
ATOM 2748 C C . PHE A 1 349 ? -10.110 14.467 -7.384 1.00 84.19 349 PHE A C 1
ATOM 2750 O O . PHE A 1 349 ? -11.061 15.174 -7.689 1.00 84.19 349 PHE A O 1
ATOM 2757 N N . VAL A 1 350 ? -8.845 14.897 -7.441 1.00 87.12 350 VAL A N 1
ATOM 2758 C CA . VAL A 1 350 ? -8.453 16.230 -7.908 1.00 87.12 350 VAL A CA 1
ATOM 2759 C C . VAL A 1 350 ? -7.943 16.149 -9.343 1.00 87.12 350 VAL A C 1
ATOM 2761 O O . VAL A 1 350 ? -7.105 15.302 -9.673 1.00 87.12 350 VAL A O 1
ATOM 2764 N N . THR A 1 351 ? -8.460 17.037 -10.190 1.00 86.31 351 THR A N 1
ATOM 2765 C CA . THR A 1 351 ? -8.132 17.097 -11.622 1.00 86.31 351 THR A CA 1
ATOM 2766 C C . THR A 1 351 ? -6.836 17.866 -11.884 1.00 86.31 351 THR A C 1
ATOM 2768 O O . THR A 1 351 ? -6.050 17.443 -12.730 1.00 86.31 351 THR A O 1
ATOM 2771 N N . ASP A 1 352 ? -6.581 18.954 -11.147 1.00 86.81 352 ASP A N 1
ATOM 2772 C CA . ASP A 1 352 ? -5.373 19.772 -11.310 1.00 86.81 352 ASP A CA 1
ATOM 2773 C C . ASP A 1 352 ? -4.110 18.984 -10.893 1.00 86.81 352 ASP A C 1
ATOM 2775 O O . ASP A 1 352 ? -3.997 18.573 -9.729 1.00 86.81 352 ASP A O 1
ATOM 2779 N N . PRO A 1 353 ? -3.133 18.778 -11.800 1.00 88.94 353 PRO A N 1
ATOM 2780 C CA . PRO A 1 353 ? -1.906 18.041 -11.503 1.00 88.94 353 PRO A CA 1
ATOM 2781 C C . PRO A 1 353 ? -1.068 18.622 -10.356 1.00 88.94 353 PRO A C 1
ATOM 2783 O O . PRO A 1 353 ? -0.470 17.851 -9.603 1.00 88.94 353 PRO A O 1
ATOM 2786 N N . ARG A 1 354 ? -1.018 19.953 -10.202 1.00 86.06 354 ARG A N 1
ATOM 2787 C CA . ARG A 1 354 ? -0.226 20.628 -9.160 1.00 86.06 354 ARG A CA 1
ATOM 2788 C C . ARG A 1 354 ? -0.836 20.389 -7.782 1.00 86.06 354 ARG A C 1
ATOM 2790 O O . ARG A 1 354 ? -0.142 19.929 -6.878 1.00 86.06 354 ARG A O 1
ATOM 2797 N N . LEU A 1 355 ? -2.145 20.612 -7.648 1.00 85.69 355 LEU A N 1
ATOM 2798 C CA . LEU A 1 355 ? -2.876 20.369 -6.397 1.00 85.69 355 LEU A CA 1
ATOM 2799 C C . LEU A 1 355 ? -2.875 18.880 -6.030 1.00 85.69 355 LEU A C 1
ATOM 2801 O O . LEU A 1 355 ? -2.706 18.506 -4.870 1.00 85.69 355 LEU A O 1
ATOM 2805 N N . LYS A 1 356 ? -2.991 18.008 -7.036 1.00 88.94 356 LYS A N 1
ATOM 2806 C CA . LYS A 1 356 ? -2.890 16.558 -6.871 1.00 88.94 356 LYS A CA 1
ATOM 2807 C C . LYS A 1 356 ? -1.530 16.122 -6.339 1.00 88.94 356 LYS A C 1
ATOM 2809 O O . LYS A 1 356 ? -1.490 15.230 -5.494 1.00 88.94 356 LYS A O 1
ATOM 2814 N N . GLN A 1 357 ? -0.436 16.703 -6.834 1.00 87.44 357 GLN A N 1
ATOM 2815 C CA . GLN A 1 357 ? 0.896 16.406 -6.313 1.00 87.44 357 GLN A CA 1
ATOM 2816 C C . GLN A 1 357 ? 1.015 16.867 -4.860 1.00 87.44 357 GLN A C 1
ATOM 2818 O O . GLN A 1 357 ? 1.378 16.062 -4.008 1.00 87.44 357 GLN A O 1
ATOM 2823 N N . LYS A 1 358 ? 0.571 18.091 -4.557 1.00 86.00 358 LYS A N 1
ATOM 2824 C CA . LYS A 1 358 ? 0.617 18.626 -3.194 1.00 86.00 358 LYS A CA 1
ATOM 2825 C C . LYS A 1 358 ? -0.112 17.740 -2.182 1.00 86.00 358 LYS A C 1
ATOM 2827 O O . LYS A 1 358 ? 0.445 17.418 -1.142 1.00 86.00 358 LYS A O 1
ATOM 2832 N N . LEU A 1 359 ? -1.316 17.271 -2.518 1.00 85.50 359 LEU A N 1
ATOM 2833 C CA . LEU A 1 359 ? -2.076 16.346 -1.668 1.00 85.50 359 LEU A CA 1
ATOM 2834 C C . LEU A 1 359 ? -1.412 14.975 -1.503 1.00 85.50 359 LEU A C 1
ATOM 2836 O O . LEU A 1 359 ? -1.706 14.279 -0.537 1.00 85.50 359 LEU A O 1
ATOM 2840 N N . LYS A 1 360 ? -0.570 14.529 -2.441 1.00 86.88 360 LYS A N 1
ATOM 2841 C CA . LYS A 1 360 ? 0.214 13.302 -2.240 1.00 86.88 360 LYS A CA 1
ATOM 2842 C C . LYS A 1 360 ? 1.331 13.542 -1.236 1.00 86.88 360 LYS A C 1
ATOM 2844 O O . LYS A 1 360 ? 1.518 12.701 -0.362 1.00 86.88 360 LYS A O 1
ATOM 2849 N N . ASP A 1 361 ? 2.008 14.681 -1.348 1.00 85.00 361 ASP A N 1
ATOM 2850 C CA . ASP A 1 361 ? 3.123 15.055 -0.479 1.00 85.00 361 ASP A CA 1
ATOM 2851 C C . ASP A 1 361 ? 2.644 15.261 0.969 1.00 85.00 361 ASP A C 1
ATOM 2853 O O . ASP A 1 361 ? 3.250 14.744 1.902 1.00 85.00 361 ASP A O 1
ATOM 2857 N N . THR A 1 362 ? 1.479 15.892 1.166 1.00 78.69 362 THR A N 1
ATOM 2858 C CA . THR A 1 362 ? 0.849 16.077 2.491 1.00 78.69 362 THR A CA 1
ATOM 2859 C C . THR A 1 362 ? 0.047 14.862 2.966 1.00 78.69 362 THR A C 1
ATOM 2861 O O . THR A 1 362 ? -0.582 14.866 4.024 1.00 78.69 362 THR A O 1
ATOM 2864 N N . THR A 1 363 ? 0.107 13.751 2.229 1.00 82.25 363 THR A N 1
ATOM 2865 C CA . THR A 1 363 ? -0.569 12.489 2.556 1.00 82.25 363 THR A CA 1
ATOM 2866 C C . THR A 1 363 ? -2.102 12.574 2.612 1.00 82.25 363 THR A C 1
ATOM 2868 O O . THR A 1 363 ? -2.722 11.778 3.321 1.00 82.25 363 THR A O 1
ATOM 2871 N N . GLY A 1 364 ? -2.734 13.493 1.881 1.00 86.06 364 GLY A N 1
ATOM 2872 C CA . GLY A 1 364 ? -4.184 13.627 1.716 1.00 86.06 364 GLY A CA 1
ATOM 2873 C C . GLY A 1 364 ? -4.814 14.741 2.557 1.00 86.06 364 GLY A C 1
ATOM 2874 O O . GLY A 1 364 ? -4.173 15.741 2.846 1.00 86.06 364 GLY A O 1
ATOM 2875 N N . ILE A 1 365 ? -6.086 14.578 2.948 1.00 87.00 365 ILE A N 1
ATOM 2876 C CA . ILE A 1 365 ? -6.797 15.551 3.804 1.00 87.00 365 ILE A CA 1
ATOM 2877 C C . ILE A 1 365 ? -6.793 15.102 5.262 1.00 87.00 365 ILE A C 1
ATOM 2879 O O . ILE A 1 365 ? -7.090 13.940 5.577 1.00 87.00 365 ILE A O 1
ATOM 2883 N N . GLY A 1 366 ? -6.491 16.055 6.144 1.00 83.31 366 GLY A N 1
ATOM 2884 C CA . GLY A 1 366 ? -6.336 15.848 7.578 1.00 83.31 366 GLY A CA 1
ATOM 2885 C C . GLY A 1 366 ? -5.074 15.054 7.914 1.00 83.31 366 GLY A C 1
ATOM 2886 O O . GLY A 1 366 ? -4.559 14.286 7.105 1.00 83.31 366 GLY A O 1
ATOM 2887 N N . THR A 1 367 ? -4.590 15.199 9.139 1.00 83.38 367 THR A N 1
ATOM 2888 C CA . THR A 1 367 ? -3.429 14.460 9.648 1.00 83.38 367 THR A CA 1
ATOM 2889 C C . THR A 1 367 ? -3.826 13.079 10.171 1.00 83.38 367 THR A C 1
ATOM 2891 O O . THR A 1 367 ? -4.993 12.811 10.467 1.00 83.38 367 THR A O 1
ATOM 2894 N N . GLU A 1 368 ? -2.862 12.168 10.318 1.00 82.19 368 GLU A N 1
ATOM 2895 C CA . GLU A 1 368 ? -3.125 10.816 10.836 1.00 82.19 368 GLU A CA 1
ATOM 2896 C C . GLU A 1 368 ? -3.862 10.822 12.186 1.00 82.19 368 GLU A C 1
ATOM 2898 O O . GLU A 1 368 ? -4.803 10.048 12.371 1.00 82.19 368 GLU A O 1
ATOM 2903 N N . ALA A 1 369 ? -3.523 11.762 13.070 1.00 83.12 369 ALA A N 1
ATOM 2904 C CA . ALA A 1 369 ? -4.147 11.912 14.381 1.00 83.12 369 ALA A CA 1
ATOM 2905 C C . ALA A 1 369 ? -5.608 12.406 14.335 1.00 83.12 369 ALA A C 1
ATOM 2907 O O . ALA A 1 369 ? -6.373 12.159 15.266 1.00 83.12 369 ALA A O 1
ATOM 2908 N N . THR A 1 370 ? -6.024 13.104 13.274 1.00 87.75 370 THR A N 1
ATOM 2909 C CA . THR A 1 370 ? -7.314 13.818 13.248 1.00 87.75 370 THR A CA 1
ATOM 2910 C C . THR A 1 370 ? -8.406 13.085 12.472 1.00 87.75 370 THR A C 1
ATOM 2912 O O . THR A 1 370 ? -9.585 13.222 12.800 1.00 87.75 370 THR A O 1
ATOM 2915 N N . ARG A 1 371 ? -8.057 12.239 11.493 1.00 91.69 371 ARG A N 1
ATOM 2916 C CA . ARG A 1 371 ? -9.040 11.575 10.609 1.00 91.69 371 ARG A CA 1
ATOM 2917 C C . ARG A 1 371 ? -10.069 10.723 11.346 1.00 91.69 371 ARG A C 1
ATOM 2919 O O . ARG A 1 371 ? -11.259 10.804 11.046 1.00 91.69 371 ARG A O 1
ATOM 2926 N N . ALA A 1 372 ? -9.632 9.923 12.320 1.00 89.44 372 ALA A N 1
ATOM 2927 C CA . ALA A 1 372 ? -10.537 9.077 13.100 1.00 89.44 372 ALA A CA 1
ATOM 2928 C C . ALA A 1 372 ? -11.541 9.913 13.915 1.00 89.44 372 ALA A C 1
ATOM 2930 O O . ALA A 1 372 ? -12.725 9.568 13.992 1.00 89.44 372 ALA A O 1
ATOM 2931 N N . ASN A 1 373 ? -11.086 11.044 14.462 1.00 91.38 373 ASN A N 1
ATOM 2932 C CA . ASN A 1 373 ? -11.925 11.966 15.223 1.00 91.38 373 ASN A CA 1
ATOM 2933 C C . ASN A 1 373 ? -12.922 12.697 14.318 1.00 91.38 373 ASN A C 1
ATOM 2935 O O . ASN A 1 373 ? -14.089 12.810 14.683 1.00 91.38 373 ASN A O 1
ATOM 2939 N N . ILE A 1 374 ? -12.510 13.113 13.115 1.00 94.19 374 ILE A N 1
ATOM 2940 C CA . ILE A 1 374 ? -13.408 13.723 12.121 1.00 94.19 374 ILE A CA 1
ATOM 2941 C C . ILE A 1 374 ? -14.530 12.749 11.746 1.00 94.19 374 ILE A C 1
ATOM 2943 O O . ILE A 1 374 ? -15.704 13.105 11.833 1.00 94.19 374 ILE A O 1
ATOM 2947 N N . ILE A 1 375 ? -14.196 11.502 11.396 1.00 93.88 375 ILE A N 1
ATOM 2948 C CA . ILE A 1 375 ? -15.195 10.476 11.050 1.00 93.88 375 ILE A CA 1
ATOM 2949 C C . ILE A 1 375 ? -16.145 10.224 12.227 1.00 93.88 375 ILE A C 1
ATOM 2951 O O . ILE A 1 375 ? -17.361 10.176 12.041 1.00 93.88 375 ILE A O 1
ATOM 2955 N N . SER A 1 376 ? -15.608 10.109 13.444 1.00 92.31 376 SER A N 1
ATOM 2956 C CA . SER A 1 376 ? -16.416 9.933 14.657 1.00 92.31 376 SER A CA 1
ATOM 2957 C C . SER A 1 376 ? -17.349 11.122 14.900 1.00 92.31 376 SER A C 1
ATOM 2959 O O . SER A 1 376 ? -18.513 10.923 15.239 1.00 92.31 376 SER A O 1
ATOM 2961 N N . GLY A 1 377 ? -16.883 12.348 14.647 1.00 95.25 377 GLY A N 1
ATOM 2962 C CA . GLY A 1 377 ? -17.687 13.567 14.721 1.00 95.25 377 GLY A CA 1
ATOM 2963 C C . GLY A 1 377 ? -18.805 13.615 13.676 1.00 95.25 377 GLY A C 1
ATOM 2964 O O . GLY A 1 377 ? -19.933 13.968 14.010 1.00 95.25 377 GLY A O 1
ATOM 2965 N N . LEU A 1 378 ? -18.536 13.204 12.432 1.00 95.06 378 LEU A N 1
ATOM 2966 C CA . LEU A 1 378 ? -19.555 13.113 11.375 1.00 95.06 378 LEU A CA 1
ATOM 2967 C C . LEU A 1 378 ? -20.641 12.080 11.705 1.00 95.06 378 LEU A C 1
ATOM 2969 O O . LEU A 1 378 ? -21.814 12.296 11.397 1.00 95.06 378 LEU A O 1
ATOM 2973 N N . ILE A 1 379 ? -20.264 10.981 12.362 1.00 94.06 379 ILE A N 1
ATOM 2974 C CA . ILE A 1 379 ? -21.213 9.985 12.869 1.00 94.06 379 ILE A CA 1
ATOM 2975 C C . ILE A 1 379 ? -22.034 10.566 14.026 1.00 94.06 379 ILE A C 1
ATOM 2977 O O . ILE A 1 379 ? -23.257 10.461 14.013 1.00 94.06 379 ILE A O 1
ATOM 2981 N N . ALA A 1 380 ? -21.384 11.213 14.998 1.00 94.44 380 ALA A N 1
ATOM 2982 C CA . ALA A 1 380 ? -22.052 11.805 16.158 1.00 94.44 380 ALA A CA 1
ATOM 2983 C C . ALA A 1 380 ? -23.066 12.894 15.767 1.00 94.44 380 ALA A C 1
ATOM 2985 O O . ALA A 1 380 ? -24.132 12.986 16.365 1.00 94.44 380 ALA A O 1
ATOM 2986 N N . ARG A 1 381 ? -22.765 13.679 14.724 1.00 94.38 381 ARG A N 1
ATOM 2987 C CA . ARG A 1 381 ? -23.670 14.700 14.165 1.00 94.38 381 ARG A CA 1
ATOM 2988 C C . ARG A 1 381 ? -24.777 14.123 13.272 1.00 94.38 381 ARG A C 1
ATOM 2990 O O . ARG A 1 381 ? -25.625 14.874 12.807 1.00 94.38 381 ARG A O 1
ATOM 2997 N N . GLY A 1 382 ? -24.778 12.816 13.005 1.00 93.25 382 GLY A N 1
ATOM 2998 C CA . GLY A 1 382 ? -25.800 12.155 12.187 1.00 93.25 382 GLY A CA 1
ATOM 2999 C C . GLY A 1 382 ? -25.651 12.349 10.673 1.00 93.25 382 GLY A C 1
ATOM 3000 O O . GLY A 1 382 ? -26.565 12.005 9.923 1.00 93.25 382 GLY A O 1
ATOM 3001 N N . TYR A 1 383 ? -24.512 12.859 10.194 1.00 95.19 383 TYR A N 1
ATOM 3002 C CA . TYR A 1 383 ? -24.224 12.976 8.757 1.00 95.19 383 TYR A CA 1
ATOM 3003 C C . TYR A 1 383 ? -23.798 11.643 8.140 1.00 95.19 383 TYR A C 1
ATOM 3005 O O . TYR A 1 383 ? -24.065 11.371 6.970 1.00 95.19 383 TYR A O 1
ATOM 3013 N N . ILE A 1 384 ? -23.170 10.780 8.939 1.00 95.62 384 ILE A N 1
ATOM 3014 C CA . ILE A 1 384 ? -22.794 9.427 8.536 1.00 95.62 384 ILE A CA 1
ATOM 3015 C C . ILE A 1 384 ? -23.494 8.416 9.440 1.00 95.62 384 ILE A C 1
ATOM 3017 O O . ILE A 1 384 ? -23.409 8.491 10.663 1.00 95.62 384 ILE A O 1
ATOM 3021 N N . VAL A 1 385 ? -24.136 7.418 8.837 1.00 93.94 385 VAL A N 1
ATOM 3022 C CA . VAL A 1 385 ? -24.791 6.309 9.539 1.00 93.94 385 VAL A CA 1
ATOM 3023 C C . VAL A 1 385 ? -24.042 5.000 9.312 1.00 93.94 385 VAL A C 1
ATOM 3025 O O . VAL A 1 385 ? -23.594 4.702 8.202 1.00 93.94 385 VAL A O 1
ATOM 3028 N N . LYS A 1 386 ? -23.904 4.193 10.369 1.00 92.31 386 LYS A N 1
ATOM 3029 C CA . LYS A 1 386 ? -23.318 2.847 10.291 1.00 92.31 386 LYS A CA 1
ATOM 3030 C C . LYS A 1 386 ? -24.400 1.838 9.906 1.00 92.31 386 LYS A C 1
ATOM 3032 O O . LYS A 1 386 ? -25.442 1.776 10.550 1.00 92.31 386 LYS A O 1
ATOM 3037 N N . LYS A 1 387 ? -24.138 1.018 8.887 1.00 89.56 387 LYS A N 1
ATOM 3038 C CA . LYS A 1 387 ? -24.968 -0.131 8.498 1.00 89.56 387 LYS A CA 1
ATOM 3039 C C . LYS A 1 387 ? -24.080 -1.371 8.410 1.00 89.56 387 LYS A C 1
ATOM 3041 O O . LYS A 1 387 ? -23.369 -1.574 7.420 1.00 89.56 387 LYS A O 1
ATOM 3046 N N . GLY A 1 388 ? -24.096 -2.181 9.468 1.00 88.50 388 GLY A N 1
ATOM 3047 C CA . GLY A 1 388 ? -23.137 -3.273 9.644 1.00 88.50 388 GLY A CA 1
ATOM 3048 C C . GLY A 1 388 ? -21.703 -2.736 9.689 1.00 88.50 388 GLY A C 1
ATOM 3049 O O . GLY A 1 388 ? -21.412 -1.800 10.430 1.00 88.50 388 GLY A O 1
ATOM 3050 N N . ARG A 1 389 ? -20.812 -3.294 8.859 1.00 86.06 389 ARG A N 1
ATOM 3051 C CA . ARG A 1 389 ? -19.414 -2.828 8.730 1.00 86.06 389 ARG A CA 1
ATOM 3052 C C . ARG A 1 389 ? -19.272 -1.562 7.871 1.00 86.06 389 ARG A C 1
ATOM 3054 O O . ARG A 1 389 ? -18.256 -0.875 7.967 1.00 86.06 389 ARG A O 1
ATOM 3061 N N . SER A 1 390 ? -20.275 -1.256 7.047 1.00 91.88 390 SER A N 1
ATOM 3062 C CA . SER A 1 390 ? -20.261 -0.121 6.119 1.00 91.88 390 SER A CA 1
ATOM 3063 C C . SER A 1 390 ? -20.800 1.165 6.747 1.00 91.88 390 SER A C 1
ATOM 3065 O O . SER A 1 390 ? -21.567 1.135 7.710 1.00 91.88 390 SER A O 1
ATOM 3067 N N . ILE A 1 391 ? -20.424 2.298 6.171 1.00 94.31 391 ILE A N 1
ATOM 3068 C CA . ILE A 1 391 ? -20.920 3.631 6.490 1.00 94.31 391 ILE A CA 1
ATOM 3069 C C . ILE A 1 391 ? -21.582 4.252 5.260 1.00 94.31 391 ILE A C 1
ATOM 3071 O O . ILE A 1 391 ? -21.199 3.982 4.121 1.00 94.31 391 ILE A O 1
ATOM 3075 N N . ARG A 1 392 ? -22.617 5.062 5.488 1.00 94.19 392 ARG A N 1
ATOM 3076 C CA . ARG A 1 392 ? -23.384 5.740 4.435 1.00 94.19 392 ARG A CA 1
ATOM 3077 C C . ARG A 1 392 ? -23.685 7.176 4.838 1.00 94.19 392 ARG A C 1
ATOM 3079 O O . ARG A 1 392 ? -23.881 7.442 6.021 1.00 94.19 392 ARG A O 1
ATOM 3086 N N . ALA A 1 393 ? -23.739 8.072 3.859 1.00 94.44 393 ALA A N 1
ATOM 3087 C CA . ALA A 1 393 ? -24.258 9.418 4.064 1.00 94.44 393 ALA A CA 1
ATOM 3088 C C . ALA A 1 393 ? -25.757 9.357 4.403 1.00 94.44 393 ALA A C 1
ATOM 3090 O O . ALA A 1 393 ? -26.477 8.504 3.876 1.00 94.44 393 ALA A O 1
ATOM 3091 N N . SER A 1 394 ? -26.208 10.225 5.305 1.00 94.31 394 SER A N 1
ATOM 3092 C CA . SER A 1 394 ? -27.629 10.422 5.605 1.00 94.31 394 SER A CA 1
ATOM 3093 C C . SER A 1 394 ? -28.263 11.449 4.663 1.00 94.31 394 SER A C 1
ATOM 3095 O O . SER A 1 394 ? -27.562 12.218 4.008 1.00 94.31 394 SER A O 1
ATOM 3097 N N . ASP A 1 395 ? -29.595 11.522 4.639 1.00 90.31 395 ASP A N 1
ATOM 3098 C CA . ASP A 1 395 ? -30.328 12.534 3.859 1.00 90.31 395 ASP A CA 1
ATOM 3099 C C . ASP A 1 395 ? -29.935 13.968 4.259 1.00 90.31 395 ASP A C 1
ATOM 3101 O O . ASP A 1 395 ? -29.834 14.861 3.415 1.00 90.31 395 ASP A O 1
ATOM 3105 N N . ALA A 1 396 ? -29.641 14.180 5.547 1.00 90.12 396 ALA A N 1
ATOM 3106 C CA . ALA A 1 396 ? -29.138 15.453 6.055 1.00 90.12 396 ALA A CA 1
ATOM 3107 C C . ALA A 1 396 ? -27.751 15.792 5.486 1.00 90.12 396 ALA A C 1
ATOM 3109 O O . ALA A 1 396 ? -27.484 16.950 5.184 1.00 90.12 396 ALA A O 1
ATOM 3110 N N . ALA A 1 397 ? -26.881 14.794 5.303 1.00 92.62 397 ALA A N 1
ATOM 3111 C CA . ALA A 1 397 ? -25.579 15.002 4.679 1.00 92.62 397 ALA A CA 1
ATOM 3112 C C . ALA A 1 397 ? -25.700 15.336 3.189 1.00 92.62 397 ALA A C 1
ATOM 3114 O O . ALA A 1 397 ? -25.007 16.238 2.735 1.00 92.62 397 ALA A O 1
ATOM 3115 N N . PHE A 1 398 ? -26.589 14.666 2.445 1.00 91.19 398 PHE A N 1
ATOM 3116 C CA . PHE A 1 398 ? -26.857 15.027 1.046 1.00 91.19 398 PHE A CA 1
ATOM 3117 C C . PHE A 1 398 ? -27.357 16.466 0.932 1.00 91.19 398 PHE A C 1
ATOM 3119 O O . PHE A 1 398 ? -26.781 17.256 0.198 1.00 91.19 398 PHE A O 1
ATOM 3126 N N . THR A 1 399 ? -28.338 16.833 1.758 1.00 89.25 399 THR A N 1
ATOM 3127 C CA . THR A 1 399 ? -28.869 18.202 1.811 1.00 89.25 399 THR A CA 1
ATOM 3128 C C . THR A 1 399 ? -27.778 19.230 2.124 1.00 89.25 399 THR A C 1
ATOM 3130 O O . THR A 1 399 ? -27.741 20.296 1.519 1.00 89.25 399 THR A O 1
ATOM 3133 N N . LEU A 1 400 ? -26.882 18.919 3.068 1.00 89.44 400 LEU A N 1
ATOM 3134 C CA . LEU A 1 400 ? -25.768 19.797 3.416 1.00 89.44 400 LEU A CA 1
ATOM 3135 C C . LEU A 1 400 ? -24.785 19.947 2.251 1.00 89.44 400 LEU A C 1
ATOM 3137 O O . LEU A 1 400 ? -24.383 21.063 1.950 1.00 89.44 400 LEU A O 1
ATOM 3141 N N . ILE A 1 401 ? -24.400 18.849 1.600 1.00 90.44 401 ILE A N 1
ATOM 3142 C CA . ILE A 1 401 ? -23.462 18.880 0.470 1.00 90.44 401 ILE A CA 1
ATOM 3143 C C . ILE A 1 401 ? -24.054 19.630 -0.726 1.00 90.44 401 ILE A C 1
ATOM 3145 O O . ILE A 1 401 ? -23.333 20.398 -1.352 1.00 90.44 401 ILE A O 1
ATOM 3149 N N . ASP A 1 402 ? -25.354 19.483 -0.989 1.00 85.81 402 ASP A N 1
ATOM 3150 C CA . ASP A 1 402 ? -26.050 20.228 -2.045 1.00 85.81 402 ASP A CA 1
ATOM 3151 C C . ASP A 1 402 ? -26.133 21.7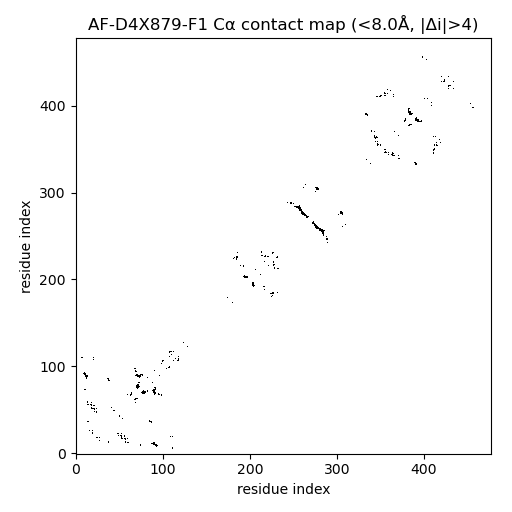38 -1.742 1.00 85.81 402 ASP A C 1
ATOM 3153 O O . ASP A 1 402 ? -26.228 22.551 -2.659 1.00 85.81 402 ASP A O 1
ATOM 3157 N N . ALA A 1 403 ? -26.101 22.124 -0.461 1.00 85.25 403 ALA A N 1
ATOM 3158 C CA . ALA A 1 403 ? -26.181 23.517 -0.018 1.00 85.25 403 ALA A CA 1
ATOM 3159 C C . ALA A 1 403 ? -24.814 24.205 0.143 1.00 85.25 403 ALA A C 1
ATOM 3161 O O . ALA A 1 403 ? -24.731 25.432 0.077 1.00 85.25 403 ALA A O 1
ATOM 3162 N N . VAL A 1 404 ? -23.747 23.445 0.404 1.00 87.19 404 VAL A N 1
ATOM 3163 C CA . VAL A 1 404 ? -22.403 23.990 0.628 1.00 87.19 404 VAL A CA 1
ATOM 3164 C C . VAL A 1 404 ? -21.789 24.441 -0.706 1.00 87.19 404 VAL A C 1
ATOM 3166 O O . VAL A 1 404 ? -21.817 23.684 -1.677 1.00 87.19 404 VAL A O 1
ATOM 3169 N N . PRO A 1 405 ? -21.171 25.638 -0.772 1.00 87.00 405 PRO A N 1
ATOM 3170 C CA . PRO A 1 405 ? -20.442 26.088 -1.954 1.00 87.00 405 PRO A CA 1
ATOM 3171 C C . PRO A 1 405 ? -19.435 25.045 -2.450 1.00 87.00 405 PRO A C 1
ATOM 3173 O O . PRO A 1 405 ? -18.616 24.550 -1.673 1.00 87.00 405 PRO A O 1
ATOM 3176 N N . ALA A 1 406 ? -19.434 24.766 -3.758 1.00 84.12 406 ALA A N 1
ATOM 3177 C CA . ALA A 1 406 ? -18.571 23.740 -4.353 1.00 84.12 406 ALA A CA 1
ATOM 3178 C C . ALA A 1 406 ? -17.080 23.939 -4.021 1.00 84.12 406 ALA A C 1
ATOM 3180 O O . ALA A 1 406 ? -16.368 22.972 -3.774 1.00 84.12 406 ALA A O 1
ATOM 3181 N N . ALA A 1 407 ? -16.626 25.194 -3.926 1.00 85.06 407 ALA A N 1
ATOM 3182 C CA . ALA A 1 407 ? -15.254 25.532 -3.548 1.00 85.06 407 ALA A CA 1
ATOM 3183 C C . ALA A 1 407 ? -14.869 25.080 -2.123 1.00 85.06 407 ALA A C 1
ATOM 3185 O O . ALA A 1 407 ? -13.699 24.822 -1.865 1.00 85.06 407 ALA A O 1
ATOM 3186 N N . ILE A 1 408 ? -15.824 24.971 -1.193 1.00 86.31 408 ILE A N 1
ATOM 3187 C CA . ILE A 1 408 ? -15.576 24.493 0.180 1.00 86.31 408 ILE A CA 1
ATOM 3188 C C . ILE A 1 408 ? -15.573 22.959 0.226 1.00 86.31 408 ILE A C 1
ATOM 3190 O O . ILE A 1 408 ? -14.830 22.362 1.001 1.00 86.31 408 ILE A O 1
ATOM 3194 N N . ALA A 1 409 ? -16.404 22.319 -0.599 1.00 87.44 409 ALA A N 1
ATOM 3195 C CA . ALA A 1 409 ? -16.475 20.863 -0.693 1.00 87.44 409 ALA A CA 1
ATOM 3196 C C . ALA A 1 409 ? -15.320 20.251 -1.514 1.00 87.44 409 ALA A C 1
ATOM 3198 O O . ALA A 1 409 ? -15.075 19.046 -1.410 1.00 87.44 409 ALA A O 1
ATOM 3199 N N . ASP A 1 410 ? -14.618 21.055 -2.321 1.00 87.00 410 ASP A N 1
ATOM 3200 C CA . ASP A 1 410 ? -13.514 20.601 -3.164 1.00 87.00 410 ASP A CA 1
ATOM 3201 C C . ASP A 1 410 ? -12.244 20.289 -2.341 1.00 87.00 410 ASP A C 1
ATOM 3203 O O . ASP A 1 410 ? -11.678 21.186 -1.705 1.00 87.00 410 ASP A O 1
ATOM 3207 N N . PRO A 1 411 ? -11.722 19.045 -2.385 1.00 87.12 411 PRO A N 1
ATOM 3208 C CA . PRO A 1 411 ? -10.443 18.704 -1.763 1.00 87.12 411 PRO A CA 1
ATOM 3209 C C . PRO A 1 411 ? -9.249 19.514 -2.297 1.00 87.12 411 PRO A C 1
ATOM 3211 O O . PRO A 1 411 ? -8.232 19.621 -1.606 1.00 87.12 411 PRO A O 1
ATOM 3214 N N . GLY A 1 412 ? -9.349 20.088 -3.503 1.00 86.06 412 GLY A N 1
ATOM 3215 C CA . GLY A 1 412 ? -8.338 20.985 -4.064 1.00 86.06 412 GLY A CA 1
ATOM 3216 C C . GLY A 1 412 ? -8.075 22.218 -3.193 1.00 86.06 412 GLY A C 1
ATOM 3217 O O . GLY A 1 412 ? -6.920 22.608 -3.023 1.00 86.06 412 GLY A O 1
ATOM 3218 N N . THR A 1 413 ? -9.108 22.774 -2.555 1.00 87.69 413 THR A N 1
ATOM 3219 C CA . THR A 1 413 ? -8.980 23.938 -1.663 1.00 87.69 413 THR A CA 1
ATOM 3220 C C . THR A 1 413 ? -8.094 23.637 -0.457 1.00 87.69 413 THR A C 1
ATOM 3222 O O . THR A 1 413 ? -7.255 24.456 -0.085 1.00 87.69 413 THR A O 1
ATOM 3225 N N . THR A 1 414 ? -8.189 22.429 0.111 1.00 86.25 414 THR A N 1
ATOM 3226 C CA . THR A 1 414 ? -7.283 22.012 1.191 1.00 86.25 414 THR A CA 1
ATOM 3227 C C . THR A 1 414 ? -5.830 21.976 0.721 1.00 86.25 414 THR A C 1
ATOM 3229 O O . THR A 1 414 ? -4.951 22.414 1.452 1.00 86.25 414 THR A O 1
ATOM 3232 N N . ALA A 1 415 ? -5.561 21.538 -0.513 1.00 84.94 415 ALA A N 1
ATOM 3233 C CA . ALA A 1 415 ? -4.205 21.524 -1.068 1.00 84.94 415 ALA A CA 1
ATOM 3234 C C . ALA A 1 415 ? -3.587 22.931 -1.139 1.00 84.94 415 ALA A C 1
ATOM 3236 O O . ALA A 1 415 ? -2.406 23.107 -0.843 1.00 84.94 415 ALA A O 1
ATOM 3237 N N . VAL A 1 416 ? -4.398 23.928 -1.511 1.00 86.25 416 VAL A N 1
ATOM 3238 C CA . VAL A 1 416 ? -3.987 25.340 -1.559 1.00 86.25 416 VAL A CA 1
ATOM 3239 C C . VAL A 1 416 ? -3.653 25.858 -0.161 1.00 86.25 416 VAL A C 1
ATOM 3241 O O . VAL A 1 416 ? -2.671 26.577 0.010 1.00 86.25 416 VAL A O 1
ATOM 3244 N N . TRP A 1 417 ? -4.440 25.484 0.850 1.00 88.19 417 TRP A N 1
ATOM 3245 C CA . TRP A 1 417 ? -4.174 25.879 2.233 1.00 88.19 417 TRP A CA 1
ATOM 3246 C C . TRP A 1 417 ? -2.908 25.239 2.787 1.00 88.19 417 TRP A C 1
ATOM 3248 O O . TRP A 1 417 ? -2.077 25.959 3.325 1.00 88.19 417 TRP A O 1
ATOM 3258 N N . GLU A 1 418 ? -2.711 23.936 2.588 1.00 85.12 418 GLU A N 1
ATOM 3259 C CA . GLU A 1 418 ? -1.470 23.266 2.995 1.00 85.12 418 GLU A CA 1
ATOM 3260 C C . GLU A 1 418 ? -0.247 23.887 2.301 1.00 85.12 418 GLU A C 1
ATOM 3262 O O . GLU A 1 418 ? 0.786 24.107 2.919 1.00 85.12 418 GLU A O 1
ATOM 3267 N N . GLN A 1 419 ? -0.359 24.263 1.020 1.00 85.00 419 GLN A N 1
ATOM 3268 C CA . GLN A 1 419 ? 0.711 24.995 0.340 1.00 85.00 419 GLN A CA 1
ATOM 3269 C C . GLN A 1 419 ? 1.010 26.345 1.000 1.00 85.00 419 GLN A C 1
ATOM 3271 O O . GLN A 1 419 ? 2.176 26.704 1.139 1.00 85.00 419 GLN A O 1
ATOM 3276 N N . ALA A 1 420 ? -0.017 27.094 1.395 1.00 88.25 420 ALA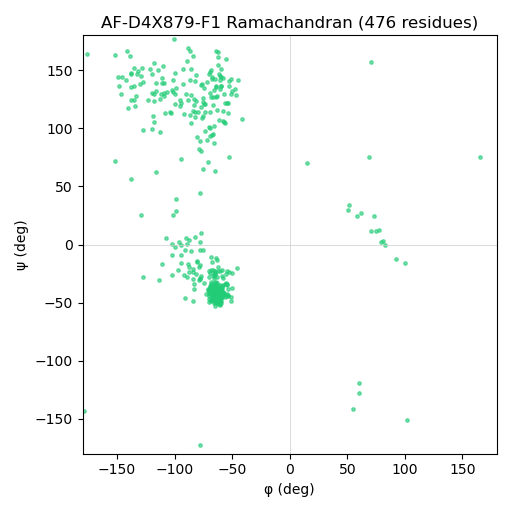 A N 1
ATOM 3277 C CA . ALA A 1 420 ? 0.176 28.365 2.078 1.00 88.25 420 ALA A CA 1
ATOM 3278 C C . ALA A 1 420 ? 0.793 28.186 3.476 1.00 88.25 420 ALA A C 1
ATOM 3280 O O . ALA A 1 420 ? 1.631 28.997 3.862 1.00 88.25 420 ALA A O 1
ATOM 3281 N N . LEU A 1 421 ? 0.423 27.130 4.207 1.00 88.31 421 LEU A N 1
ATOM 3282 C CA . LEU A 1 421 ? 1.008 26.799 5.509 1.00 88.31 421 LEU A CA 1
ATOM 3283 C C . LEU A 1 421 ? 2.497 26.444 5.384 1.00 88.31 421 LEU A C 1
ATOM 3285 O O . LEU A 1 421 ? 3.302 26.988 6.135 1.00 88.31 421 LEU A O 1
ATOM 3289 N N . ASP A 1 422 ? 2.884 25.664 4.374 1.00 86.69 422 ASP A N 1
ATOM 3290 C CA . ASP A 1 422 ? 4.299 25.370 4.097 1.00 86.69 422 ASP A CA 1
ATOM 3291 C C . ASP A 1 422 ? 5.091 26.631 3.716 1.00 86.69 422 ASP A C 1
ATOM 3293 O O . ASP A 1 422 ? 6.255 26.784 4.082 1.00 86.69 422 ASP A O 1
ATOM 3297 N N . MET A 1 423 ? 4.475 27.571 2.988 1.00 89.31 423 MET A N 1
ATOM 3298 C CA . MET A 1 423 ? 5.110 28.860 2.685 1.00 89.31 423 MET A CA 1
ATOM 3299 C C . MET A 1 423 ? 5.316 29.711 3.942 1.00 89.31 423 MET A C 1
ATOM 3301 O O . MET A 1 423 ? 6.284 30.470 3.997 1.00 89.31 423 MET A O 1
ATOM 3305 N N . ILE A 1 424 ? 4.429 29.600 4.936 1.00 93.50 424 ILE A N 1
ATOM 3306 C CA . ILE A 1 424 ? 4.593 30.262 6.236 1.00 93.50 424 ILE A CA 1
ATOM 3307 C C . ILE A 1 424 ? 5.735 29.615 7.017 1.00 93.50 424 ILE A C 1
ATOM 3309 O O . ILE A 1 424 ? 6.606 30.330 7.507 1.00 93.50 424 ILE A O 1
ATOM 3313 N N . GLU A 1 425 ? 5.776 28.283 7.080 1.00 91.44 425 GLU A N 1
ATOM 3314 C CA . GLU A 1 425 ? 6.876 27.544 7.712 1.00 91.44 425 GLU A CA 1
ATOM 3315 C C . GLU A 1 425 ? 8.229 27.887 7.064 1.00 91.44 425 GLU A C 1
ATOM 3317 O O . GLU A 1 425 ? 9.217 28.117 7.758 1.00 91.44 425 GLU A O 1
ATOM 3322 N N . GLY A 1 426 ? 8.258 28.015 5.734 1.00 92.81 426 GLY A N 1
ATOM 3323 C CA . GLY A 1 426 ? 9.437 28.418 4.967 1.00 92.81 426 GLY A CA 1
ATOM 3324 C C . GLY A 1 426 ? 9.753 29.920 4.978 1.00 92.81 426 GLY A C 1
ATOM 3325 O O . GLY A 1 426 ? 10.680 30.335 4.283 1.00 92.81 426 GLY A O 1
ATOM 3326 N N . GLY A 1 427 ? 8.985 30.750 5.695 1.00 93.31 427 GLY A N 1
ATOM 3327 C CA . GLY A 1 427 ? 9.201 32.202 5.796 1.00 93.31 427 GLY A CA 1
ATOM 3328 C C . GLY A 1 427 ? 8.905 33.011 4.521 1.00 93.31 427 GLY A C 1
ATOM 3329 O O . GLY A 1 427 ? 9.261 34.184 4.440 1.00 93.31 427 GLY A O 1
ATOM 3330 N N . GLN A 1 428 ? 8.259 32.410 3.519 1.00 93.94 428 GLN A N 1
ATOM 3331 C CA . GLN A 1 428 ? 7.915 33.029 2.228 1.00 93.94 428 GLN A CA 1
ATOM 3332 C C . GLN A 1 428 ? 6.571 33.775 2.260 1.00 93.94 428 GLN A C 1
ATOM 3334 O O . GLN A 1 428 ? 6.290 34.599 1.388 1.00 93.94 428 GLN A O 1
ATOM 3339 N N . LEU A 1 429 ? 5.720 33.468 3.240 1.00 93.50 429 LEU A N 1
ATOM 3340 C CA . LEU A 1 429 ? 4.422 34.096 3.468 1.00 93.50 429 LEU A CA 1
ATOM 3341 C C . LEU A 1 429 ? 4.273 34.398 4.961 1.00 93.50 429 LEU A C 1
ATOM 3343 O O . LEU A 1 429 ? 4.583 33.556 5.793 1.00 93.50 429 LEU A O 1
ATOM 3347 N N . THR A 1 430 ? 3.779 35.579 5.326 1.00 94.56 430 THR A N 1
ATOM 3348 C CA . THR A 1 430 ? 3.495 35.883 6.735 1.00 94.56 430 THR A CA 1
ATOM 3349 C C . THR A 1 430 ? 2.104 35.397 7.132 1.00 94.56 430 THR A C 1
ATOM 3351 O O . THR A 1 430 ? 1.178 35.361 6.311 1.00 94.56 430 THR A O 1
ATOM 3354 N N . LEU A 1 431 ? 1.940 35.057 8.414 1.00 93.88 431 LEU A N 1
ATOM 3355 C CA . LEU A 1 431 ? 0.654 34.630 8.966 1.00 93.88 431 LEU A CA 1
ATOM 3356 C C . LEU A 1 431 ? -0.434 35.698 8.763 1.00 93.88 431 LEU A C 1
ATOM 3358 O O . LEU A 1 431 ? -1.539 35.363 8.343 1.00 93.88 431 LEU A O 1
ATOM 3362 N N . ASP A 1 432 ? -0.112 36.977 8.969 1.00 95.00 432 ASP A N 1
ATOM 3363 C CA . ASP A 1 432 ? -1.072 38.080 8.824 1.00 95.00 432 ASP A CA 1
ATOM 3364 C C . ASP A 1 432 ? -1.616 38.198 7.396 1.00 95.00 432 ASP A C 1
ATOM 3366 O O . ASP A 1 432 ? -2.822 38.354 7.190 1.00 95.00 432 ASP A O 1
ATOM 3370 N N . VAL A 1 433 ? -0.747 38.054 6.388 1.00 93.75 433 VAL A N 1
ATOM 3371 C CA . VAL A 1 433 ? -1.162 38.083 4.977 1.00 93.75 433 VAL A CA 1
ATOM 3372 C C . VAL A 1 433 ? -2.050 36.884 4.655 1.00 93.75 433 VAL A C 1
ATOM 3374 O O . VAL A 1 433 ? -3.041 37.026 3.935 1.00 93.75 433 VAL A O 1
ATOM 3377 N N . PHE A 1 434 ? -1.724 35.701 5.180 1.00 93.31 434 PHE A N 1
ATOM 3378 C CA . PHE A 1 434 ? -2.556 34.515 5.002 1.00 93.31 434 PHE A CA 1
ATOM 3379 C C . PHE A 1 434 ? -3.946 34.699 5.623 1.00 93.31 434 PHE A C 1
ATOM 3381 O O . PHE A 1 434 ? -4.944 34.514 4.926 1.00 93.31 434 PHE A O 1
ATOM 3388 N N . ILE A 1 435 ? -4.023 35.124 6.888 1.00 94.75 435 ILE A N 1
ATOM 3389 C CA . ILE A 1 435 ? -5.291 35.364 7.591 1.00 94.75 435 ILE A CA 1
ATOM 3390 C C . ILE A 1 435 ? -6.118 36.443 6.884 1.00 94.75 435 ILE A C 1
ATOM 3392 O O . ILE A 1 435 ? -7.314 36.240 6.669 1.00 94.75 435 ILE A O 1
ATOM 3396 N N . GLY A 1 436 ? -5.493 37.538 6.439 1.00 95.25 436 GLY A N 1
ATOM 3397 C CA . GLY A 1 436 ? -6.167 38.587 5.671 1.00 95.25 436 GLY A CA 1
ATOM 3398 C C . GLY A 1 436 ? -6.798 38.061 4.377 1.00 95.25 436 GLY A C 1
ATOM 3399 O O . GLY A 1 436 ? -7.954 38.368 4.078 1.00 95.25 436 GLY A O 1
ATOM 3400 N N . LYS A 1 437 ? -6.086 37.196 3.640 1.00 92.19 437 LYS A N 1
ATOM 3401 C CA . LYS A 1 437 ? -6.622 36.533 2.438 1.00 92.19 437 LYS A CA 1
ATOM 3402 C C . LYS A 1 437 ? -7.794 35.604 2.761 1.00 92.19 437 LYS A C 1
ATOM 3404 O O . LYS A 1 437 ? -8.793 35.642 2.044 1.00 92.19 437 LYS A O 1
ATOM 3409 N N . GLN A 1 438 ? -7.707 34.807 3.830 1.00 92.88 438 GLN A N 1
ATOM 3410 C CA . GLN A 1 438 ? -8.809 33.922 4.231 1.00 92.88 438 GLN A CA 1
ATOM 3411 C C . GLN A 1 438 ? -10.047 34.717 4.664 1.00 92.88 438 GLN A C 1
ATOM 3413 O O . GLN A 1 438 ? -11.156 34.390 4.249 1.00 92.88 438 GLN A O 1
ATOM 3418 N N . ALA A 1 439 ? -9.875 35.790 5.440 1.00 94.00 439 ALA A N 1
ATOM 3419 C CA . ALA A 1 439 ? -10.975 36.648 5.875 1.00 94.00 439 ALA A CA 1
ATOM 3420 C C . ALA A 1 439 ? -11.684 37.325 4.690 1.00 94.00 439 ALA A C 1
ATOM 3422 O O . ALA A 1 439 ? -12.917 37.341 4.632 1.00 94.00 439 ALA A O 1
ATOM 3423 N N . ALA A 1 440 ? -10.920 37.830 3.715 1.00 93.75 440 ALA A N 1
ATOM 3424 C CA . ALA A 1 440 ? -11.471 38.404 2.490 1.00 93.75 440 ALA A CA 1
ATOM 3425 C C . ALA A 1 440 ? -12.253 37.362 1.674 1.00 93.75 440 ALA A C 1
ATOM 3427 O O . ALA A 1 440 ? -13.377 37.630 1.249 1.00 93.75 440 ALA A O 1
ATOM 3428 N N . TRP A 1 441 ? -11.698 36.159 1.509 1.00 91.06 441 TRP A N 1
ATOM 3429 C CA 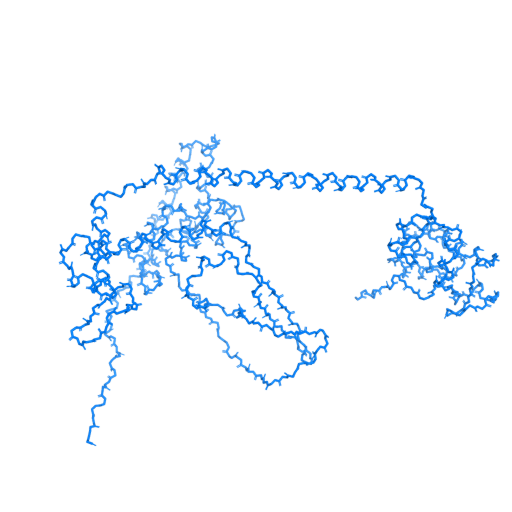. TRP A 1 441 ? -12.354 35.065 0.791 1.00 91.06 441 TRP A CA 1
ATOM 3430 C C . TRP A 1 441 ? -13.654 34.608 1.472 1.00 91.06 441 TRP A C 1
ATOM 3432 O O . TRP A 1 441 ? -14.683 34.478 0.810 1.00 91.06 441 TRP A O 1
ATOM 3442 N N . ILE A 1 442 ? -13.647 34.445 2.800 1.00 90.81 442 ILE A N 1
ATOM 3443 C CA . ILE A 1 442 ? -14.851 34.120 3.583 1.00 90.81 442 ILE A CA 1
ATOM 3444 C C . ILE A 1 442 ? -15.902 35.226 3.439 1.00 90.81 442 ILE A C 1
ATOM 3446 O O . ILE A 1 442 ? -17.074 34.928 3.223 1.00 90.81 442 ILE A O 1
ATOM 3450 N N . SER A 1 443 ? -15.498 36.497 3.512 1.00 92.50 443 SER A N 1
ATOM 3451 C CA . SER A 1 443 ? -16.419 37.632 3.368 1.00 92.50 443 SER A CA 1
ATOM 3452 C C . SER A 1 443 ? -17.079 37.656 1.987 1.00 92.50 443 SER A C 1
ATOM 3454 O O . SER A 1 443 ? -18.285 37.874 1.882 1.00 92.50 443 SER A O 1
ATOM 3456 N N . GLN A 1 444 ? -16.313 37.368 0.930 1.00 89.69 444 GLN A N 1
ATOM 3457 C CA . GLN A 1 444 ? -16.835 37.238 -0.433 1.00 89.69 444 GLN A CA 1
ATOM 3458 C C . GLN A 1 444 ? -17.818 36.072 -0.563 1.00 89.69 444 GLN A C 1
ATOM 3460 O O . GLN A 1 444 ? -18.887 36.247 -1.145 1.00 89.69 444 GLN A O 1
ATOM 3465 N N . LEU A 1 445 ? -17.498 34.908 0.012 1.00 88.12 445 LEU A N 1
ATOM 3466 C CA . LEU A 1 445 ? -18.412 33.765 0.037 1.00 88.12 445 LEU A CA 1
ATOM 3467 C C . LEU A 1 445 ? -19.717 34.106 0.766 1.00 88.12 445 LEU A C 1
ATOM 3469 O O . LEU A 1 445 ? -20.796 33.841 0.245 1.00 88.12 445 LEU A O 1
ATOM 3473 N N . ILE A 1 446 ? -19.650 34.737 1.938 1.00 89.19 446 ILE A N 1
ATOM 3474 C CA . ILE A 1 446 ? -20.852 35.138 2.683 1.00 89.19 446 ILE A CA 1
ATOM 3475 C C . ILE A 1 446 ? -21.693 36.121 1.863 1.00 89.19 446 ILE A C 1
ATOM 3477 O O . ILE A 1 446 ? -22.904 35.947 1.773 1.00 89.19 446 ILE A O 1
ATOM 3481 N N . ALA A 1 447 ? -21.074 37.118 1.226 1.00 88.62 447 ALA A N 1
ATOM 3482 C CA . ALA A 1 447 ? -21.791 38.079 0.390 1.00 88.62 447 ALA A CA 1
ATOM 3483 C C . ALA A 1 447 ? -22.458 37.412 -0.827 1.00 88.62 447 ALA A C 1
ATOM 3485 O O . ALA A 1 447 ? -23.607 37.715 -1.144 1.00 88.62 447 ALA A O 1
ATOM 3486 N N . GLN A 1 448 ? -21.763 36.477 -1.481 1.00 84.25 448 GLN A N 1
ATOM 3487 C CA . GLN A 1 448 ? -22.264 35.764 -2.657 1.00 84.25 448 GLN A CA 1
ATOM 3488 C C . GLN A 1 448 ? -23.462 34.865 -2.328 1.00 84.25 448 GLN A C 1
ATOM 3490 O O . GLN A 1 448 ? -24.427 34.814 -3.089 1.00 84.25 448 GLN A O 1
ATOM 3495 N N . TYR A 1 449 ? -23.411 34.159 -1.199 1.00 82.38 449 TYR A N 1
ATOM 3496 C CA . TYR A 1 449 ? -24.455 33.212 -0.808 1.00 82.38 449 TYR A CA 1
ATOM 3497 C C . TYR A 1 449 ? -25.512 33.823 0.124 1.00 82.38 449 TYR A C 1
ATOM 3499 O O . TYR A 1 449 ? -26.560 33.217 0.328 1.00 82.38 449 TYR A O 1
ATOM 3507 N N . GLY A 1 450 ? -25.300 35.041 0.633 1.00 79.44 450 GLY A N 1
ATOM 3508 C CA . GLY A 1 450 ? -26.226 35.739 1.531 1.00 79.44 450 GLY A CA 1
ATOM 3509 C C . GLY A 1 450 ? -27.572 36.106 0.897 1.00 79.44 450 GLY A C 1
ATOM 3510 O O . GLY A 1 450 ? -28.563 36.241 1.607 1.00 79.44 450 GLY A O 1
ATOM 3511 N N . SER A 1 451 ? -27.631 36.220 -0.433 1.00 72.62 451 SER A N 1
ATOM 3512 C CA . SER A 1 451 ? -28.863 36.452 -1.204 1.00 72.62 451 SER A CA 1
ATOM 3513 C C . SER A 1 451 ? -29.440 35.180 -1.841 1.00 72.62 451 SER A C 1
ATOM 3515 O O . SER A 1 451 ? -30.492 35.229 -2.481 1.00 72.62 451 SER A O 1
ATOM 3517 N N . THR A 1 452 ? -28.774 34.030 -1.682 1.00 70.44 452 THR A N 1
ATOM 3518 C CA . THR A 1 452 ? -29.191 32.769 -2.306 1.00 70.44 452 THR A CA 1
ATOM 3519 C C . THR A 1 452 ? -30.275 32.094 -1.464 1.00 70.44 452 THR A C 1
ATOM 3521 O O . THR A 1 452 ? -30.053 31.735 -0.310 1.00 70.44 452 THR A O 1
ATOM 3524 N N . SER A 1 453 ? -31.458 31.877 -2.044 1.00 66.94 453 SER A N 1
ATOM 3525 C CA . SER A 1 453 ? -32.514 31.081 -1.408 1.00 66.94 453 SER A CA 1
ATOM 3526 C C . SER A 1 453 ? -32.263 29.591 -1.651 1.00 66.94 453 SER A C 1
ATOM 3528 O O . SER A 1 453 ? -32.307 29.118 -2.787 1.00 66.94 453 SER A O 1
ATOM 3530 N N . LEU A 1 454 ? -31.984 28.838 -0.586 1.00 66.31 454 LEU A N 1
ATOM 3531 C CA . LEU A 1 454 ? -31.805 27.388 -0.656 1.00 66.31 454 LEU A CA 1
ATOM 3532 C C . LEU A 1 454 ? -33.168 26.683 -0.592 1.00 66.31 454 LEU A C 1
ATOM 3534 O O . LEU A 1 454 ? -33.846 26.701 0.436 1.00 66.31 454 LEU A O 1
ATOM 3538 N N . SER A 1 455 ? -33.555 26.001 -1.672 1.00 62.53 455 SER A N 1
ATOM 3539 C CA . SER A 1 455 ? -34.717 25.104 -1.670 1.00 62.53 455 SER A CA 1
ATOM 3540 C C . SER A 1 455 ? -34.342 23.766 -1.024 1.00 62.53 455 SER A C 1
ATOM 3542 O O . SER A 1 455 ? -33.996 22.792 -1.693 1.00 62.53 455 SER A O 1
ATOM 3544 N N . ILE A 1 456 ? -34.372 23.717 0.309 1.00 63.31 456 ILE A N 1
ATOM 3545 C CA . ILE A 1 456 ? -34.107 22.487 1.060 1.00 63.31 456 ILE A CA 1
ATOM 3546 C C . ILE A 1 456 ? -35.342 21.580 0.986 1.00 63.31 456 ILE A C 1
ATOM 3548 O O . ILE A 1 456 ? -36.367 21.835 1.621 1.00 63.31 456 ILE A O 1
ATOM 3552 N N . LYS A 1 457 ? -35.248 20.474 0.239 1.00 60.03 457 LYS A N 1
ATOM 3553 C CA . LYS A 1 457 ? -36.265 19.411 0.263 1.00 60.03 457 LYS A CA 1
ATOM 3554 C C . LYS A 1 457 ? -36.187 18.652 1.588 1.00 60.03 457 LYS A C 1
ATOM 3556 O O . LYS A 1 457 ? -35.487 17.647 1.695 1.00 60.03 457 LYS A O 1
ATOM 3561 N N . VAL A 1 458 ? -36.936 19.096 2.597 1.00 56.53 458 VAL A N 1
ATOM 3562 C CA . VAL A 1 458 ? -37.056 18.375 3.873 1.00 56.53 458 VAL A CA 1
ATOM 3563 C C . VAL A 1 458 ? -37.770 17.041 3.632 1.00 56.53 458 VAL A C 1
ATOM 3565 O O . VAL A 1 458 ? -38.992 16.981 3.499 1.00 56.53 458 VAL A O 1
ATOM 3568 N N . HIS A 1 459 ? -37.010 15.949 3.577 1.00 54.41 459 HIS A N 1
ATOM 3569 C CA . HIS A 1 459 ? -37.573 14.604 3.515 1.00 54.41 459 HIS A CA 1
ATOM 3570 C C . HIS A 1 459 ? -38.124 14.260 4.904 1.00 54.41 459 HIS A C 1
ATOM 3572 O O . HIS A 1 459 ? -37.383 13.882 5.812 1.00 54.41 459 HIS A O 1
ATOM 3578 N N . ARG A 1 460 ? -39.439 14.435 5.106 1.00 43.44 460 ARG A N 1
ATOM 3579 C CA . ARG A 1 460 ? -40.113 13.965 6.326 1.00 43.44 460 ARG A CA 1
ATOM 3580 C C . ARG A 1 460 ? -39.845 12.469 6.469 1.00 43.44 460 ARG A C 1
ATOM 3582 O O . ARG A 1 460 ? -40.194 11.692 5.582 1.00 43.44 460 ARG A O 1
ATOM 3589 N N . ARG A 1 461 ? -39.234 12.084 7.595 1.00 41.34 461 ARG A N 1
ATOM 3590 C CA . ARG A 1 461 ? -39.007 10.696 8.022 1.00 41.34 461 ARG A CA 1
ATOM 3591 C C . ARG A 1 461 ? -40.256 9.863 7.720 1.00 41.34 461 ARG A C 1
ATOM 3593 O O . ARG A 1 461 ? -41.275 10.006 8.393 1.00 41.34 461 ARG A O 1
ATOM 3600 N N . ARG A 1 462 ? -40.188 8.991 6.715 1.00 39.09 462 ARG A N 1
ATOM 3601 C CA . ARG A 1 462 ? -41.198 7.948 6.533 1.00 39.09 462 ARG A CA 1
ATOM 3602 C C . ARG A 1 462 ? -40.989 6.985 7.699 1.00 39.09 462 ARG A C 1
ATOM 3604 O O . ARG A 1 462 ? -39.903 6.420 7.822 1.00 39.09 462 ARG A O 1
ATOM 3611 N N . ALA A 1 463 ? -41.968 6.894 8.600 1.00 36.16 463 ALA A N 1
ATOM 3612 C CA . ALA A 1 463 ? -41.946 5.939 9.702 1.00 36.16 463 ALA A CA 1
ATOM 3613 C C . ALA A 1 463 ? -41.558 4.562 9.145 1.00 36.16 463 ALA A C 1
ATOM 3615 O O . ALA A 1 463 ? -42.113 4.136 8.129 1.00 36.16 463 ALA A O 1
ATOM 3616 N N . LEU A 1 464 ? -40.552 3.924 9.752 1.00 39.31 464 LEU A N 1
ATOM 3617 C CA . LEU A 1 464 ? -40.146 2.573 9.385 1.00 39.31 464 LEU A CA 1
ATOM 3618 C C . LEU A 1 464 ? -41.387 1.680 9.456 1.00 39.31 464 LEU A C 1
ATOM 3620 O O . LEU A 1 464 ? -41.946 1.482 10.532 1.00 39.31 464 LEU A O 1
ATOM 3624 N N . ALA A 1 465 ? -41.830 1.176 8.305 1.00 34.62 465 ALA A N 1
ATOM 3625 C CA . ALA A 1 465 ? -42.798 0.095 8.274 1.00 34.62 465 ALA A CA 1
ATOM 3626 C C . ALA A 1 465 ? -42.176 -1.110 9.004 1.00 34.62 465 ALA A C 1
ATOM 3628 O O . ALA A 1 465 ? -40.990 -1.380 8.783 1.00 34.62 465 ALA A O 1
ATOM 3629 N N . PRO A 1 466 ? -42.926 -1.811 9.871 1.00 37.53 466 PRO A N 1
ATOM 3630 C CA . PRO A 1 466 ? -42.409 -2.986 10.551 1.00 37.53 466 PRO A CA 1
ATOM 3631 C C . PRO A 1 466 ? -41.989 -4.035 9.517 1.00 37.53 466 PRO A C 1
ATOM 3633 O O . PRO A 1 466 ? -42.663 -4.253 8.506 1.00 37.53 466 PRO A O 1
ATOM 3636 N N . ASP A 1 467 ? -40.825 -4.623 9.772 1.00 36.38 467 ASP A N 1
ATOM 3637 C CA . ASP A 1 467 ? -40.150 -5.609 8.940 1.00 36.38 467 ASP A CA 1
ATOM 3638 C C . ASP A 1 467 ? -41.072 -6.813 8.689 1.00 36.38 467 ASP A C 1
ATOM 3640 O O . ASP A 1 467 ? -41.323 -7.631 9.572 1.00 36.38 467 ASP A O 1
ATOM 3644 N N . ARG A 1 468 ? -41.636 -6.920 7.480 1.00 45.66 468 ARG A N 1
ATOM 3645 C CA . ARG A 1 468 ? -42.396 -8.105 7.066 1.00 45.66 468 ARG A CA 1
ATOM 3646 C C . ARG A 1 468 ? -41.425 -9.222 6.705 1.00 45.66 468 ARG A C 1
ATOM 3648 O O . ARG A 1 468 ? -41.212 -9.447 5.515 1.00 45.66 468 ARG A O 1
ATOM 3655 N N . ARG A 1 469 ? -40.902 -9.939 7.704 1.00 39.88 469 ARG A N 1
ATOM 3656 C CA . ARG A 1 469 ? -40.436 -11.335 7.576 1.00 39.88 469 ARG A CA 1
ATOM 3657 C C . ARG A 1 469 ? -40.558 -12.095 8.901 1.00 39.88 469 ARG A C 1
ATOM 3659 O O . ARG A 1 469 ? -39.559 -12.479 9.494 1.00 39.88 469 ARG A O 1
ATOM 3666 N N . GLU A 1 470 ? -41.787 -12.406 9.296 1.00 35.38 470 GLU A N 1
ATOM 3667 C CA . GLU A 1 470 ? -42.057 -13.656 10.011 1.00 35.38 470 GLU A CA 1
ATOM 3668 C C . GLU A 1 470 ? -42.703 -14.625 9.019 1.00 35.38 470 GLU A C 1
ATOM 3670 O O . GLU A 1 470 ? -43.793 -14.388 8.498 1.00 35.38 470 GLU A O 1
ATOM 3675 N N . HIS A 1 471 ? -41.983 -15.698 8.691 1.00 40.50 471 HIS A N 1
ATOM 3676 C CA . HIS A 1 471 ? -42.587 -16.873 8.075 1.00 40.50 471 HIS A CA 1
ATOM 3677 C C . HIS A 1 471 ? -43.479 -17.550 9.126 1.00 40.50 471 HIS A C 1
ATOM 3679 O O . HIS A 1 471 ? -42.985 -17.822 10.222 1.00 40.50 471 HIS A O 1
ATOM 3685 N N . PRO A 1 472 ? -44.747 -17.879 8.823 1.00 37.50 472 PRO A N 1
ATOM 3686 C CA . PRO A 1 472 ? -45.543 -18.673 9.739 1.00 37.50 472 PRO A CA 1
ATOM 3687 C C . PRO A 1 472 ? -44.970 -20.090 9.802 1.00 37.50 472 PRO A C 1
ATOM 3689 O O . PRO A 1 472 ? -44.787 -20.752 8.774 1.00 37.50 472 PRO A O 1
ATOM 3692 N N . ARG A 1 473 ? -44.694 -20.548 11.027 1.00 40.34 473 ARG A N 1
ATOM 3693 C CA . ARG A 1 473 ? -44.527 -21.966 11.343 1.00 40.34 473 ARG A CA 1
ATOM 3694 C C . ARG A 1 473 ? -45.776 -22.695 10.846 1.00 40.34 473 ARG A C 1
ATOM 3696 O O . ARG A 1 473 ? -46.885 -22.358 11.247 1.00 40.34 473 ARG A O 1
ATOM 3703 N N . ARG A 1 474 ? -45.593 -23.676 9.962 1.00 38.88 474 ARG A N 1
ATOM 3704 C CA . ARG A 1 474 ? -46.623 -24.679 9.689 1.00 38.88 474 ARG A CA 1
ATOM 3705 C C . ARG A 1 474 ? -46.747 -25.549 10.936 1.00 38.88 474 ARG A C 1
ATOM 3707 O O . ARG A 1 474 ? -45.910 -26.416 11.162 1.00 38.88 474 ARG A O 1
ATOM 3714 N N . GLU A 1 475 ? -47.763 -25.272 11.738 1.00 42.84 475 GLU A N 1
ATOM 3715 C CA . GLU A 1 475 ? -48.411 -26.293 12.552 1.00 42.84 475 GLU A CA 1
ATOM 3716 C C . GLU A 1 475 ? -49.326 -27.119 11.645 1.00 42.84 475 GLU A C 1
ATOM 3718 O O . GLU A 1 475 ? -50.004 -26.584 10.766 1.00 42.84 475 GLU A O 1
ATOM 3723 N N . GLY A 1 476 ? -49.290 -28.431 11.838 1.00 33.47 476 GLY A N 1
ATOM 3724 C CA . GLY A 1 476 ? -50.076 -29.400 11.089 1.00 33.47 476 GLY A CA 1
ATOM 3725 C C . GLY A 1 476 ? -49.529 -30.802 11.314 1.00 33.47 476 GLY A C 1
ATOM 3726 O O . GLY A 1 476 ? -48.825 -31.323 10.455 1.00 33.47 476 GLY A O 1
ATOM 3727 N N . GLY A 1 477 ? -49.811 -31.366 12.492 1.00 36.47 477 GLY A N 1
ATOM 3728 C CA . GLY A 1 477 ? -49.956 -32.822 12.635 1.00 36.47 477 GLY A CA 1
ATOM 3729 C C . GLY A 1 477 ? -51.334 -33.267 12.115 1.00 36.47 477 GLY A C 1
ATOM 3730 O O . GLY A 1 477 ? -52.076 -32.419 11.602 1.00 36.47 477 GLY A O 1
ATOM 3731 N N . PRO A 1 478 ? -51.746 -34.533 12.291 1.00 46.72 478 PRO A N 1
ATOM 3732 C CA . PRO A 1 478 ? -51.078 -35.640 12.983 1.00 46.72 478 PRO A CA 1
ATOM 3733 C C . PRO A 1 478 ? -50.219 -36.539 12.083 1.00 46.72 478 PRO A C 1
ATOM 3735 O O . PRO A 1 478 ? -50.439 -36.553 10.851 1.00 46.72 478 PRO A O 1
#

InterPro domains:
  IPR000380 DNA topoisomerase, type IA [PTHR11390] (239-451)
  IPR003602 DNA topoisomerase, type IA, DNA-binding domain [SM00437] (147-401)
  IPR013497 DNA topoisomerase, type IA, central [PF01131] (240-432)
  IPR013497 DNA topoisomerase, type IA, central [PS52039] (240-446)
  IPR013824 DNA topoisomerase, type IA, central region, subdomain 1 [G3DSA:1.10.460.10] (328-475)
  IPR013825 DNA topoisomerase, type IA, central region, subdomain 2 [G3DSA:2.70.20.10] (235-327)
  IPR023405 DNA topoisomerase, type IA, core domain [SSF56712] (239-448)

pLDDT: mean 83.05, std 15.31, range [29.72, 96.12]

Solvent-accessible surface area (backbone atoms only — not comparable to full-atom values): 28676 Å² total; per-residue (Å²): 134,82,77,83,72,70,78,57,62,75,42,33,37,57,60,60,45,12,31,51,61,56,68,40,62,92,46,45,71,63,53,61,73,69,50,89,43,93,85,58,72,75,93,74,66,105,52,87,63,47,71,54,23,51,52,42,28,52,52,51,51,48,33,40,76,72,67,68,36,70,29,22,48,90,58,44,77,66,69,52,76,82,39,78,83,41,88,58,32,18,31,30,40,68,48,53,42,50,41,38,57,73,78,40,65,89,68,57,39,74,60,73,30,54,73,67,62,58,69,52,63,97,60,89,44,72,67,58,55,48,50,52,51,51,51,52,53,52,51,50,52,50,51,52,47,53,53,47,54,51,50,52,53,49,53,50,49,54,50,50,51,54,53,46,55,52,50,53,69,75,51,68,76,80,66,50,70,69,57,44,51,26,49,50,45,50,50,52,51,48,53,54,49,36,74,34,58,46,100,86,67,51,66,38,71,69,69,95,43,69,66,58,46,47,54,50,48,33,71,77,42,54,83,46,68,56,44,39,67,68,50,46,53,51,51,52,52,48,49,53,52,50,50,52,51,51,30,58,57,55,30,74,77,40,57,71,65,39,61,52,74,46,76,49,80,44,75,60,87,92,46,82,45,79,49,66,22,43,43,79,75,36,62,37,30,51,70,62,70,62,65,99,64,75,90,75,74,89,63,100,71,77,72,79,38,69,64,78,97,80,59,94,88,64,85,78,83,83,90,77,87,83,89,78,91,79,75,92,74,77,83,78,68,42,29,71,70,53,45,53,51,43,32,37,54,41,32,79,80,39,84,54,68,67,42,22,50,48,16,55,76,64,46,22,60,64,54,88,88,46,47,65,55,51,54,52,49,37,37,74,72,54,32,34,44,78,57,85,78,28,42,41,76,28,74,67,34,52,56,47,60,76,67,47,59,66,72,76,74,36,70,53,51,54,28,55,50,54,52,51,49,52,30,36,76,69,70,77,39,57,69,67,62,51,52,53,52,51,53,51,52,52,51,51,49,49,61,66,50,71,78,58,82,78,87,74,82,78,76,74,83,75,76,82,73,78,83,90,76,79,78,80,77,84,80,79,80,135

Organism: NCBI:txid742159